Protein AF-A0A8J5L9V2-F1 (afdb_monomer)

Sequence (386 aa):
MKRMQQLVDDAKLRKKNPKPKEVSLPSSSVSSNMASKSSFSAPLQNDDPTLTKKRKVPLNARDELHSEITRLFYIKELSFNIARNPHYNICAPTDSLQNKEAFDECKWIAEVANDASMIKNFIMNHNMRLSMFNNNSNLKMVSLADTRFASTIIMLKRFKQIKKCLENMVISERWDLYKEEDVVKARVVKYKILDDQFWEKINYILAFTSPIYEILRKADSDQPCLHLIYEWWDEMIKKMKVAISKRPYSGDSKFYEIVHNILVERWNKSNTSLHCLAHSLNPSHEWLQESPNRLPPHRDIEVSRERKKCIERYYCNSSKRKSVNEKFISFSAVIDDFSDNDAMRDRGLMSPTKWWVIHGASAPTLQSLALKLLGQPSSSSSCERN

InterPro domains:
  IPR008906 HAT, C-terminal dimerisation domain [PF05699] (337-385)
  IPR012337 Ribonuclease H-like superfamily [SSF53098] (89-386)

Structure (mmCIF, N/CA/C/O backbone):
data_AF-A0A8J5L9V2-F1
#
_entry.id   AF-A0A8J5L9V2-F1
#
loop_
_atom_site.group_PDB
_atom_site.id
_atom_site.type_symbol
_atom_site.label_atom_id
_atom_site.label_alt_id
_atom_site.label_comp_id
_atom_site.label_asym_id
_atom_site.label_entity_id
_atom_site.label_seq_id
_atom_site.pdbx_PDB_ins_code
_atom_site.Cartn_x
_atom_site.Cartn_y
_atom_site.Cartn_z
_atom_site.occupancy
_atom_site.B_iso_or_equiv
_atom_site.auth_seq_id
_atom_site.auth_comp_id
_atom_site.auth_asym_id
_atom_site.auth_atom_id
_atom_site.pdbx_PDB_model_num
ATOM 1 N N . MET A 1 1 ? 35.781 4.220 15.517 1.00 50.38 1 MET A N 1
ATOM 2 C CA . MET A 1 1 ? 36.166 3.609 14.220 1.00 50.38 1 MET A CA 1
ATOM 3 C C . MET A 1 1 ? 36.737 2.187 14.326 1.00 50.38 1 MET A C 1
ATOM 5 O O . MET A 1 1 ? 36.245 1.337 13.600 1.00 50.38 1 MET A O 1
ATOM 9 N N . LYS A 1 2 ? 37.677 1.859 15.234 1.00 43.72 2 LYS A N 1
ATOM 10 C CA . LYS A 1 2 ? 38.280 0.500 15.325 1.00 43.72 2 LYS A CA 1
ATOM 11 C C . LYS A 1 2 ? 37.289 -0.662 15.566 1.00 43.72 2 LYS A C 1
ATOM 13 O O . LYS A 1 2 ? 37.473 -1.738 15.014 1.00 43.72 2 LYS A O 1
ATOM 18 N N . ARG A 1 3 ? 36.195 -0.432 16.303 1.00 49.56 3 ARG A N 1
ATOM 19 C CA . ARG A 1 3 ? 35.175 -1.459 16.613 1.00 49.56 3 ARG A CA 1
ATOM 20 C C . ARG A 1 3 ? 34.292 -1.852 15.416 1.00 49.56 3 ARG A C 1
ATOM 22 O O . ARG A 1 3 ? 33.836 -2.984 15.351 1.00 49.56 3 ARG A O 1
ATOM 29 N N . MET A 1 4 ? 34.082 -0.944 14.455 1.00 41.69 4 MET A N 1
ATOM 30 C CA . MET A 1 4 ? 33.349 -1.258 13.217 1.00 41.69 4 MET A CA 1
ATOM 31 C C . MET A 1 4 ? 34.188 -2.107 12.265 1.00 41.69 4 MET A C 1
ATOM 33 O O . MET A 1 4 ? 33.658 -3.022 11.647 1.00 41.69 4 MET A O 1
ATOM 37 N N . GLN A 1 5 ? 35.494 -1.845 12.185 1.00 56.12 5 GLN A N 1
ATOM 38 C CA . GLN A 1 5 ? 36.383 -2.616 11.321 1.00 56.12 5 GLN A CA 1
ATOM 39 C C . GLN A 1 5 ? 36.478 -4.079 11.781 1.00 56.12 5 GLN A C 1
ATOM 41 O O . GLN A 1 5 ? 36.370 -4.990 10.970 1.00 56.12 5 GLN A O 1
ATOM 46 N N . GLN A 1 6 ? 36.536 -4.300 13.097 1.00 61.91 6 GLN A N 1
ATOM 47 C CA . GLN A 1 6 ? 36.589 -5.635 13.694 1.00 61.91 6 GLN A CA 1
ATOM 48 C C . GLN A 1 6 ? 35.318 -6.462 13.416 1.00 61.91 6 GLN A C 1
ATOM 50 O O . GLN A 1 6 ? 35.404 -7.638 13.084 1.00 61.91 6 GLN A O 1
ATOM 55 N N . LEU A 1 7 ? 34.137 -5.831 13.442 1.00 58.53 7 LEU A N 1
ATOM 56 C CA . LEU A 1 7 ? 32.867 -6.491 13.102 1.00 58.53 7 LEU A CA 1
ATOM 57 C C . LEU A 1 7 ? 32.751 -6.814 11.603 1.00 58.53 7 LEU A C 1
ATOM 59 O O . LEU A 1 7 ? 32.157 -7.825 11.228 1.00 58.53 7 LEU A O 1
ATOM 63 N N . VAL A 1 8 ? 33.330 -5.971 10.742 1.00 66.44 8 VAL A N 1
ATOM 64 C CA . VAL A 1 8 ? 33.390 -6.208 9.292 1.00 66.44 8 VAL A CA 1
ATOM 65 C C . VAL A 1 8 ? 34.334 -7.366 8.965 1.00 66.44 8 VAL A C 1
ATOM 67 O O . VAL A 1 8 ? 34.024 -8.176 8.089 1.00 66.44 8 VAL A O 1
ATOM 70 N N . ASP A 1 9 ? 35.452 -7.479 9.675 1.00 68.25 9 ASP A N 1
ATOM 71 C CA . ASP A 1 9 ? 36.430 -8.541 9.446 1.00 68.25 9 ASP A CA 1
ATOM 72 C C . ASP A 1 9 ? 35.947 -9.894 10.012 1.00 68.25 9 ASP A C 1
ATOM 74 O O . ASP A 1 9 ? 36.050 -10.912 9.320 1.00 68.25 9 ASP A O 1
ATOM 78 N N . ASP A 1 10 ? 35.256 -9.903 11.158 1.00 62.78 10 ASP A N 1
ATOM 79 C CA . ASP A 1 10 ? 34.594 -11.102 11.704 1.00 62.78 10 ASP A CA 1
ATOM 80 C C . ASP A 1 10 ? 33.460 -11.615 10.797 1.00 62.78 10 ASP A C 1
ATOM 82 O O . ASP A 1 10 ? 33.283 -12.825 10.607 1.00 62.78 10 ASP A O 1
ATOM 86 N N . ALA A 1 11 ? 32.702 -10.707 10.172 1.00 56.66 11 ALA A N 1
ATOM 87 C CA . ALA A 1 11 ? 31.653 -11.064 9.217 1.00 56.66 11 ALA A CA 1
ATOM 88 C C . ALA A 1 11 ? 32.220 -11.665 7.917 1.00 56.66 11 ALA A C 1
ATOM 90 O O . ALA A 1 11 ? 31.612 -12.565 7.328 1.00 56.66 11 ALA A O 1
ATOM 91 N N . LYS A 1 12 ? 33.404 -11.214 7.479 1.00 68.56 12 LYS A N 1
ATOM 92 C CA . LYS A 1 12 ? 34.111 -11.787 6.323 1.00 68.56 12 LYS A CA 1
ATOM 93 C C . LYS A 1 12 ? 34.675 -13.173 6.630 1.00 68.56 12 LYS A C 1
ATOM 95 O O . LYS A 1 12 ? 34.640 -14.036 5.752 1.00 68.56 12 LYS A O 1
ATOM 100 N N . LEU A 1 13 ? 35.130 -13.417 7.862 1.00 53.84 13 LEU A N 1
ATOM 101 C CA . LEU A 1 13 ? 35.650 -14.722 8.277 1.00 53.84 13 LEU A CA 1
ATOM 102 C C . LEU A 1 13 ? 34.548 -15.799 8.303 1.00 53.84 13 LEU A C 1
ATOM 104 O O . LEU A 1 13 ? 34.765 -16.918 7.840 1.00 53.84 13 LEU A O 1
ATOM 108 N N . ARG A 1 14 ? 33.325 -15.444 8.728 1.00 56.25 14 ARG A N 1
ATOM 109 C CA . ARG A 1 14 ? 32.162 -16.358 8.739 1.00 56.25 14 ARG A CA 1
ATOM 110 C C . ARG A 1 14 ? 31.695 -16.799 7.347 1.00 56.25 14 ARG A C 1
ATOM 112 O O . ARG A 1 14 ? 31.085 -17.856 7.228 1.00 56.25 14 ARG A O 1
ATOM 119 N N . LYS A 1 15 ? 32.000 -16.035 6.291 1.00 55.75 15 LYS A N 1
ATOM 120 C CA . LYS A 1 15 ? 31.678 -16.400 4.898 1.00 55.75 15 LYS A CA 1
ATOM 121 C C . LYS A 1 15 ? 32.663 -17.389 4.263 1.00 55.75 15 LYS A C 1
ATOM 123 O O . LYS A 1 15 ? 32.332 -17.945 3.221 1.00 55.75 15 LYS A O 1
ATOM 128 N N . LYS A 1 16 ? 33.846 -17.618 4.850 1.00 53.84 16 LYS A N 1
ATOM 129 C CA . LYS A 1 16 ? 34.871 -18.504 4.263 1.00 53.84 16 LYS A CA 1
ATOM 130 C C . LYS A 1 16 ? 34.732 -19.987 4.628 1.00 53.84 16 LYS A C 1
ATOM 132 O O . LYS A 1 16 ? 35.350 -20.796 3.952 1.00 53.84 16 LYS A O 1
ATOM 137 N N . ASN A 1 17 ? 33.897 -20.351 5.607 1.00 42.16 17 ASN A N 1
ATOM 138 C CA . ASN A 1 17 ? 33.671 -21.748 6.002 1.00 42.16 17 ASN A CA 1
ATOM 139 C C . ASN A 1 17 ? 32.170 -22.097 6.036 1.00 42.16 17 ASN A C 1
ATOM 141 O O . ASN A 1 17 ? 31.559 -22.064 7.109 1.00 42.16 17 ASN A O 1
ATOM 145 N N . PRO A 1 18 ? 31.541 -22.445 4.899 1.00 45.75 18 PRO A N 1
ATOM 146 C CA . PRO A 1 18 ? 30.208 -23.025 4.925 1.00 45.75 18 PRO A CA 1
ATOM 147 C C . PRO A 1 18 ? 30.307 -24.487 5.388 1.00 45.75 18 PRO A C 1
ATOM 149 O O . PRO A 1 18 ? 30.876 -25.329 4.698 1.00 45.75 18 PRO A O 1
ATOM 152 N N . LYS A 1 19 ? 29.749 -24.809 6.563 1.00 41.28 19 LYS A N 1
ATOM 153 C CA . LYS A 1 19 ? 29.456 -26.209 6.913 1.00 41.28 19 LYS A CA 1
ATOM 154 C C . LYS A 1 19 ? 28.372 -26.724 5.951 1.00 41.28 19 LYS A C 1
ATOM 156 O O . LYS A 1 19 ? 27.351 -26.042 5.819 1.00 41.28 19 LYS A O 1
ATOM 161 N N . PRO A 1 20 ? 28.542 -27.889 5.306 1.00 32.47 20 PRO A N 1
ATOM 162 C CA . PRO A 1 20 ? 27.505 -28.450 4.452 1.00 32.47 20 PRO A CA 1
ATOM 163 C C . PRO A 1 20 ? 26.316 -28.887 5.316 1.00 32.47 20 PRO A C 1
ATOM 165 O O . PRO A 1 20 ? 26.476 -29.628 6.284 1.00 32.47 20 PRO A O 1
ATOM 168 N N . LYS A 1 21 ? 25.119 -28.395 4.986 1.00 36.03 21 LYS A N 1
ATOM 169 C CA . LYS A 1 21 ? 23.855 -28.972 5.451 1.00 36.03 21 LYS A CA 1
ATOM 170 C C . LYS A 1 21 ? 23.315 -29.832 4.316 1.00 36.03 21 LYS A C 1
ATOM 172 O O . LYS A 1 21 ? 22.850 -29.284 3.320 1.00 36.03 21 LYS A O 1
ATOM 177 N N . GLU A 1 22 ? 23.390 -31.149 4.459 1.00 30.62 22 GLU A N 1
ATOM 178 C CA . GLU A 1 22 ? 22.606 -32.057 3.624 1.00 30.62 22 GLU A CA 1
ATOM 179 C C . GLU A 1 22 ? 21.136 -31.964 4.038 1.00 30.62 22 GLU A C 1
ATOM 181 O O . GLU A 1 22 ? 20.794 -32.083 5.214 1.00 30.62 22 GLU A O 1
ATOM 186 N N . VAL A 1 23 ? 20.269 -31.712 3.059 1.00 32.72 23 VAL A N 1
ATOM 187 C CA . VAL A 1 23 ? 18.816 -31.776 3.207 1.00 32.72 23 VAL A CA 1
ATOM 188 C C . VAL A 1 23 ? 18.343 -32.883 2.277 1.00 32.72 23 VAL A C 1
ATOM 190 O O . VAL A 1 23 ? 18.408 -32.746 1.057 1.00 32.72 23 VAL A O 1
ATOM 193 N N . SER A 1 24 ? 17.912 -34.000 2.851 1.00 30.80 24 SER A N 1
ATOM 194 C CA . SER A 1 24 ? 17.352 -35.136 2.122 1.00 30.80 24 SER A CA 1
ATOM 195 C C . SER A 1 24 ? 15.935 -34.828 1.622 1.00 30.80 24 SER A C 1
ATOM 197 O O . SER A 1 24 ? 15.097 -34.319 2.368 1.00 30.80 24 SER A O 1
ATOM 199 N N . LEU A 1 25 ? 15.677 -35.144 0.350 1.00 28.97 25 LEU A N 1
ATOM 200 C CA . LEU A 1 25 ? 14.372 -35.012 -0.306 1.00 28.97 25 LEU A CA 1
ATOM 201 C C . LEU A 1 25 ? 13.421 -36.157 0.109 1.00 28.97 25 LEU A C 1
ATOM 203 O O . LEU A 1 25 ? 13.886 -37.286 0.272 1.00 28.97 25 LEU A O 1
ATOM 207 N N . PRO A 1 26 ? 12.103 -35.913 0.235 1.00 28.38 26 PRO A N 1
ATOM 208 C CA . PRO A 1 26 ? 11.122 -36.969 0.477 1.00 28.38 26 PRO A CA 1
ATOM 209 C C . PRO A 1 26 ? 10.809 -37.770 -0.801 1.00 28.38 26 PRO A C 1
ATOM 211 O O . PRO A 1 26 ? 10.719 -37.217 -1.898 1.00 28.38 26 PRO A O 1
ATOM 214 N N . SER A 1 27 ? 10.645 -39.084 -0.636 1.00 27.92 27 SER A N 1
ATOM 215 C CA . SER A 1 27 ? 10.368 -40.070 -1.682 1.00 27.92 27 SER A CA 1
ATOM 216 C C . SER A 1 27 ? 8.910 -40.040 -2.153 1.00 27.92 27 SER A C 1
ATOM 218 O O . SER A 1 27 ? 7.974 -39.875 -1.370 1.00 27.92 27 SER A O 1
ATOM 220 N N . SER A 1 28 ? 8.709 -40.238 -3.456 1.00 29.52 28 SER A N 1
ATOM 221 C CA . SER A 1 28 ? 7.401 -40.410 -4.078 1.00 29.52 28 SER A CA 1
ATOM 222 C C . SER A 1 28 ? 6.870 -41.826 -3.848 1.00 29.52 28 SER A C 1
ATOM 224 O O . SER A 1 28 ? 7.448 -42.808 -4.305 1.00 29.52 28 SER A O 1
ATOM 226 N N . SER A 1 29 ? 5.715 -41.942 -3.197 1.00 27.98 29 SER A N 1
ATOM 227 C CA . SER A 1 29 ? 4.848 -43.106 -3.372 1.00 27.98 29 SER A CA 1
ATOM 228 C C . SER A 1 29 ? 3.400 -42.645 -3.499 1.00 27.98 29 SER A C 1
ATOM 230 O O . SER A 1 29 ? 2.811 -42.047 -2.603 1.00 27.98 29 SER A O 1
ATOM 232 N N . VAL A 1 30 ? 2.869 -42.869 -4.697 1.00 30.11 30 VAL A N 1
ATOM 233 C CA . VAL A 1 30 ? 1.456 -42.755 -5.038 1.00 30.11 30 VAL A CA 1
ATOM 234 C C . VAL A 1 30 ? 0.767 -44.012 -4.522 1.00 30.11 30 VAL A C 1
ATOM 236 O O . VAL A 1 30 ? 1.248 -45.122 -4.743 1.00 30.11 30 VAL A O 1
ATOM 239 N N . SER A 1 31 ? -0.384 -43.858 -3.880 1.00 26.31 31 SER A N 1
ATOM 240 C CA . SER A 1 31 ? -1.365 -44.934 -3.768 1.00 26.31 31 SER A CA 1
ATOM 241 C C . SER A 1 31 ? -2.762 -44.351 -3.919 1.00 26.31 31 SER A C 1
ATOM 243 O O . SER A 1 31 ? -3.250 -43.572 -3.106 1.00 26.31 31 SER A O 1
ATOM 245 N N . SER A 1 32 ? -3.344 -44.717 -5.053 1.00 28.22 32 SER A N 1
ATOM 246 C CA . SER A 1 32 ? -4.737 -44.608 -5.457 1.00 28.22 32 SER A CA 1
ATOM 247 C C . SER A 1 32 ? -5.680 -45.310 -4.483 1.00 28.22 32 SER A C 1
ATOM 249 O O . SER A 1 32 ? -5.354 -46.400 -4.024 1.00 28.22 32 SER A O 1
ATOM 251 N N . ASN A 1 33 ? -6.892 -44.778 -4.305 1.00 25.36 33 ASN A N 1
ATOM 252 C CA . ASN A 1 33 ? -8.085 -45.617 -4.191 1.00 25.36 33 ASN A CA 1
ATOM 253 C C . ASN A 1 33 ? -9.342 -44.902 -4.710 1.00 25.36 33 ASN A C 1
ATOM 255 O O . ASN A 1 33 ? -9.566 -43.720 -4.462 1.00 25.36 33 ASN A O 1
ATOM 259 N N . MET A 1 34 ? -10.103 -45.665 -5.497 1.00 26.34 34 MET A N 1
ATOM 260 C CA . MET A 1 34 ? -11.316 -45.325 -6.242 1.00 26.34 34 MET A CA 1
ATOM 261 C C . MET A 1 34 ? -12.596 -45.448 -5.403 1.00 26.34 34 MET A C 1
ATOM 263 O O . MET A 1 34 ? -12.658 -46.294 -4.518 1.00 26.34 34 MET A O 1
ATOM 267 N N . ALA A 1 35 ? -13.640 -44.707 -5.801 1.00 24.09 35 ALA A N 1
ATOM 268 C CA . ALA A 1 35 ? -15.044 -45.142 -5.995 1.00 24.09 35 ALA A CA 1
ATOM 269 C C . ALA A 1 35 ? -15.853 -43.886 -6.415 1.00 24.09 35 ALA A C 1
ATOM 271 O O . ALA A 1 35 ? -15.864 -42.912 -5.676 1.00 24.09 35 ALA A O 1
ATOM 272 N N . SER A 1 36 ? -16.363 -43.675 -7.637 1.00 25.94 36 SER A N 1
ATOM 273 C CA . SER A 1 36 ? -17.322 -44.403 -8.495 1.00 25.94 36 SER A CA 1
ATOM 274 C C . SER A 1 36 ? -18.789 -44.355 -8.033 1.00 25.94 36 SER A C 1
ATOM 276 O O . SER A 1 36 ? -19.152 -45.114 -7.142 1.00 25.94 36 SER A O 1
ATOM 278 N N . LYS A 1 37 ? -19.610 -43.572 -8.770 1.00 26.09 37 LYS A N 1
ATOM 279 C CA . LYS A 1 37 ? -20.971 -43.845 -9.337 1.00 26.09 37 LYS A CA 1
ATOM 280 C C . LYS A 1 37 ? -21.911 -42.627 -9.214 1.00 26.09 37 LYS A C 1
ATOM 282 O O . LYS A 1 37 ? -22.122 -42.129 -8.120 1.00 26.09 37 LYS A O 1
ATOM 287 N N . SER A 1 38 ? -22.229 -41.967 -10.340 1.00 24.83 38 SER A N 1
ATOM 288 C CA . SER A 1 38 ? -23.414 -42.139 -11.233 1.00 24.83 38 SER A CA 1
ATOM 289 C C . SER A 1 38 ? -24.632 -41.365 -10.698 1.00 24.83 38 SER A C 1
ATOM 291 O O . SER A 1 38 ? -24.876 -41.415 -9.507 1.00 24.83 38 SER A O 1
ATOM 293 N N . SER A 1 39 ? -25.441 -40.623 -11.456 1.00 23.38 39 SER A N 1
ATOM 294 C CA . SER A 1 39 ? -26.006 -40.867 -12.793 1.00 23.38 39 SER A CA 1
ATOM 295 C C . SER A 1 39 ? -26.898 -39.672 -13.182 1.00 23.38 39 SER A C 1
ATOM 297 O O . SER A 1 39 ? -27.592 -39.174 -12.305 1.00 23.38 39 SER A O 1
ATOM 299 N N . PHE A 1 40 ? -26.936 -39.269 -14.459 1.00 25.27 40 PHE A N 1
ATOM 300 C CA . PHE A 1 40 ? -28.167 -39.112 -15.264 1.00 25.27 40 PHE A CA 1
ATOM 301 C C . PHE A 1 40 ? -27.811 -38.759 -16.728 1.00 25.27 40 PHE A C 1
ATOM 303 O O . PHE A 1 40 ? -27.156 -37.761 -17.012 1.00 25.27 40 PHE A O 1
ATOM 310 N N . SER A 1 41 ? -28.218 -39.650 -17.632 1.00 24.70 41 SER A N 1
ATOM 311 C CA . SER A 1 41 ? -28.295 -39.580 -19.106 1.00 24.70 41 SER A CA 1
ATOM 312 C C . SER A 1 41 ? -29.483 -38.688 -19.545 1.00 24.70 41 SER A C 1
ATOM 314 O O . SER A 1 41 ? -30.406 -38.528 -18.755 1.00 24.70 41 SER A O 1
ATOM 316 N N . ALA A 1 42 ? -29.582 -38.068 -20.734 1.00 27.41 42 ALA A N 1
ATOM 317 C CA . ALA A 1 42 ? -29.534 -38.607 -22.110 1.00 27.41 42 ALA A CA 1
ATOM 318 C C . ALA A 1 42 ? -29.601 -37.436 -23.172 1.00 27.41 42 ALA A C 1
ATOM 320 O O . ALA A 1 42 ? -29.670 -36.286 -22.742 1.00 27.41 42 ALA A O 1
ATOM 321 N N . PRO A 1 43 ? -29.558 -37.668 -24.516 1.00 32.03 43 PRO A N 1
ATOM 322 C CA . PRO A 1 43 ? -28.760 -36.868 -25.481 1.00 32.03 43 PRO A CA 1
ATOM 323 C C . PRO A 1 43 ? -29.490 -36.339 -26.763 1.00 32.03 43 PRO A C 1
ATOM 325 O O . PRO A 1 43 ? -30.701 -36.497 -26.877 1.00 32.03 43 PRO A O 1
ATOM 328 N N . LEU A 1 44 ? -28.688 -35.857 -27.753 1.00 24.97 44 LEU A N 1
ATOM 329 C CA . LEU A 1 44 ? -28.922 -35.618 -29.220 1.00 24.97 44 LEU A CA 1
ATOM 330 C C . LEU A 1 44 ? -29.243 -34.144 -29.609 1.00 24.97 44 LEU A C 1
ATOM 332 O O . LEU A 1 44 ? -30.015 -33.514 -28.903 1.00 24.97 44 LEU A O 1
ATOM 336 N N . GLN A 1 45 ? -28.747 -33.492 -30.684 1.00 27.98 45 GLN A N 1
ATOM 337 C CA . GLN A 1 45 ? -27.926 -33.827 -31.876 1.00 27.98 45 GLN A CA 1
ATOM 338 C C . GLN A 1 45 ? -27.490 -32.513 -32.616 1.00 27.98 45 GLN A C 1
ATOM 340 O O . GLN A 1 45 ? -28.286 -31.582 -32.630 1.00 27.98 45 GLN A O 1
ATOM 345 N N . ASN A 1 46 ? -26.264 -32.482 -33.191 1.00 25.58 46 ASN A N 1
ATOM 346 C CA . ASN A 1 46 ? -25.761 -31.941 -34.499 1.00 25.58 46 ASN A CA 1
ATOM 347 C C . ASN A 1 46 ? -26.308 -30.610 -35.110 1.00 25.58 46 ASN A C 1
ATOM 349 O O . ASN A 1 46 ? -27.500 -30.364 -35.035 1.00 25.58 46 ASN A O 1
ATOM 353 N N . ASP A 1 47 ? -25.608 -29.718 -35.838 1.00 25.53 47 ASP A N 1
ATOM 354 C CA . ASP A 1 47 ? -24.277 -29.585 -36.481 1.00 25.53 47 ASP A CA 1
ATOM 355 C C . ASP A 1 47 ? -24.071 -28.087 -36.880 1.00 25.53 47 ASP A C 1
ATOM 357 O O . ASP A 1 47 ? -25.059 -27.440 -37.214 1.00 25.53 47 ASP A O 1
ATOM 361 N N . ASP A 1 48 ? -22.830 -27.555 -36.898 1.00 24.88 48 ASP A N 1
ATOM 362 C CA . ASP A 1 48 ? -22.270 -26.651 -37.951 1.00 24.88 48 ASP A CA 1
ATOM 363 C C . ASP A 1 48 ? -20.767 -26.339 -37.670 1.00 24.88 48 ASP A C 1
ATOM 365 O O . ASP A 1 48 ? -20.447 -25.814 -36.595 1.00 24.88 48 ASP A O 1
ATOM 369 N N . PRO A 1 49 ? -19.800 -26.657 -38.564 1.00 33.66 49 PRO A N 1
ATOM 370 C CA . PRO A 1 49 ? -18.376 -26.488 -38.297 1.00 33.66 49 PRO A CA 1
ATOM 371 C C . PRO A 1 49 ? -17.719 -25.403 -39.167 1.00 33.66 49 PRO A C 1
ATOM 373 O O . PRO A 1 49 ? -16.952 -25.727 -40.067 1.00 33.66 49 PRO A O 1
ATOM 376 N N . THR A 1 50 ? -17.879 -24.111 -38.863 1.00 31.59 50 THR A N 1
ATOM 377 C CA . THR A 1 50 ? -16.935 -23.082 -39.352 1.00 31.59 50 THR A CA 1
ATOM 378 C C . THR A 1 50 ? -16.770 -21.910 -38.369 1.00 31.59 50 THR A C 1
ATOM 380 O O . THR A 1 50 ? -17.706 -21.482 -37.713 1.00 31.59 50 THR A O 1
ATOM 383 N N . LEU A 1 51 ? -15.536 -21.388 -38.279 1.00 29.25 51 LEU A N 1
ATOM 384 C CA . LEU A 1 51 ? -15.059 -20.268 -37.442 1.00 29.25 51 LEU A CA 1
ATOM 385 C C . LEU A 1 51 ? -14.883 -20.510 -35.927 1.00 29.25 51 LEU A C 1
ATOM 387 O O . LEU A 1 51 ? -15.745 -20.240 -35.103 1.00 29.25 51 LEU A O 1
ATOM 391 N N . THR A 1 52 ? -13.654 -20.868 -35.535 1.00 28.78 52 THR A N 1
ATOM 392 C CA . THR A 1 52 ? -12.742 -20.020 -34.722 1.00 28.78 52 THR A CA 1
ATOM 393 C C . THR A 1 52 ? -11.598 -20.872 -34.155 1.00 28.78 52 THR A C 1
ATOM 395 O O . THR A 1 52 ? -11.595 -21.295 -33.000 1.00 28.78 52 THR A O 1
ATOM 398 N N . LYS A 1 53 ? -10.534 -21.092 -34.940 1.00 28.67 53 LYS A N 1
ATOM 399 C CA . LYS A 1 53 ? -9.252 -21.525 -34.363 1.00 28.67 53 LYS A CA 1
ATOM 400 C C . LYS A 1 53 ? -8.636 -20.343 -33.608 1.00 28.67 53 LYS A C 1
ATOM 402 O O . LYS A 1 53 ? -7.785 -19.633 -34.138 1.00 28.67 53 LYS A O 1
ATOM 407 N N . LYS A 1 54 ? -9.032 -20.147 -32.343 1.00 31.73 54 LYS A N 1
ATOM 408 C CA . LYS A 1 54 ? -8.158 -19.497 -31.355 1.00 31.73 54 LYS A CA 1
ATOM 409 C C . LYS A 1 54 ? -6.850 -20.287 -31.376 1.00 31.73 54 LYS A C 1
ATOM 411 O O . LYS A 1 54 ? -6.836 -21.450 -30.976 1.00 31.73 54 LYS A O 1
ATOM 416 N N . ARG A 1 55 ? -5.770 -19.697 -31.901 1.00 32.97 55 ARG A N 1
ATOM 417 C CA . ARG A 1 55 ? -4.417 -20.259 -31.793 1.00 32.97 55 ARG A CA 1
ATOM 418 C C . ARG A 1 55 ? -4.143 -20.476 -30.303 1.00 32.97 55 ARG A C 1
ATOM 420 O O . ARG A 1 55 ? -3.865 -19.525 -29.578 1.00 32.97 55 ARG A O 1
ATOM 427 N N . LYS A 1 56 ? -4.279 -21.723 -29.839 1.00 35.66 56 LYS A N 1
ATOM 428 C CA . LYS A 1 56 ? -3.754 -22.156 -28.545 1.00 35.66 56 LYS A CA 1
ATOM 429 C C . LYS A 1 56 ? -2.254 -21.890 -28.600 1.00 35.66 56 LYS A C 1
ATOM 431 O O . LYS A 1 56 ? -1.555 -22.493 -29.410 1.00 35.66 56 LYS A O 1
ATOM 436 N N . VAL A 1 57 ? -1.783 -20.963 -27.771 1.00 40.31 57 VAL A N 1
ATOM 437 C CA . VAL A 1 57 ? -0.360 -20.883 -27.435 1.00 40.31 57 VAL A CA 1
ATOM 438 C C . VAL A 1 57 ? 0.033 -22.282 -26.939 1.00 40.31 57 VAL A C 1
ATOM 440 O O . VAL A 1 57 ? -0.698 -22.821 -26.099 1.00 40.31 57 VAL A O 1
ATOM 443 N N . PRO A 1 58 ? 1.086 -22.914 -27.488 1.00 36.47 58 PRO A N 1
ATOM 444 C CA . PRO A 1 58 ? 1.465 -24.260 -27.086 1.00 36.47 58 PRO A CA 1
ATOM 445 C C . PRO A 1 58 ? 1.692 -24.280 -25.575 1.00 36.47 58 PRO A C 1
ATOM 447 O O . PRO A 1 58 ? 2.421 -23.434 -25.057 1.00 36.47 58 PRO A O 1
ATOM 450 N N . LEU A 1 59 ? 1.053 -25.230 -24.886 1.00 41.91 59 LEU A N 1
ATOM 451 C CA . LEU A 1 59 ? 1.128 -25.413 -23.431 1.00 41.91 59 LEU A CA 1
ATOM 452 C C . LEU A 1 59 ? 2.590 -25.361 -22.947 1.00 41.91 59 LEU A C 1
ATOM 454 O O . LEU A 1 59 ? 2.920 -24.633 -22.017 1.00 41.91 59 LEU A O 1
ATOM 458 N N . ASN A 1 60 ? 3.477 -25.971 -23.737 1.00 43.12 60 ASN A N 1
ATOM 459 C CA . ASN A 1 60 ? 4.914 -26.039 -23.508 1.00 43.12 60 ASN A CA 1
ATOM 460 C C . ASN A 1 60 ? 5.594 -24.665 -23.382 1.00 43.12 60 ASN A C 1
ATOM 462 O O . ASN A 1 60 ? 6.465 -24.526 -22.540 1.00 43.12 60 ASN A O 1
ATOM 466 N N . ALA A 1 61 ? 5.188 -23.638 -24.141 1.00 42.34 61 ALA A N 1
ATOM 467 C CA . ALA A 1 61 ? 5.796 -22.300 -24.059 1.00 42.34 61 ALA A CA 1
ATOM 468 C C . ALA A 1 61 ? 5.334 -21.519 -22.815 1.00 42.34 61 ALA A C 1
ATOM 470 O O . ALA A 1 61 ? 6.055 -20.673 -22.285 1.00 42.34 61 ALA A O 1
ATOM 471 N N . ARG A 1 62 ? 4.114 -21.802 -22.342 1.00 39.62 62 ARG A N 1
ATOM 472 C CA . ARG A 1 62 ? 3.569 -21.224 -21.109 1.00 39.62 62 ARG A CA 1
ATOM 473 C C . ARG A 1 62 ? 4.217 -21.861 -19.883 1.00 39.62 62 ARG A C 1
ATOM 475 O O . ARG A 1 62 ? 4.531 -21.148 -18.935 1.00 39.62 62 ARG A O 1
ATOM 482 N N . ASP A 1 63 ? 4.464 -23.163 -19.949 1.00 39.94 63 ASP A N 1
ATOM 483 C CA . ASP A 1 63 ? 5.148 -23.921 -18.904 1.00 39.94 63 ASP A CA 1
ATOM 484 C C . ASP A 1 63 ? 6.645 -23.584 -18.849 1.00 39.94 63 ASP A C 1
ATOM 486 O O . ASP A 1 63 ? 7.195 -23.446 -17.759 1.00 39.94 63 ASP A O 1
ATOM 490 N N . GLU A 1 64 ? 7.289 -23.329 -19.994 1.00 42.72 64 GLU A N 1
ATOM 491 C CA . GLU A 1 64 ? 8.662 -22.804 -20.056 1.00 42.72 64 GLU A CA 1
ATOM 492 C C . GLU A 1 64 ? 8.755 -21.408 -19.433 1.00 42.72 64 GLU A C 1
ATOM 494 O O . GLU A 1 64 ? 9.610 -21.161 -18.586 1.00 42.72 64 GLU A O 1
ATOM 499 N N . LEU A 1 65 ? 7.825 -20.507 -19.774 1.00 44.38 65 LEU A N 1
ATOM 500 C CA . LEU A 1 65 ? 7.758 -19.168 -19.191 1.00 44.38 65 LEU A CA 1
ATOM 501 C C . LEU A 1 65 ? 7.498 -19.222 -17.679 1.00 44.38 65 LEU A C 1
ATOM 503 O O . LEU A 1 65 ? 8.175 -18.532 -16.923 1.00 44.38 65 LEU A O 1
ATOM 507 N N . HIS A 1 66 ? 6.553 -20.048 -17.225 1.00 40.69 66 HIS A N 1
ATOM 508 C CA . HIS A 1 66 ? 6.295 -20.262 -15.800 1.00 40.69 66 HIS A CA 1
ATOM 509 C C . HIS A 1 66 ? 7.492 -20.887 -15.083 1.00 40.69 66 HIS A C 1
ATOM 511 O O . HIS A 1 66 ? 7.788 -20.486 -13.963 1.00 40.69 66 HIS A O 1
ATOM 517 N N . SER A 1 67 ? 8.202 -21.826 -15.705 1.00 42.44 67 SER A N 1
ATOM 518 C CA . SER A 1 67 ? 9.401 -22.446 -15.136 1.00 42.44 67 SER A CA 1
ATOM 519 C C . SER A 1 67 ? 10.545 -21.437 -15.017 1.00 42.44 67 SER A C 1
ATOM 521 O O . SER A 1 67 ? 11.146 -21.323 -13.952 1.00 42.44 67 SER A O 1
ATOM 523 N N . GLU A 1 68 ? 10.781 -20.614 -16.042 1.00 45.12 68 GLU A N 1
ATOM 524 C CA . GLU A 1 68 ? 11.789 -19.545 -16.034 1.00 45.12 68 GLU A CA 1
ATOM 525 C C . GLU A 1 68 ? 11.471 -18.485 -14.963 1.00 45.12 68 GLU A C 1
ATOM 527 O O . GLU A 1 68 ? 12.355 -18.010 -14.247 1.00 45.12 68 GLU A O 1
ATOM 532 N N . ILE A 1 69 ? 10.186 -18.148 -14.813 1.00 46.09 69 ILE A N 1
ATOM 533 C CA . ILE A 1 69 ? 9.661 -17.204 -13.821 1.00 46.09 69 ILE A CA 1
ATOM 534 C C . ILE A 1 69 ? 9.769 -17.778 -12.397 1.00 46.09 69 ILE A C 1
ATOM 536 O O . ILE A 1 69 ? 10.288 -17.117 -11.502 1.00 46.09 69 ILE A O 1
ATOM 540 N N . THR A 1 70 ? 9.371 -19.030 -12.178 1.00 40.06 70 THR A N 1
ATOM 541 C CA . THR A 1 70 ? 9.546 -19.744 -10.903 1.00 40.06 70 THR A CA 1
ATOM 542 C C . THR A 1 70 ? 11.027 -19.866 -10.545 1.00 40.06 70 THR A C 1
ATOM 544 O O . THR A 1 70 ? 11.413 -19.651 -9.397 1.00 40.06 70 THR A O 1
ATOM 547 N N . ARG A 1 71 ? 11.896 -20.113 -11.529 1.00 42.16 71 ARG A N 1
ATOM 548 C CA . ARG A 1 71 ? 13.351 -20.146 -11.350 1.00 42.16 71 ARG A CA 1
ATOM 549 C C . ARG A 1 71 ? 13.915 -18.764 -10.996 1.00 42.16 71 ARG A C 1
ATOM 551 O O . ARG A 1 71 ? 14.800 -18.675 -10.147 1.00 42.16 71 ARG A O 1
ATOM 558 N N . LEU A 1 72 ? 13.373 -17.688 -11.573 1.00 44.78 72 LEU A N 1
ATOM 559 C CA . LEU A 1 72 ? 13.660 -16.301 -11.179 1.00 44.78 72 LEU A CA 1
ATOM 560 C C . LEU A 1 72 ? 13.223 -16.013 -9.733 1.00 44.78 72 LEU A C 1
ATOM 562 O O . LEU A 1 72 ? 13.961 -15.353 -9.006 1.00 44.78 72 LEU A O 1
ATOM 566 N N . PHE A 1 73 ? 12.074 -16.531 -9.299 1.00 45.12 73 PHE A N 1
ATOM 567 C CA . PHE A 1 73 ? 11.530 -16.278 -7.963 1.00 45.12 73 PHE A CA 1
ATOM 568 C C . PHE A 1 73 ? 12.215 -17.083 -6.849 1.00 45.12 73 PHE A C 1
ATOM 570 O O . PHE A 1 73 ? 12.537 -16.514 -5.807 1.00 45.12 73 PHE A O 1
ATOM 577 N N . TYR A 1 74 ? 12.486 -18.374 -7.067 1.00 40.94 74 TYR A N 1
ATOM 578 C CA . TYR A 1 74 ? 12.980 -19.280 -6.021 1.00 40.94 74 TYR A CA 1
ATOM 579 C C . TYR A 1 74 ? 14.507 -19.423 -5.967 1.00 40.94 74 TYR A C 1
ATOM 581 O O . TYR A 1 74 ? 15.046 -19.631 -4.885 1.00 40.94 74 TYR A O 1
ATOM 589 N N . ILE A 1 75 ? 15.230 -19.283 -7.088 1.00 38.41 75 ILE A N 1
ATOM 590 C CA . ILE A 1 75 ? 16.701 -19.442 -7.100 1.00 38.41 75 ILE A CA 1
ATOM 591 C C . ILE A 1 75 ? 17.429 -18.113 -6.827 1.00 38.41 75 ILE A C 1
ATOM 593 O O . ILE A 1 75 ? 18.588 -18.123 -6.419 1.00 38.41 75 ILE A O 1
ATOM 597 N N . LYS A 1 76 ? 16.776 -16.956 -7.024 1.00 39.81 76 LYS A N 1
ATOM 598 C CA . LYS A 1 76 ? 17.415 -15.625 -6.919 1.00 39.81 76 LYS A CA 1
ATOM 599 C C . LYS A 1 76 ? 16.883 -14.721 -5.793 1.00 39.81 76 LYS A C 1
ATOM 601 O O . LYS A 1 76 ? 17.109 -13.516 -5.849 1.00 39.81 76 LYS A O 1
ATOM 606 N N . GLU A 1 77 ? 16.220 -15.284 -4.778 1.00 39.22 77 GLU A N 1
ATOM 607 C CA . GLU A 1 77 ? 15.751 -14.571 -3.565 1.00 39.22 77 GLU A CA 1
ATOM 608 C C . GLU A 1 77 ? 14.834 -13.352 -3.834 1.00 39.22 77 GLU A C 1
ATOM 610 O O . GLU A 1 77 ? 14.810 -12.383 -3.076 1.00 39.22 77 GLU A O 1
ATOM 615 N N . LEU A 1 78 ? 14.046 -13.373 -4.912 1.00 41.09 78 LEU A N 1
ATOM 616 C CA . LEU A 1 78 ? 13.135 -12.279 -5.269 1.00 41.09 78 LEU A CA 1
ATOM 617 C C . LEU A 1 78 ? 11.750 -12.525 -4.652 1.00 41.09 78 LEU A C 1
ATOM 619 O O . LEU A 1 78 ? 10.797 -12.842 -5.361 1.00 41.09 78 LEU A O 1
ATOM 623 N N . SER A 1 79 ? 11.622 -12.414 -3.323 1.00 39.53 79 SER A N 1
ATOM 624 C CA . SER A 1 79 ? 10.320 -12.601 -2.664 1.00 39.53 79 SER A CA 1
ATOM 625 C C . SER A 1 79 ? 9.412 -11.385 -2.895 1.00 39.53 79 SER A C 1
ATOM 627 O O . SER A 1 79 ? 9.713 -10.277 -2.442 1.00 39.53 79 SER A O 1
ATOM 629 N N . PHE A 1 80 ? 8.288 -11.583 -3.587 1.00 41.72 80 PHE A N 1
ATOM 630 C CA . PHE A 1 80 ? 7.201 -10.610 -3.630 1.00 41.72 80 PHE A CA 1
ATOM 631 C C . PHE A 1 80 ? 6.295 -10.852 -2.426 1.00 41.72 80 PHE A C 1
ATOM 633 O O . PHE A 1 80 ? 5.426 -11.712 -2.462 1.00 41.72 80 PHE A O 1
ATOM 640 N N . ASN A 1 81 ? 6.527 -10.142 -1.326 1.00 49.44 81 ASN A N 1
ATOM 641 C CA . ASN A 1 81 ? 5.642 -10.196 -0.166 1.00 49.44 81 ASN A CA 1
ATOM 642 C C . ASN A 1 81 ? 5.660 -8.856 0.574 1.00 49.44 81 ASN A C 1
ATOM 644 O O . ASN A 1 81 ? 6.134 -8.761 1.704 1.00 49.44 81 ASN A O 1
ATOM 648 N N . ILE A 1 82 ? 5.084 -7.815 -0.039 1.00 41.94 82 ILE A N 1
ATOM 649 C CA . ILE A 1 82 ? 4.791 -6.552 0.668 1.00 41.94 82 ILE A CA 1
ATOM 650 C C . ILE A 1 82 ? 3.886 -6.830 1.898 1.00 41.94 82 ILE A C 1
ATOM 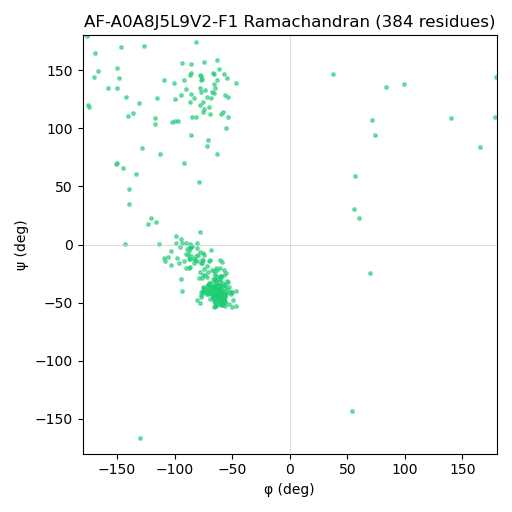652 O O . ILE A 1 82 ? 3.946 -6.124 2.903 1.00 41.94 82 ILE A O 1
ATOM 656 N N . ALA A 1 83 ? 3.091 -7.910 1.859 1.00 39.28 83 ALA A N 1
ATOM 657 C CA . ALA A 1 83 ? 2.048 -8.216 2.837 1.00 39.28 83 ALA A CA 1
ATOM 658 C C . ALA A 1 83 ? 2.413 -9.218 3.960 1.00 39.28 83 ALA A C 1
ATOM 660 O O . ALA A 1 83 ? 1.633 -9.348 4.901 1.00 39.28 83 ALA A O 1
ATOM 661 N N . ARG A 1 84 ? 3.545 -9.943 3.905 1.00 42.31 84 ARG A N 1
ATOM 662 C CA . ARG A 1 84 ? 3.759 -11.153 4.745 1.00 42.31 84 ARG A CA 1
ATOM 663 C C . ARG A 1 84 ? 4.958 -11.146 5.701 1.00 42.31 84 ARG A C 1
ATOM 665 O O . ARG A 1 84 ? 5.390 -12.213 6.121 1.00 42.31 84 ARG A O 1
ATOM 672 N N . ASN A 1 85 ? 5.480 -9.986 6.107 1.00 40.12 85 ASN A N 1
ATOM 673 C CA . ASN A 1 85 ? 6.485 -9.960 7.179 1.00 40.12 85 ASN A CA 1
ATOM 674 C C . ASN A 1 85 ? 5.851 -9.653 8.558 1.00 40.12 85 ASN A C 1
ATOM 676 O O . ASN A 1 85 ? 5.496 -8.496 8.807 1.00 40.12 85 ASN A O 1
ATOM 680 N N . PRO A 1 86 ? 5.715 -10.649 9.460 1.00 38.97 86 PRO A N 1
ATOM 681 C CA . PRO A 1 86 ? 5.112 -10.469 10.783 1.00 38.97 86 PRO A CA 1
ATOM 682 C C . PRO A 1 86 ? 5.971 -9.644 11.757 1.00 38.97 86 PRO A C 1
ATOM 684 O O . PRO A 1 86 ? 5.451 -9.173 12.761 1.00 38.97 86 PRO A O 1
ATOM 687 N N . HIS A 1 87 ? 7.257 -9.412 11.470 1.00 36.03 87 HIS A N 1
ATOM 688 C CA . HIS A 1 87 ? 8.192 -8.794 12.422 1.00 36.03 87 HIS A CA 1
ATOM 689 C C . HIS A 1 87 ? 8.110 -7.262 12.526 1.00 36.03 87 HIS A C 1
ATOM 691 O O . HIS A 1 87 ? 8.815 -6.673 13.337 1.00 36.03 87 HIS A O 1
ATOM 697 N N . TYR A 1 88 ? 7.267 -6.604 11.724 1.00 47.94 88 TYR A N 1
ATOM 698 C CA . TYR A 1 88 ? 7.228 -5.137 11.647 1.00 47.94 88 TYR A CA 1
ATOM 699 C C . TYR A 1 88 ? 5.802 -4.598 11.553 1.00 47.94 88 TYR A C 1
ATOM 701 O O . TYR A 1 88 ? 5.490 -3.829 10.647 1.00 47.94 88 TYR A O 1
ATOM 709 N N . ASN A 1 89 ? 4.886 -5.063 12.403 1.00 58.38 89 ASN A N 1
ATOM 710 C CA . ASN A 1 89 ? 3.494 -4.615 12.390 1.00 58.38 89 ASN A CA 1
ATOM 711 C C . ASN A 1 89 ? 3.334 -3.277 13.137 1.00 58.38 89 ASN A C 1
ATOM 713 O O . ASN A 1 89 ? 3.397 -3.247 14.360 1.00 58.38 89 ASN A O 1
ATOM 717 N N . ILE A 1 90 ? 3.057 -2.186 12.411 1.00 57.47 90 ILE A N 1
ATOM 718 C CA . ILE A 1 90 ? 2.746 -0.860 12.991 1.00 57.47 90 ILE A CA 1
ATOM 719 C C . ILE A 1 90 ? 1.577 -0.953 13.993 1.00 57.47 90 ILE A C 1
ATOM 721 O O . ILE A 1 90 ? 1.534 -0.227 14.979 1.00 57.47 90 ILE A O 1
ATOM 725 N N . CYS A 1 91 ? 0.635 -1.873 13.762 1.00 53.31 91 CYS A N 1
ATOM 726 C CA . CYS A 1 91 ? -0.542 -2.075 14.604 1.00 53.31 91 CYS A CA 1
ATOM 727 C C . CYS A 1 91 ? -0.334 -3.082 15.748 1.00 53.31 91 CYS A C 1
ATOM 729 O O . CYS A 1 91 ? -1.259 -3.285 16.529 1.00 53.31 91 CYS A O 1
ATOM 731 N N . ALA A 1 92 ? 0.831 -3.731 15.829 1.00 54.91 92 ALA A N 1
ATOM 732 C CA . ALA A 1 92 ? 1.189 -4.668 16.895 1.00 54.91 92 ALA A CA 1
ATOM 733 C C . ALA A 1 92 ? 2.717 -4.658 17.108 1.00 54.91 92 ALA A C 1
ATOM 735 O O . ALA A 1 92 ? 3.398 -5.616 16.727 1.00 54.91 92 ALA A O 1
ATOM 736 N N . PRO A 1 93 ? 3.279 -3.556 17.639 1.00 57.06 93 PRO A N 1
ATOM 737 C CA . PRO A 1 93 ? 4.710 -3.466 17.892 1.00 57.06 93 PRO A CA 1
ATOM 738 C C . PRO A 1 93 ? 5.127 -4.466 18.980 1.00 57.06 93 PRO A C 1
ATOM 740 O O . PRO A 1 93 ? 4.445 -4.623 19.990 1.00 57.06 93 PRO A O 1
ATOM 743 N N . THR A 1 94 ? 6.263 -5.135 18.789 1.00 56.78 94 THR A N 1
ATOM 744 C CA . THR A 1 94 ? 6.848 -6.054 19.778 1.00 56.78 94 THR A CA 1
ATOM 745 C C . THR A 1 94 ? 7.880 -5.339 20.640 1.00 56.78 94 THR A C 1
ATOM 747 O O . THR A 1 94 ? 8.823 -4.754 20.096 1.00 56.78 94 THR A O 1
ATOM 750 N N . ASP A 1 95 ? 7.748 -5.447 21.963 1.00 58.78 95 ASP A N 1
ATOM 751 C CA . ASP A 1 95 ? 8.752 -4.950 22.904 1.00 58.78 95 ASP A CA 1
ATOM 752 C C . ASP A 1 95 ? 10.021 -5.813 22.814 1.00 58.78 95 ASP A C 1
ATOM 754 O O . ASP A 1 95 ? 10.022 -7.011 23.101 1.00 58.78 95 ASP A O 1
ATOM 758 N N . SER A 1 96 ? 11.101 -5.217 22.318 1.00 56.94 96 SER A N 1
ATOM 759 C CA . SER A 1 96 ? 12.418 -5.843 22.241 1.00 56.94 96 SER A CA 1
ATOM 760 C C . SER A 1 96 ? 13.494 -4.769 22.343 1.00 56.94 96 SER A C 1
ATOM 762 O O . SER A 1 96 ? 13.295 -3.635 21.904 1.00 56.94 96 SER A O 1
ATOM 764 N N . LEU A 1 97 ? 14.670 -5.135 22.863 1.00 51.88 97 LEU A N 1
ATOM 765 C CA . LEU A 1 97 ? 15.802 -4.214 23.046 1.00 51.88 97 LEU A CA 1
ATOM 766 C C . LEU A 1 97 ? 16.224 -3.490 21.753 1.00 51.88 97 LEU A C 1
ATOM 768 O O . LEU A 1 97 ? 16.796 -2.409 21.828 1.00 51.88 97 LEU A O 1
ATOM 772 N N . GLN A 1 98 ? 15.937 -4.067 20.582 1.00 57.94 98 GLN A N 1
ATOM 773 C CA . GLN A 1 98 ? 16.262 -3.492 19.271 1.00 57.94 98 GLN A CA 1
ATOM 774 C C . GLN A 1 98 ? 15.179 -2.535 18.738 1.00 57.94 98 GLN A C 1
ATOM 776 O O . GLN A 1 98 ? 15.492 -1.707 17.892 1.00 57.94 98 GLN A O 1
ATOM 781 N N . ASN A 1 99 ? 13.941 -2.604 19.250 1.00 65.06 99 ASN A N 1
ATOM 782 C CA . ASN A 1 99 ? 12.780 -1.856 18.737 1.00 65.06 99 ASN A CA 1
ATOM 783 C C . ASN A 1 99 ? 12.099 -0.972 19.796 1.00 65.06 99 ASN A C 1
ATOM 785 O O . ASN A 1 99 ? 10.953 -0.567 19.610 1.00 65.06 99 ASN A O 1
ATOM 789 N N . LYS A 1 100 ? 12.776 -0.671 20.908 1.00 71.81 100 LYS A N 1
ATOM 790 C CA . LYS A 1 100 ? 12.179 0.033 22.053 1.00 71.81 100 LYS A CA 1
ATOM 791 C C . LYS A 1 100 ? 11.576 1.394 21.684 1.00 71.81 100 LYS A C 1
ATOM 793 O O . LYS A 1 100 ? 10.451 1.685 22.069 1.00 71.81 100 LYS A O 1
ATOM 798 N N . GLU A 1 101 ? 12.269 2.183 20.866 1.00 73.94 101 GLU A N 1
ATOM 799 C CA . GLU A 1 101 ? 11.759 3.482 20.403 1.00 73.94 101 GLU A CA 1
ATOM 800 C C . GLU A 1 101 ? 10.516 3.339 19.517 1.00 73.94 101 GLU A C 1
ATOM 802 O O . GLU A 1 101 ? 9.538 4.063 19.694 1.00 73.94 101 GLU A O 1
ATOM 807 N N . ALA A 1 102 ? 10.519 2.370 18.596 1.00 71.31 102 ALA A N 1
ATOM 808 C CA . ALA A 1 102 ? 9.363 2.090 17.750 1.00 71.31 102 ALA A CA 1
ATOM 809 C C . ALA A 1 102 ? 8.167 1.585 18.572 1.00 71.31 102 ALA A C 1
ATOM 811 O O . ALA A 1 102 ? 7.025 1.952 18.294 1.00 71.31 102 ALA A O 1
ATOM 812 N N . PHE A 1 103 ? 8.429 0.774 19.600 1.00 72.88 103 PHE A N 1
ATOM 813 C CA . PHE A 1 103 ? 7.420 0.320 20.547 1.00 72.88 103 PHE A CA 1
ATOM 814 C C . PHE A 1 103 ? 6.805 1.491 21.315 1.00 72.88 103 PHE A C 1
ATOM 816 O O . PHE A 1 103 ? 5.585 1.633 21.316 1.00 72.88 103 PHE A O 1
ATOM 823 N N . ASP A 1 104 ? 7.622 2.364 21.905 1.00 77.62 104 ASP A N 1
ATOM 824 C CA . ASP A 1 104 ? 7.129 3.491 22.700 1.00 77.62 104 ASP A CA 1
ATOM 825 C C . ASP A 1 104 ? 6.237 4.447 21.900 1.00 77.62 104 ASP A C 1
ATOM 827 O O . ASP A 1 104 ? 5.240 4.946 22.425 1.00 77.62 104 ASP A O 1
ATOM 831 N N . GLU A 1 105 ? 6.545 4.640 20.620 1.00 80.50 105 GLU A N 1
ATOM 832 C CA . GLU A 1 105 ? 5.836 5.576 19.743 1.00 80.50 105 GLU A CA 1
ATOM 833 C C . GLU A 1 105 ? 4.607 4.941 19.062 1.00 80.50 105 GLU A C 1
ATOM 835 O O . GLU A 1 105 ? 3.684 5.652 18.659 1.00 80.50 105 GLU A O 1
ATOM 840 N N . CYS A 1 106 ? 4.538 3.604 18.970 1.00 81.12 106 CYS A N 1
ATOM 841 C CA . CYS A 1 106 ? 3.422 2.885 18.335 1.00 81.12 106 CYS A CA 1
ATOM 842 C C . CYS A 1 106 ? 2.497 2.137 19.314 1.00 81.12 106 CYS A C 1
ATOM 844 O O . CYS A 1 106 ? 1.405 1.740 18.906 1.00 81.12 106 CYS A O 1
ATOM 846 N N . LYS A 1 107 ? 2.871 1.931 20.588 1.00 82.31 107 LYS A N 1
ATOM 847 C CA . LYS A 1 107 ? 2.093 1.112 21.548 1.00 82.31 107 LYS A CA 1
ATOM 848 C C . LYS A 1 107 ? 0.646 1.569 21.727 1.00 82.31 107 LYS A C 1
ATOM 850 O O . LYS A 1 107 ? -0.253 0.736 21.810 1.00 82.31 107 LYS A O 1
ATOM 855 N N . TRP A 1 108 ? 0.399 2.877 21.667 1.00 88.12 108 TRP A N 1
ATOM 856 C CA . TRP A 1 108 ? -0.945 3.450 21.770 1.00 88.12 108 TRP A CA 1
ATOM 857 C C . TRP A 1 108 ? -1.887 2.964 20.650 1.00 88.12 108 TRP A C 1
ATOM 859 O O . TRP A 1 108 ? -3.099 2.906 20.845 1.00 88.12 108 TRP A O 1
ATOM 869 N N . ILE A 1 109 ? -1.353 2.586 19.479 1.00 84.94 109 ILE A N 1
ATOM 870 C CA . ILE A 1 109 ? -2.136 2.017 18.370 1.00 84.94 109 ILE A CA 1
ATOM 871 C C . ILE A 1 109 ? -2.678 0.645 18.779 1.00 84.94 109 ILE A C 1
ATOM 873 O O . ILE A 1 109 ? -3.852 0.349 18.549 1.00 84.94 109 ILE A O 1
ATOM 877 N N . ALA A 1 110 ? -1.830 -0.180 19.402 1.00 83.62 110 ALA A N 1
ATOM 878 C CA . ALA A 1 110 ? -2.216 -1.494 19.899 1.00 83.62 110 ALA A CA 1
ATOM 879 C C . ALA A 1 110 ? -3.216 -1.382 21.057 1.00 83.62 110 ALA A C 1
ATOM 881 O O . ALA A 1 110 ? -4.187 -2.130 21.087 1.00 83.62 110 ALA A O 1
ATOM 882 N N . GLU A 1 111 ? -3.043 -0.412 21.958 1.00 87.69 111 GLU A N 1
ATOM 883 C CA . GLU A 1 111 ? -4.010 -0.120 23.027 1.00 87.69 111 GLU A CA 1
ATOM 884 C C . GLU A 1 111 ? -5.395 0.230 22.461 1.00 87.69 111 GLU A C 1
ATOM 886 O O . GLU A 1 111 ? -6.390 -0.376 22.851 1.00 87.69 111 GLU A O 1
ATOM 891 N N . VAL A 1 112 ? -5.467 1.132 21.474 1.00 90.19 112 VAL A N 1
ATOM 892 C CA . VAL A 1 112 ? -6.734 1.505 20.814 1.00 90.19 112 VAL A CA 1
ATOM 893 C C . VAL A 1 112 ? -7.365 0.313 20.088 1.00 90.19 112 VAL A C 1
ATOM 895 O O . VAL A 1 112 ? -8.581 0.120 20.142 1.00 90.19 112 VAL A O 1
ATOM 898 N N . ALA A 1 113 ? -6.555 -0.506 19.414 1.00 86.75 113 ALA A N 1
ATOM 899 C CA . ALA A 1 113 ? -7.028 -1.718 18.751 1.00 86.75 113 ALA A CA 1
ATOM 900 C C . ALA A 1 113 ? -7.574 -2.753 19.749 1.00 86.75 113 ALA A C 1
ATOM 902 O O . ALA A 1 113 ? -8.618 -3.359 19.492 1.00 86.75 113 ALA A O 1
ATOM 903 N N . ASN A 1 114 ? -6.902 -2.924 20.888 1.00 88.56 114 ASN A N 1
ATOM 904 C CA . ASN A 1 114 ? -7.321 -3.817 21.963 1.00 88.56 114 ASN A CA 1
ATOM 905 C C . ASN A 1 114 ? -8.610 -3.330 22.628 1.00 88.56 114 ASN A C 1
ATOM 907 O O . ASN A 1 114 ? -9.514 -4.140 22.820 1.00 88.56 114 ASN A O 1
ATOM 911 N N . ASP A 1 115 ? -8.746 -2.028 22.890 1.00 93.25 115 ASP A N 1
ATOM 912 C CA . ASP A 1 115 ? -9.982 -1.422 23.399 1.00 93.25 115 ASP A CA 1
ATOM 913 C C . ASP A 1 115 ? -11.160 -1.681 22.439 1.00 93.25 115 ASP A C 1
ATOM 915 O O . ASP A 1 115 ? -12.220 -2.155 22.855 1.00 93.25 115 ASP A O 1
ATOM 919 N N . ALA A 1 116 ? -10.972 -1.462 21.132 1.00 92.00 116 ALA A N 1
ATOM 920 C CA . ALA A 1 116 ? -12.003 -1.748 20.130 1.00 92.00 116 ALA A CA 1
ATOM 921 C C . ALA A 1 116 ? -12.368 -3.247 20.066 1.00 92.00 116 ALA A C 1
ATOM 923 O O . ALA A 1 116 ? -13.546 -3.603 19.958 1.00 92.00 116 ALA A O 1
ATOM 924 N N . SER A 1 117 ? -11.372 -4.134 20.162 1.00 89.81 117 SER A N 1
ATOM 925 C CA . SER A 1 117 ? -11.574 -5.588 20.200 1.00 89.81 117 SER A CA 1
ATOM 926 C C . SER A 1 117 ? -12.312 -6.030 21.470 1.00 89.81 117 SER A C 1
ATOM 928 O O . SER A 1 117 ? -13.239 -6.839 21.402 1.00 89.81 117 SER A O 1
ATOM 930 N N . MET A 1 118 ? -11.973 -5.444 22.621 1.00 92.38 118 MET A N 1
ATOM 931 C CA . MET A 1 118 ? -12.643 -5.684 23.898 1.00 92.38 118 MET A CA 1
ATOM 932 C C . MET A 1 118 ? -14.121 -5.291 23.824 1.00 92.38 118 MET A C 1
ATOM 934 O O . MET A 1 118 ? -14.975 -6.102 24.179 1.00 92.38 118 MET A O 1
ATOM 938 N N . ILE A 1 119 ? -14.438 -4.101 23.301 1.00 93.31 119 ILE A N 1
ATOM 939 C CA . ILE A 1 119 ? -15.824 -3.642 23.113 1.00 93.31 119 ILE A CA 1
ATOM 940 C C . ILE A 1 119 ? -16.590 -4.597 22.195 1.00 93.31 119 ILE A C 1
ATOM 942 O O . ILE A 1 119 ? -17.707 -5.013 22.512 1.00 93.31 119 ILE A O 1
ATOM 946 N N . LYS A 1 120 ? -15.984 -4.985 21.068 1.00 91.06 120 LYS A N 1
ATOM 947 C CA . LYS A 1 120 ? -16.579 -5.959 20.151 1.00 91.06 120 LYS A CA 1
ATOM 948 C C . LYS A 1 120 ? -16.894 -7.272 20.866 1.00 91.06 120 LYS A C 1
ATOM 950 O O . LYS A 1 120 ? -18.024 -7.742 20.786 1.00 91.06 120 LYS A O 1
ATOM 955 N N . ASN A 1 121 ? -15.922 -7.866 21.554 1.00 90.38 121 ASN A N 1
ATOM 956 C CA . ASN A 1 121 ? -16.106 -9.149 22.236 1.00 90.38 121 ASN A CA 1
ATOM 957 C C . ASN A 1 121 ? -17.155 -9.038 23.346 1.00 90.38 121 ASN A C 1
ATOM 959 O O . ASN A 1 121 ? -17.996 -9.922 23.491 1.00 90.38 121 ASN A O 1
ATOM 963 N N . PHE A 1 122 ? -17.162 -7.920 24.075 1.00 90.94 122 PHE A N 1
ATOM 964 C CA . PHE A 1 122 ? -18.167 -7.637 25.090 1.00 90.94 122 PHE A CA 1
ATOM 965 C C . PHE A 1 122 ? -19.585 -7.657 24.512 1.00 90.94 122 PHE A C 1
ATOM 967 O O . PHE A 1 122 ? -20.477 -8.228 25.131 1.00 90.94 122 PHE A O 1
ATOM 974 N N . ILE A 1 123 ? -19.801 -7.070 23.334 1.00 90.12 123 ILE A N 1
ATOM 975 C CA . ILE A 1 123 ? -21.121 -7.012 22.693 1.00 90.12 123 ILE A CA 1
ATOM 976 C C . ILE A 1 123 ? -21.496 -8.354 22.050 1.00 90.12 123 ILE A C 1
ATOM 978 O O . ILE A 1 123 ? -22.619 -8.825 22.218 1.00 90.12 123 ILE A O 1
ATOM 982 N N . MET A 1 124 ? -20.565 -8.974 21.324 1.00 87.81 124 MET A N 1
ATOM 983 C CA . MET A 1 124 ? -20.843 -10.146 20.487 1.00 87.81 124 MET A CA 1
ATOM 984 C C . MET A 1 124 ? -21.023 -11.443 21.287 1.00 87.81 124 MET A C 1
ATOM 986 O O . MET A 1 124 ? -21.724 -12.335 20.820 1.00 87.81 124 MET A O 1
ATOM 990 N N . ASN A 1 125 ? -20.430 -11.554 22.479 1.00 87.69 125 ASN A N 1
ATOM 991 C CA . ASN A 1 125 ? -20.424 -12.803 23.251 1.00 87.69 125 ASN A CA 1
ATOM 992 C C . ASN A 1 125 ? -21.663 -13.005 24.140 1.00 87.69 125 ASN A C 1
ATOM 994 O O . ASN A 1 125 ? -21.767 -14.032 24.804 1.00 87.69 125 ASN A O 1
ATOM 998 N N . HIS A 1 126 ? -22.596 -12.050 24.186 1.00 87.44 126 HIS A N 1
ATOM 999 C CA . HIS A 1 126 ? -23.788 -12.148 25.029 1.00 87.44 126 HIS A CA 1
ATOM 1000 C C . HIS A 1 126 ? -25.057 -11.840 24.238 1.00 87.44 126 HIS A C 1
ATOM 1002 O O . HIS A 1 126 ? -25.220 -10.731 23.727 1.00 87.44 126 HIS A O 1
ATOM 1008 N N . ASN A 1 127 ? -25.999 -12.788 24.205 1.00 87.00 127 ASN A N 1
ATOM 1009 C CA . ASN A 1 127 ? -27.199 -12.726 23.360 1.00 87.00 127 ASN A CA 1
ATOM 1010 C C . ASN A 1 127 ? -28.003 -11.432 23.532 1.00 87.00 127 ASN A C 1
ATOM 1012 O O . ASN A 1 127 ? -28.439 -10.842 22.545 1.00 87.00 127 ASN A O 1
ATOM 1016 N N . MET A 1 128 ? -28.159 -10.943 24.767 1.00 87.31 128 MET A N 1
ATOM 1017 C CA . MET A 1 128 ? -28.880 -9.687 25.007 1.00 87.31 128 MET A CA 1
ATOM 1018 C C . MET A 1 128 ? -28.159 -8.464 24.443 1.00 87.31 128 MET A C 1
ATOM 1020 O O . MET A 1 128 ? -28.798 -7.608 23.838 1.00 87.31 128 MET A O 1
ATOM 1024 N N . ARG A 1 129 ? -26.830 -8.407 24.557 1.00 88.81 129 ARG A N 1
ATOM 1025 C CA . ARG A 1 129 ? -26.024 -7.289 24.050 1.00 88.81 129 ARG A CA 1
ATOM 1026 C C . ARG A 1 129 ? -25.968 -7.335 22.524 1.00 88.81 129 ARG A C 1
ATOM 1028 O O . ARG A 1 129 ? -26.154 -6.316 21.870 1.00 88.81 129 ARG A O 1
ATOM 1035 N N . LEU A 1 130 ? -25.828 -8.527 21.953 1.00 89.38 130 LEU A N 1
ATOM 1036 C CA . LEU A 1 130 ? -25.907 -8.740 20.513 1.00 89.38 130 LEU A CA 1
ATOM 1037 C C . LEU A 1 130 ? -27.281 -8.345 19.950 1.00 89.38 130 LEU A C 1
ATOM 1039 O O . LEU A 1 130 ? -27.353 -7.673 18.925 1.00 89.38 130 LEU A O 1
ATOM 1043 N N . SER A 1 131 ? -28.371 -8.709 20.631 1.00 89.19 131 SER A N 1
ATOM 1044 C CA . SER A 1 131 ? -29.732 -8.311 20.248 1.00 89.19 131 SER A CA 1
ATOM 1045 C C . SER A 1 131 ? -29.911 -6.791 20.294 1.00 89.19 131 SER A C 1
ATOM 1047 O O . SER A 1 131 ? -30.372 -6.188 19.325 1.00 89.19 131 SER A O 1
ATOM 1049 N N . MET A 1 132 ? -29.466 -6.136 21.373 1.00 88.69 132 MET A N 1
ATOM 1050 C CA . MET A 1 132 ? -29.455 -4.672 21.470 1.00 88.69 132 MET A CA 1
ATOM 1051 C C . MET A 1 132 ? -28.642 -4.026 20.338 1.00 88.69 132 MET A C 1
ATOM 1053 O O . MET A 1 132 ? -29.093 -3.039 19.763 1.00 88.69 132 MET A O 1
ATOM 1057 N N . PHE A 1 133 ? -27.485 -4.585 19.976 1.00 90.38 133 PHE A N 1
ATOM 1058 C CA . PHE A 1 133 ? -26.672 -4.091 18.863 1.00 90.38 133 PHE A CA 1
ATOM 1059 C C . PHE A 1 133 ? -27.385 -4.237 17.511 1.00 90.38 133 PHE A C 1
ATOM 1061 O O . PHE A 1 133 ? -27.468 -3.268 16.758 1.00 90.38 133 PHE A O 1
ATOM 1068 N N . ASN A 1 134 ? -27.947 -5.413 17.219 1.00 89.00 134 ASN A N 1
ATOM 1069 C CA . ASN A 1 134 ? -28.644 -5.683 15.957 1.00 89.00 134 ASN A CA 1
ATOM 1070 C C . ASN A 1 134 ? -29.885 -4.797 15.770 1.00 89.00 134 ASN A C 1
ATOM 1072 O O . ASN A 1 134 ? -30.188 -4.404 14.651 1.00 89.00 134 ASN A O 1
ATOM 1076 N N . ASN A 1 135 ? -30.561 -4.418 16.859 1.00 87.38 135 ASN A N 1
ATOM 1077 C CA . ASN A 1 135 ? -31.677 -3.469 16.806 1.00 87.38 135 ASN A CA 1
ATOM 1078 C C . ASN A 1 135 ? -31.244 -2.044 16.418 1.00 87.38 135 ASN A C 1
ATOM 1080 O O . ASN A 1 135 ? -32.068 -1.261 15.959 1.00 87.38 135 ASN A O 1
ATOM 1084 N N . ASN A 1 136 ? -29.968 -1.698 16.613 1.00 81.19 136 ASN A N 1
ATOM 1085 C CA . ASN A 1 136 ? -29.429 -0.363 16.353 1.00 81.19 136 ASN A CA 1
ATOM 1086 C C . ASN A 1 136 ? -28.563 -0.289 15.083 1.00 81.19 136 ASN A C 1
ATOM 1088 O O . ASN A 1 136 ? -28.194 0.811 14.673 1.00 81.19 136 ASN A O 1
ATOM 1092 N N . SER A 1 137 ? -28.197 -1.421 14.467 1.00 84.56 137 SER A N 1
ATOM 1093 C CA . SER A 1 137 ? -27.250 -1.473 13.347 1.00 84.56 137 SER A CA 1
ATOM 1094 C C . SER A 1 137 ? -27.635 -2.506 12.290 1.00 84.56 137 SER A C 1
ATOM 1096 O O . SER A 1 137 ? -27.705 -3.700 12.564 1.00 84.56 137 SER A O 1
ATOM 1098 N N . ASN A 1 138 ? -27.721 -2.056 11.035 1.00 82.69 138 ASN A N 1
ATOM 1099 C CA . ASN A 1 138 ? -27.815 -2.934 9.860 1.00 82.69 138 ASN A CA 1
ATOM 1100 C C . ASN A 1 138 ? -26.447 -3.507 9.434 1.00 82.69 138 ASN A C 1
ATOM 1102 O O . ASN A 1 138 ? -26.363 -4.362 8.553 1.00 82.69 138 ASN A O 1
ATOM 1106 N N . LEU A 1 139 ? -25.353 -3.018 10.028 1.00 84.12 139 LEU A N 1
ATOM 1107 C CA . LEU A 1 139 ? -23.993 -3.474 9.759 1.00 84.12 139 LEU A CA 1
ATOM 1108 C C . LEU A 1 139 ? -23.517 -4.426 10.855 1.00 84.12 139 LEU A C 1
ATOM 1110 O O . LEU A 1 139 ? -23.694 -4.168 12.045 1.00 84.12 139 LEU A O 1
ATOM 1114 N N . LYS A 1 140 ? -22.822 -5.491 10.452 1.00 80.75 140 LYS A N 1
ATOM 1115 C CA . LYS A 1 140 ? -22.175 -6.421 11.383 1.00 80.75 140 LYS A CA 1
ATOM 1116 C C . LYS A 1 140 ? -20.774 -5.941 11.759 1.00 80.75 140 LYS A C 1
ATOM 1118 O O . LYS A 1 140 ? -20.041 -5.401 10.923 1.00 80.75 140 LYS A O 1
ATOM 1123 N N . MET A 1 141 ? -20.372 -6.201 13.002 1.00 81.12 141 MET A N 1
ATOM 1124 C CA . MET A 1 141 ? -18.964 -6.119 13.388 1.00 81.12 141 MET A CA 1
ATOM 1125 C C . MET A 1 141 ? -18.167 -7.179 12.630 1.00 81.12 141 MET A C 1
ATOM 1127 O O . MET A 1 141 ? -18.579 -8.333 12.531 1.00 81.12 141 MET A O 1
ATOM 1131 N N . VAL A 1 142 ? -17.017 -6.794 12.082 1.00 70.38 142 VAL A N 1
ATOM 1132 C CA . VAL A 1 142 ? -16.190 -7.717 11.302 1.00 70.38 142 VAL A CA 1
ATOM 1133 C C . VAL A 1 142 ? -15.269 -8.508 12.243 1.00 70.38 142 VAL A C 1
ATOM 1135 O O . VAL A 1 142 ? -14.545 -7.939 13.064 1.00 70.38 142 VAL A O 1
ATOM 1138 N N . SER A 1 143 ? -15.262 -9.837 12.111 1.00 60.06 143 SER A N 1
ATOM 1139 C CA . SER A 1 143 ? -14.177 -10.707 12.580 1.00 60.06 143 SER A CA 1
ATOM 1140 C C . SER A 1 143 ? -13.319 -11.115 11.390 1.00 60.06 143 SER A C 1
ATOM 1142 O O . SER A 1 143 ? -13.736 -11.927 10.565 1.00 60.06 143 SER A O 1
ATOM 1144 N N . LEU A 1 144 ? -12.131 -10.529 11.274 1.00 56.16 144 LEU A N 1
ATOM 1145 C CA . LEU A 1 144 ? -11.110 -11.054 10.374 1.00 56.16 144 LEU A CA 1
ATOM 1146 C C . LEU A 1 144 ? -10.234 -12.020 11.163 1.00 56.16 144 LEU A C 1
ATOM 1148 O O . LEU A 1 144 ? -9.943 -11.755 12.324 1.00 56.16 144 LEU A O 1
ATOM 1152 N N . ALA A 1 145 ? -9.821 -13.117 10.530 1.00 50.56 145 ALA A N 1
ATOM 1153 C CA . ALA A 1 145 ? -8.728 -13.925 11.053 1.00 50.56 145 ALA A CA 1
ATOM 1154 C C . ALA A 1 145 ? -7.441 -13.082 11.072 1.00 50.56 145 ALA A C 1
ATOM 1156 O O . ALA A 1 145 ? -7.189 -12.330 10.122 1.00 50.56 145 ALA A O 1
ATOM 1157 N N . ASP A 1 146 ? -6.618 -13.240 12.112 1.00 50.53 146 ASP A N 1
ATOM 1158 C CA . ASP A 1 146 ? -5.360 -12.495 12.308 1.00 50.53 146 ASP A CA 1
ATOM 1159 C C . ASP A 1 146 ? -4.351 -12.685 11.162 1.00 50.53 146 ASP A C 1
ATOM 1161 O O . ASP A 1 146 ? -3.415 -11.907 10.995 1.00 50.53 146 ASP A O 1
ATOM 1165 N N . THR A 1 147 ? -4.572 -13.696 10.322 1.00 48.66 147 THR A N 1
ATOM 1166 C CA . THR A 1 147 ? -3.727 -14.089 9.192 1.00 48.66 147 THR A CA 1
ATOM 1167 C C . THR A 1 147 ? -3.873 -13.206 7.949 1.00 48.66 147 THR A C 1
ATOM 1169 O O . THR A 1 147 ? -3.114 -13.376 6.993 1.00 48.66 147 THR A O 1
ATOM 1172 N N . ARG A 1 148 ? -4.820 -12.256 7.921 1.00 51.94 148 ARG A N 1
ATOM 1173 C CA . ARG A 1 148 ? -5.009 -11.337 6.784 1.00 51.94 148 ARG A CA 1
ATOM 1174 C C . ARG A 1 148 ? -4.369 -9.981 7.066 1.00 51.94 148 ARG A C 1
ATOM 1176 O O . ARG A 1 148 ? -4.688 -9.323 8.053 1.00 51.94 148 ARG A O 1
ATOM 1183 N N . PHE A 1 149 ? -3.492 -9.548 6.161 1.00 54.56 149 PHE A N 1
ATOM 1184 C CA . PHE A 1 149 ? -2.859 -8.231 6.193 1.00 54.56 149 PHE A CA 1
ATOM 1185 C C . PHE A 1 149 ? -3.887 -7.109 6.464 1.00 54.56 149 PHE A C 1
ATOM 1187 O O . PHE A 1 149 ? -4.994 -7.126 5.924 1.00 54.56 149 PHE A O 1
ATOM 1194 N N . ALA A 1 150 ? -3.512 -6.129 7.295 1.00 67.00 150 ALA A N 1
ATOM 1195 C CA . ALA A 1 150 ? -4.354 -4.996 7.702 1.00 67.00 150 ALA A CA 1
ATOM 1196 C C . ALA A 1 150 ? -5.664 -5.355 8.445 1.00 67.00 150 ALA A C 1
ATOM 1198 O O . ALA A 1 150 ? -6.584 -4.532 8.480 1.00 67.00 150 ALA A O 1
ATOM 1199 N N . SER A 1 151 ? -5.752 -6.533 9.080 1.00 72.06 151 SER A N 1
ATOM 1200 C CA . SER A 1 151 ? -6.914 -6.962 9.880 1.00 72.06 151 SER A CA 1
ATOM 1201 C C . SER A 1 151 ? -7.365 -5.904 10.897 1.00 72.06 151 SER A C 1
ATOM 1203 O O . SER A 1 151 ? -8.543 -5.538 10.918 1.00 72.06 151 SER A O 1
ATOM 1205 N N . THR A 1 152 ? -6.423 -5.334 11.657 1.00 79.69 152 THR A N 1
ATOM 1206 C CA . THR A 1 152 ? -6.677 -4.259 12.628 1.00 79.69 152 THR A CA 1
ATOM 1207 C C . THR A 1 152 ? -7.288 -3.022 11.976 1.00 79.69 152 THR A C 1
ATOM 1209 O O . THR A 1 152 ? -8.284 -2.494 12.461 1.00 79.69 152 THR A O 1
ATOM 1212 N N . ILE A 1 153 ? -6.744 -2.571 10.843 1.00 82.69 153 ILE A N 1
ATOM 1213 C CA . ILE A 1 153 ? -7.220 -1.364 10.151 1.00 82.69 153 ILE A CA 1
ATOM 1214 C C . ILE A 1 153 ? -8.623 -1.573 9.584 1.00 82.69 153 ILE A C 1
ATOM 1216 O O . ILE A 1 153 ? -9.477 -0.696 9.704 1.00 82.69 153 ILE A O 1
ATOM 1220 N N . ILE A 1 154 ? -8.905 -2.746 9.013 1.00 82.25 154 ILE A N 1
ATOM 1221 C CA . ILE A 1 154 ? -10.242 -3.070 8.502 1.00 82.25 154 ILE A CA 1
ATOM 1222 C C . ILE A 1 154 ? -11.254 -3.155 9.652 1.00 82.25 154 ILE A C 1
ATOM 1224 O O . ILE A 1 154 ? -12.368 -2.638 9.523 1.00 82.25 154 ILE A O 1
ATOM 1228 N N . MET A 1 155 ? -10.869 -3.764 10.779 1.00 86.69 155 MET A N 1
ATOM 1229 C CA . MET A 1 155 ? -11.691 -3.805 11.988 1.00 86.69 155 MET A CA 1
ATOM 1230 C C . MET A 1 155 ? -12.003 -2.389 12.480 1.00 86.69 155 MET A C 1
ATOM 1232 O O . MET A 1 155 ? -13.176 -2.060 12.632 1.00 86.69 155 MET A O 1
ATOM 1236 N N . LEU A 1 156 ? -10.992 -1.534 12.659 1.00 87.69 156 LEU A N 1
ATOM 1237 C CA . LEU A 1 156 ? -11.174 -0.148 13.104 1.00 87.69 156 LEU A CA 1
ATOM 1238 C C . LEU A 1 156 ? -12.015 0.671 12.116 1.00 87.69 156 LEU A C 1
ATOM 1240 O O . LEU A 1 156 ? -12.878 1.443 12.532 1.00 87.69 156 LEU A O 1
ATOM 1244 N N . LYS A 1 157 ? -11.837 0.465 10.805 1.00 89.56 157 LYS A N 1
ATOM 1245 C CA . LYS A 1 157 ? -12.648 1.121 9.769 1.00 89.56 157 LYS A CA 1
ATOM 1246 C C . LYS A 1 157 ? -14.120 0.735 9.893 1.00 89.56 157 LYS A C 1
ATOM 1248 O O . LYS A 1 157 ? -14.980 1.612 9.832 1.00 89.56 157 LYS A O 1
ATOM 1253 N N . ARG A 1 158 ? -14.421 -0.553 10.104 1.00 89.81 158 ARG A N 1
ATOM 1254 C CA . ARG A 1 158 ? -15.795 -1.009 10.364 1.00 89.81 158 ARG A CA 1
ATOM 1255 C C . ARG A 1 158 ? -16.323 -0.453 11.682 1.00 89.81 158 ARG A C 1
ATOM 1257 O O . ARG A 1 158 ? -17.464 -0.014 11.729 1.00 89.81 158 ARG A O 1
ATOM 1264 N N . PHE A 1 159 ? -15.499 -0.463 12.724 1.00 92.25 159 PHE A N 1
ATOM 1265 C CA . PHE A 1 159 ? -15.857 0.016 14.053 1.00 92.25 159 PHE A CA 1
ATOM 1266 C C . PHE A 1 159 ? -16.250 1.501 14.031 1.00 92.25 159 PHE A C 1
ATOM 1268 O O . PHE A 1 159 ? -17.289 1.877 14.564 1.00 92.25 159 PHE A O 1
ATOM 1275 N N . LYS A 1 160 ? -15.508 2.330 13.286 1.00 94.00 160 LYS A N 1
ATOM 1276 C CA . LYS A 1 160 ? -15.870 3.729 13.023 1.00 94.00 160 LYS A CA 1
ATOM 1277 C C . LYS A 1 160 ? -17.223 3.873 12.316 1.00 94.00 160 LYS A C 1
ATOM 1279 O O . LYS A 1 160 ? -17.997 4.752 12.677 1.00 94.00 160 LYS A O 1
ATOM 1284 N N . GLN A 1 161 ? -17.530 3.029 11.326 1.00 93.06 161 GLN A N 1
ATOM 1285 C CA . GLN A 1 161 ? -18.808 3.098 10.593 1.00 93.06 161 GLN A CA 1
ATOM 1286 C C . GLN A 1 161 ? -20.028 2.839 11.484 1.00 93.06 161 GLN A C 1
ATOM 1288 O O . GLN A 1 161 ? -21.105 3.345 11.192 1.00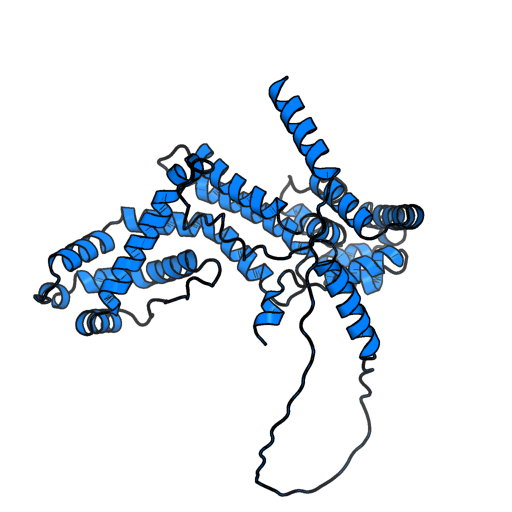 93.06 161 GLN A O 1
ATOM 1293 N N . ILE A 1 162 ? -19.859 2.067 12.558 1.00 93.00 162 ILE A N 1
ATOM 1294 C CA . ILE A 1 162 ? -20.932 1.741 13.505 1.00 93.00 162 ILE A CA 1
ATOM 1295 C C . ILE A 1 162 ? -20.909 2.620 14.764 1.00 93.00 162 ILE A C 1
ATOM 1297 O O . ILE A 1 162 ? -21.696 2.359 15.670 1.00 93.00 162 ILE A O 1
ATOM 1301 N N . LYS A 1 163 ? -20.061 3.665 14.831 1.00 94.75 163 LYS A N 1
ATOM 1302 C CA . LYS A 1 163 ? -19.950 4.577 15.990 1.00 94.75 163 LYS A CA 1
ATOM 1303 C C . LYS A 1 163 ? -21.325 5.034 16.477 1.00 94.75 163 LYS A C 1
ATOM 1305 O O . LYS A 1 163 ? -21.657 4.833 17.639 1.00 94.75 163 LYS A O 1
ATOM 1310 N N . LYS A 1 164 ? -22.154 5.577 15.578 1.00 94.38 164 LYS A N 1
ATOM 1311 C CA . LYS A 1 164 ? -23.452 6.139 15.973 1.00 94.38 164 LYS A CA 1
ATOM 1312 C C . LYS A 1 164 ? -24.417 5.085 16.522 1.00 94.38 164 LYS A C 1
ATOM 1314 O O . LYS A 1 164 ? -25.135 5.340 17.482 1.00 94.38 164 LYS A O 1
ATOM 1319 N N . CYS A 1 165 ? -24.397 3.887 15.945 1.00 93.25 165 CYS A N 1
ATOM 1320 C CA . CYS A 1 165 ? -25.183 2.756 16.431 1.00 93.25 165 CYS A CA 1
ATOM 1321 C C . CYS A 1 165 ? -24.745 2.334 17.841 1.00 93.25 165 CYS A C 1
ATOM 1323 O O . CYS A 1 165 ? -25.592 2.041 18.680 1.00 93.25 165 CYS A O 1
ATOM 1325 N N . LEU A 1 166 ? -23.434 2.326 18.105 1.00 94.50 166 LEU A N 1
ATOM 1326 C CA . LEU A 1 166 ? -22.873 2.007 19.419 1.00 94.50 166 LEU A CA 1
ATOM 1327 C C . LEU A 1 166 ? -23.245 3.055 20.470 1.00 94.50 166 LEU A C 1
ATOM 1329 O O . LEU A 1 166 ? -23.653 2.681 21.564 1.00 94.50 166 LEU A O 1
ATOM 1333 N N . GLU A 1 167 ? -23.163 4.344 20.135 1.00 95.19 167 GLU A N 1
ATOM 1334 C CA . GLU A 1 167 ? -23.606 5.431 21.019 1.00 95.19 167 GLU A CA 1
ATOM 1335 C C . GLU A 1 167 ? -25.085 5.283 21.389 1.00 95.19 167 GLU A C 1
ATOM 1337 O O . GLU A 1 167 ? -25.434 5.269 22.567 1.00 95.19 167 GLU A O 1
ATOM 1342 N N . ASN A 1 168 ? -25.953 5.101 20.388 1.00 93.69 168 ASN A N 1
ATOM 1343 C CA . ASN A 1 168 ? -27.389 4.926 20.610 1.00 93.69 168 ASN A CA 1
ATOM 1344 C C . ASN A 1 168 ? -27.679 3.693 21.478 1.00 93.69 168 ASN A C 1
ATOM 1346 O O . ASN A 1 168 ? -28.530 3.741 22.363 1.00 93.69 168 ASN A O 1
ATOM 1350 N N . MET A 1 169 ? -26.943 2.599 21.258 1.00 92.88 169 MET A N 1
ATOM 1351 C CA . MET A 1 169 ? -27.061 1.381 22.052 1.00 92.88 169 MET A CA 1
ATOM 1352 C C . MET A 1 169 ? -26.754 1.641 23.533 1.00 92.88 169 MET A C 1
ATOM 1354 O O . MET A 1 169 ? -27.570 1.279 24.378 1.00 92.88 169 MET A O 1
ATOM 1358 N N . VAL A 1 170 ? -25.623 2.279 23.861 1.00 92.44 170 VAL A N 1
ATOM 1359 C CA . VAL A 1 170 ? -25.196 2.471 25.264 1.00 92.44 170 VAL A CA 1
ATOM 1360 C C . VAL A 1 170 ? -25.940 3.588 26.004 1.00 92.44 170 VAL A C 1
ATOM 1362 O O . VAL A 1 170 ? -25.882 3.654 27.234 1.00 92.44 170 VAL A O 1
ATOM 1365 N N . ILE A 1 171 ? -26.635 4.466 25.276 1.00 92.69 171 ILE A N 1
ATOM 1366 C CA . ILE A 1 171 ? -27.506 5.513 25.840 1.00 92.69 171 ILE A CA 1
ATOM 1367 C C . ILE A 1 171 ? -28.961 5.018 25.988 1.00 92.69 171 ILE A C 1
ATOM 1369 O O . ILE A 1 171 ? -29.752 5.644 26.682 1.00 92.69 171 ILE A O 1
ATOM 1373 N N . SER A 1 172 ? -29.331 3.891 25.370 1.00 90.81 172 SER A N 1
ATOM 1374 C CA . SER A 1 172 ? -30.707 3.379 25.424 1.00 90.81 172 SER A CA 1
ATOM 1375 C C . SER A 1 172 ? -31.134 2.915 26.823 1.00 90.81 172 SER A C 1
ATOM 1377 O O . SER A 1 172 ? -30.348 2.319 27.556 1.00 90.81 172 SER A O 1
ATOM 1379 N N . GLU A 1 173 ? -32.422 3.059 27.152 1.00 88.00 173 GLU A N 1
ATOM 1380 C CA . GLU A 1 173 ? -32.996 2.562 28.417 1.00 88.00 173 GLU A CA 1
ATOM 1381 C C . GLU A 1 173 ? -32.761 1.056 28.615 1.00 88.00 173 GLU A C 1
ATOM 1383 O O . GLU A 1 173 ? -32.505 0.585 29.721 1.00 88.00 173 GLU A O 1
ATOM 1388 N N . ARG A 1 174 ? -32.779 0.282 27.519 1.00 85.62 174 ARG A N 1
ATOM 1389 C CA . ARG A 1 174 ? -32.496 -1.163 27.541 1.00 85.62 174 ARG A CA 1
ATOM 1390 C C . ARG A 1 174 ? -31.091 -1.479 28.048 1.00 85.62 174 ARG A C 1
ATOM 1392 O O . ARG A 1 174 ? -30.897 -2.537 28.642 1.00 85.62 174 ARG A O 1
ATOM 1399 N N . TRP A 1 175 ? -30.126 -0.594 27.804 1.00 88.25 175 TRP A N 1
ATOM 1400 C CA . TRP A 1 175 ? -28.774 -0.732 28.334 1.00 88.25 175 TRP A CA 1
ATOM 1401 C C . TRP A 1 175 ? -28.733 -0.474 29.840 1.00 88.25 175 TRP A C 1
ATOM 1403 O O . TRP A 1 175 ? -28.049 -1.192 30.558 1.00 88.25 175 TRP A O 1
ATOM 1413 N N . ASP A 1 176 ? -29.492 0.498 30.343 1.00 84.25 176 ASP A N 1
ATOM 1414 C CA . ASP A 1 176 ? -29.527 0.805 31.778 1.00 84.25 176 ASP A CA 1
ATOM 1415 C C . ASP A 1 176 ? -30.296 -0.262 32.585 1.00 84.25 176 ASP A C 1
ATOM 1417 O O . ASP A 1 176 ? -29.992 -0.514 33.753 1.00 84.25 176 ASP A O 1
ATOM 1421 N N . LEU A 1 177 ? -31.243 -0.960 31.947 1.00 82.62 177 LEU A N 1
ATOM 1422 C CA . LEU A 1 177 ? -31.920 -2.137 32.503 1.00 82.62 177 LEU A CA 1
ATOM 1423 C C . LEU A 1 177 ? -31.047 -3.406 32.505 1.00 82.62 177 LEU A C 1
ATOM 1425 O O . LEU A 1 177 ? -31.434 -4.407 33.110 1.00 82.62 177 LEU A O 1
ATOM 1429 N N . TYR A 1 178 ? -29.877 -3.387 31.856 1.00 76.12 178 TYR A N 1
ATOM 1430 C CA . TYR A 1 178 ? -28.936 -4.506 31.847 1.00 76.12 178 TYR A CA 1
ATOM 1431 C C . TYR A 1 178 ? -28.281 -4.650 33.234 1.00 76.12 178 TYR A C 1
ATOM 1433 O O . TYR A 1 178 ? -27.259 -4.031 33.532 1.00 76.12 178 TYR A O 1
ATOM 1441 N N . LYS A 1 179 ? -28.901 -5.449 34.111 1.00 64.69 179 LYS A N 1
ATOM 1442 C CA . LYS A 1 179 ? -28.511 -5.595 35.526 1.00 64.69 179 LYS A CA 1
ATOM 1443 C C . LYS A 1 179 ? -27.591 -6.780 35.833 1.00 64.69 179 LYS A C 1
ATOM 1445 O O . LYS A 1 179 ? -27.182 -6.920 36.981 1.00 64.69 179 LYS A O 1
ATOM 1450 N N . GLU A 1 180 ? -27.238 -7.612 34.853 1.00 62.09 180 GLU A N 1
ATOM 1451 C CA . GLU A 1 180 ? -26.683 -8.938 35.154 1.00 62.09 180 GLU A CA 1
ATOM 1452 C C . GLU A 1 180 ? -25.218 -9.140 34.705 1.00 62.09 180 GLU A C 1
ATOM 1454 O O . GLU A 1 180 ? -24.812 -8.906 33.559 1.00 62.09 180 GLU A O 1
ATOM 1459 N N . GLU A 1 181 ? -24.437 -9.553 35.709 1.00 61.12 181 GLU A N 1
ATOM 1460 C CA . GLU A 1 181 ? -23.091 -10.149 35.740 1.00 61.12 181 GLU A CA 1
ATOM 1461 C C . GLU A 1 181 ? -21.864 -9.305 35.375 1.00 61.12 181 GLU A C 1
ATOM 1463 O O . GLU A 1 181 ? -20.781 -9.590 35.876 1.00 61.12 181 GLU A O 1
ATOM 1468 N N . ASP A 1 182 ? -21.986 -8.233 34.592 1.00 75.31 182 ASP A N 1
ATOM 1469 C CA . ASP A 1 182 ? -20.788 -7.532 34.089 1.00 75.31 182 ASP A CA 1
ATOM 1470 C C . ASP A 1 182 ? -20.912 -5.997 34.101 1.00 75.31 182 ASP A C 1
ATOM 1472 O O . ASP A 1 182 ? -20.377 -5.295 33.242 1.00 75.31 182 ASP A O 1
ATOM 1476 N N . VAL A 1 183 ? -21.615 -5.453 35.102 1.00 82.94 183 VAL A N 1
ATOM 1477 C CA . VAL A 1 183 ? -21.937 -4.014 35.228 1.00 82.94 183 VAL A CA 1
ATOM 1478 C C . VAL A 1 183 ? -20.689 -3.123 35.174 1.00 82.94 183 VAL A C 1
ATOM 1480 O O . VAL A 1 183 ? -20.709 -2.062 34.549 1.00 82.94 183 VAL A O 1
ATOM 1483 N N . VAL A 1 184 ? -19.577 -3.555 35.778 1.00 87.19 184 VAL A N 1
ATOM 1484 C CA . VAL A 1 184 ? -18.306 -2.810 35.741 1.00 87.19 184 VAL A CA 1
ATOM 1485 C C . VAL A 1 184 ? -17.762 -2.730 34.312 1.00 87.19 184 VAL A C 1
ATOM 1487 O O . VAL A 1 184 ? -17.435 -1.639 33.844 1.00 87.19 184 VAL A O 1
ATOM 1490 N N . LYS A 1 185 ? -17.721 -3.853 33.581 1.00 88.38 185 LYS A N 1
ATOM 1491 C CA . LYS A 1 185 ? -17.271 -3.872 32.180 1.00 88.38 185 LYS A CA 1
ATOM 1492 C C . LYS A 1 185 ? -18.226 -3.102 31.272 1.00 88.38 185 LYS A C 1
ATOM 1494 O O . LYS A 1 185 ? -17.765 -2.339 30.429 1.00 88.38 185 LYS A O 1
ATOM 1499 N N . ALA A 1 186 ? -19.538 -3.237 31.479 1.00 89.94 186 ALA A N 1
ATOM 1500 C CA . ALA A 1 186 ? -20.554 -2.474 30.757 1.00 89.94 186 ALA A CA 1
ATOM 1501 C C . ALA A 1 186 ? -20.333 -0.965 30.929 1.00 89.94 186 ALA A C 1
ATOM 1503 O O . ALA A 1 186 ? -20.374 -0.206 29.963 1.00 89.94 186 ALA A O 1
ATOM 1504 N N . ARG A 1 187 ? -20.017 -0.527 32.151 1.00 90.56 187 ARG A N 1
ATOM 1505 C CA . ARG A 1 187 ? -19.703 0.869 32.443 1.00 90.56 187 ARG A CA 1
ATOM 1506 C C . ARG A 1 187 ? -18.437 1.333 31.711 1.00 90.56 187 ARG A C 1
ATOM 1508 O O . ARG A 1 187 ? -18.470 2.385 31.081 1.00 90.56 187 ARG A O 1
ATOM 1515 N N . VAL A 1 188 ? -17.359 0.543 31.728 1.00 92.69 188 VAL A N 1
ATOM 1516 C CA . VAL A 1 188 ? -16.123 0.842 30.972 1.00 92.69 188 VAL A CA 1
ATOM 1517 C C . VAL A 1 188 ? -16.402 0.952 29.469 1.00 92.69 188 VAL A C 1
ATOM 1519 O O . VAL A 1 188 ? -15.968 1.912 28.837 1.00 92.69 188 VAL A O 1
ATOM 1522 N N . VAL A 1 189 ? -17.172 0.018 28.903 1.00 94.25 189 VAL A N 1
ATOM 1523 C CA . VAL A 1 189 ? -17.567 0.026 27.486 1.00 94.25 189 VAL A CA 1
ATOM 1524 C C . VAL A 1 189 ? -18.389 1.269 27.144 1.00 94.25 189 VAL A C 1
ATOM 1526 O O . VAL A 1 189 ? -18.087 1.930 26.152 1.00 94.25 189 VAL A O 1
ATOM 1529 N N . LYS A 1 190 ? -19.375 1.633 27.978 1.00 94.62 190 LYS A N 1
ATOM 1530 C CA . LYS A 1 190 ? -20.173 2.860 27.813 1.00 94.62 190 LYS A CA 1
ATOM 1531 C C . LYS A 1 190 ? -19.281 4.100 27.833 1.00 94.62 190 LYS A C 1
ATOM 1533 O O . LYS A 1 190 ? -19.368 4.903 26.913 1.00 94.62 190 LYS A O 1
ATOM 1538 N N . TYR A 1 191 ? -18.377 4.224 28.808 1.00 95.44 191 TYR A N 1
ATOM 1539 C CA . TYR A 1 191 ? -17.450 5.358 28.865 1.00 95.44 191 TYR A CA 1
ATOM 1540 C C . TYR A 1 191 ? -16.546 5.441 27.636 1.00 95.44 191 TYR A C 1
ATOM 1542 O O . TYR A 1 191 ? -16.412 6.515 27.069 1.00 95.44 191 TYR A O 1
ATOM 1550 N N . LYS A 1 192 ? -15.971 4.323 27.183 1.00 96.06 192 LYS A N 1
ATOM 1551 C CA . LYS A 1 192 ? -15.106 4.303 25.994 1.00 96.06 192 LYS A CA 1
ATOM 1552 C C . LYS A 1 192 ? -15.856 4.632 24.705 1.00 96.06 192 LYS A C 1
ATOM 1554 O O . LYS A 1 192 ? -15.331 5.354 23.867 1.00 96.06 192 LYS A O 1
ATOM 1559 N N . ILE A 1 193 ? -17.080 4.129 24.533 1.00 96.88 193 ILE A N 1
ATOM 1560 C CA . ILE A 1 193 ? -17.913 4.446 23.361 1.00 96.88 193 ILE A CA 1
ATOM 1561 C C . ILE A 1 193 ? -18.293 5.930 23.333 1.00 96.88 193 ILE A C 1
ATOM 1563 O O . ILE A 1 193 ? -18.445 6.482 22.248 1.00 96.88 193 ILE A O 1
ATOM 1567 N N . LEU A 1 194 ? -18.428 6.578 24.488 1.00 96.62 194 LEU A N 1
ATOM 1568 C CA . LEU A 1 194 ? -18.755 8.003 24.590 1.00 96.62 194 LEU A CA 1
ATOM 1569 C C . LEU A 1 194 ? -17.514 8.910 24.699 1.00 96.62 194 LEU A C 1
ATOM 1571 O O . LEU A 1 194 ? -17.661 10.121 24.816 1.00 96.62 194 LEU A O 1
ATOM 1575 N N . ASP A 1 195 ? -16.304 8.346 24.660 1.00 97.06 195 ASP A N 1
ATOM 1576 C CA . ASP A 1 195 ? -15.046 9.091 24.750 1.00 97.06 195 ASP A CA 1
ATOM 1577 C C . ASP A 1 195 ? -14.625 9.621 23.370 1.00 97.06 195 ASP A C 1
ATOM 1579 O O . ASP A 1 195 ? -14.196 8.870 22.486 1.00 97.06 195 ASP A O 1
ATOM 1583 N N . ASP A 1 196 ? -14.714 10.936 23.182 1.00 95.69 196 ASP A N 1
ATOM 1584 C CA . ASP A 1 196 ? -14.310 11.584 21.936 1.00 95.69 196 ASP A CA 1
ATOM 1585 C C . ASP A 1 196 ? -12.816 11.416 21.635 1.00 95.69 196 ASP A C 1
ATOM 1587 O O . ASP A 1 196 ? -12.460 11.194 20.475 1.00 95.69 196 ASP A O 1
ATOM 1591 N N . GLN A 1 197 ? -11.942 11.397 22.650 1.00 94.38 197 GLN A N 1
ATOM 1592 C CA . GLN A 1 197 ? -10.502 11.206 22.437 1.00 94.38 197 GLN A CA 1
ATOM 1593 C C . GLN A 1 197 ? -10.194 9.808 21.894 1.00 94.38 197 GLN A C 1
ATOM 1595 O O . GLN A 1 197 ? -9.297 9.634 21.062 1.00 94.38 197 GLN A O 1
ATOM 1600 N N . PHE A 1 198 ? -10.938 8.790 22.334 1.00 95.88 198 PHE A N 1
ATOM 1601 C CA . PHE A 1 198 ? -10.829 7.440 21.787 1.00 95.88 198 PHE A CA 1
ATOM 1602 C C . PHE A 1 198 ? -11.181 7.416 20.292 1.00 95.88 198 PHE A C 1
ATOM 1604 O O . PHE A 1 198 ? -10.428 6.865 19.480 1.00 95.88 198 PHE A O 1
ATOM 1611 N N . TRP A 1 199 ? -12.270 8.078 19.894 1.00 96.31 199 TRP A N 1
ATOM 1612 C CA . TRP A 1 199 ? -12.661 8.168 18.486 1.00 96.31 199 TRP A CA 1
ATOM 1613 C C . TRP A 1 199 ? -11.710 9.020 17.644 1.00 96.31 199 TRP A C 1
ATOM 1615 O O . TRP A 1 199 ? -11.449 8.670 16.491 1.00 96.31 199 TRP A O 1
ATOM 1625 N N . GLU A 1 200 ? -11.155 10.098 18.195 1.00 94.56 200 GLU A N 1
ATOM 1626 C CA . GLU A 1 200 ? -10.111 10.895 17.544 1.00 94.56 200 GLU A CA 1
ATOM 1627 C C . GLU A 1 200 ? -8.857 10.065 17.266 1.00 94.56 200 GLU A C 1
ATOM 1629 O O . GLU A 1 200 ? -8.336 10.098 16.148 1.00 94.56 200 GLU A O 1
ATOM 1634 N N . LYS A 1 201 ? -8.417 9.236 18.224 1.00 92.81 201 LYS A N 1
ATOM 1635 C CA . LYS A 1 201 ? -7.308 8.293 18.012 1.00 92.81 201 LYS A CA 1
ATOM 1636 C C . LYS A 1 201 ? -7.612 7.300 16.888 1.00 92.81 201 LYS A C 1
ATOM 1638 O O . LYS A 1 201 ? -6.762 7.094 16.023 1.00 92.81 201 LYS A O 1
ATOM 1643 N N . ILE A 1 202 ? -8.819 6.725 16.841 1.00 93.00 202 ILE A N 1
ATOM 1644 C CA . ILE A 1 202 ? -9.238 5.838 15.737 1.00 93.00 202 ILE A CA 1
ATOM 1645 C C . ILE A 1 202 ? -9.216 6.582 14.398 1.00 93.00 202 ILE A C 1
ATOM 1647 O O . ILE A 1 202 ? -8.704 6.061 13.405 1.00 93.00 202 ILE A O 1
ATOM 1651 N N . ASN A 1 203 ? -9.756 7.801 14.354 1.00 94.44 203 ASN A N 1
ATOM 1652 C CA . ASN A 1 203 ? -9.765 8.630 13.151 1.00 94.44 203 ASN A CA 1
ATOM 1653 C C . ASN A 1 203 ? -8.350 8.909 12.651 1.00 94.44 203 ASN A C 1
ATOM 1655 O O . ASN A 1 203 ? -8.100 8.794 11.452 1.00 94.44 203 ASN A O 1
ATOM 1659 N N . TYR A 1 204 ? -7.436 9.219 13.566 1.00 91.75 204 TYR A N 1
ATOM 1660 C CA . TYR A 1 204 ? -6.041 9.466 13.252 1.00 91.75 204 TYR A CA 1
ATOM 1661 C C . TYR A 1 204 ? -5.346 8.210 12.706 1.00 91.75 204 TYR A C 1
ATOM 1663 O O . TYR A 1 204 ? -4.752 8.280 11.630 1.00 91.75 204 TYR A O 1
ATOM 1671 N N . ILE A 1 205 ? -5.512 7.045 13.356 1.00 88.69 205 ILE A N 1
ATOM 1672 C CA . ILE A 1 205 ? -4.999 5.754 12.852 1.00 88.69 205 ILE A CA 1
ATOM 1673 C C . ILE A 1 205 ? -5.465 5.513 11.418 1.00 88.69 205 ILE A C 1
ATOM 1675 O O . ILE A 1 205 ? -4.658 5.230 10.533 1.00 88.69 205 ILE A O 1
ATOM 1679 N N . LEU A 1 206 ? -6.768 5.645 11.169 1.00 89.56 206 LEU A N 1
ATOM 1680 C CA . LEU A 1 206 ? -7.336 5.424 9.842 1.00 89.56 206 LEU A CA 1
ATOM 1681 C C . LEU A 1 206 ? -6.823 6.437 8.814 1.00 89.56 206 LEU A C 1
ATOM 1683 O O . LEU A 1 206 ? -6.619 6.065 7.662 1.00 89.56 206 LEU A O 1
ATOM 1687 N N . ALA A 1 207 ? -6.589 7.688 9.212 1.00 92.25 207 ALA A N 1
ATOM 1688 C CA . ALA A 1 207 ? -6.105 8.729 8.316 1.00 92.25 207 ALA A CA 1
ATOM 1689 C C . ALA A 1 207 ? -4.694 8.427 7.791 1.00 92.25 207 ALA A C 1
ATOM 1691 O O . ALA A 1 207 ? -4.498 8.402 6.576 1.00 92.25 207 ALA A O 1
ATOM 1692 N N . PHE A 1 208 ? -3.720 8.151 8.669 1.00 89.00 208 PHE A N 1
ATOM 1693 C CA . PHE A 1 208 ? -2.341 7.920 8.216 1.00 89.00 208 PHE A CA 1
ATOM 1694 C C . PHE A 1 208 ? -2.117 6.526 7.620 1.00 89.00 208 PHE A C 1
ATOM 1696 O O . PHE A 1 208 ? -1.210 6.347 6.808 1.00 89.00 208 PHE A O 1
ATOM 1703 N N . THR A 1 209 ? -2.950 5.538 7.971 1.00 86.88 209 THR A N 1
ATOM 1704 C CA . THR A 1 209 ? -2.871 4.189 7.384 1.00 86.88 209 THR A CA 1
ATOM 1705 C C . THR A 1 209 ? -3.670 4.026 6.090 1.00 86.88 209 THR A C 1
ATOM 1707 O O . THR A 1 209 ? -3.443 3.046 5.379 1.00 86.88 209 THR A O 1
ATOM 1710 N N . SER A 1 210 ? -4.553 4.970 5.727 1.00 87.31 210 SER A N 1
ATOM 1711 C CA . SER A 1 210 ? -5.333 4.896 4.475 1.00 87.31 210 SER A CA 1
ATOM 1712 C C . SER A 1 210 ? -4.452 4.761 3.230 1.00 87.31 210 SER A C 1
ATOM 1714 O O . SER A 1 210 ? -4.677 3.819 2.468 1.00 87.31 210 SER A O 1
ATOM 1716 N N . PRO A 1 211 ? -3.404 5.591 3.029 1.00 89.25 211 PRO A N 1
ATOM 1717 C CA . PRO A 1 211 ? -2.557 5.483 1.840 1.00 89.25 211 PRO A CA 1
ATOM 1718 C C . PRO A 1 211 ? -1.846 4.127 1.750 1.00 89.25 211 PRO A C 1
ATOM 1720 O O . PRO A 1 211 ? -1.715 3.562 0.668 1.00 89.25 211 PRO A O 1
ATOM 1723 N N . ILE A 1 212 ? -1.434 3.573 2.898 1.00 84.12 212 ILE A N 1
ATOM 1724 C CA . ILE A 1 212 ? -0.794 2.254 2.990 1.00 84.12 212 ILE A CA 1
ATO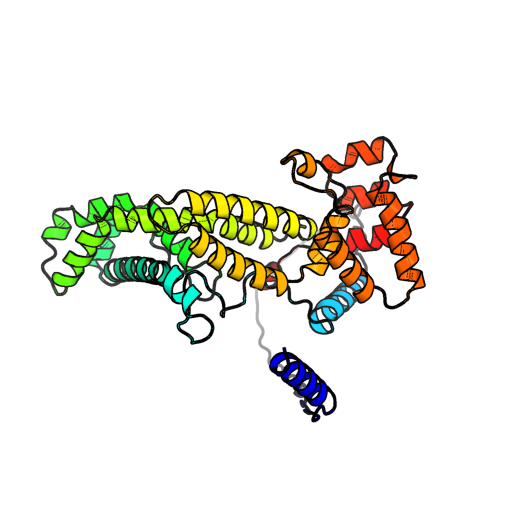M 1725 C C . ILE A 1 212 ? -1.794 1.179 2.547 1.00 84.12 212 ILE A C 1
ATOM 1727 O O . ILE A 1 212 ? -1.519 0.380 1.652 1.00 84.12 212 ILE A O 1
ATOM 1731 N N . TYR A 1 213 ? -2.989 1.188 3.141 1.00 81.75 213 TYR A N 1
ATOM 1732 C CA . TYR A 1 213 ? -4.052 0.243 2.816 1.00 81.75 213 TYR A CA 1
ATOM 1733 C C . TYR A 1 213 ? -4.455 0.297 1.334 1.00 81.75 213 TYR A C 1
ATOM 1735 O O . TYR A 1 213 ? -4.645 -0.748 0.713 1.00 81.75 213 TYR A O 1
ATOM 1743 N N . GLU A 1 214 ? -4.560 1.491 0.751 1.00 85.19 214 GLU A N 1
ATOM 1744 C CA . GLU A 1 214 ? -4.932 1.686 -0.654 1.00 85.19 214 GLU A CA 1
ATOM 1745 C C . GLU A 1 214 ? -3.942 1.038 -1.623 1.00 85.19 214 GLU A C 1
ATOM 1747 O O . GLU A 1 214 ? -4.371 0.326 -2.533 1.00 85.19 214 GLU A O 1
ATOM 1752 N N . ILE A 1 215 ? -2.633 1.221 -1.420 1.00 85.06 215 ILE A N 1
ATOM 1753 C CA . ILE A 1 215 ? -1.614 0.572 -2.263 1.00 85.06 215 ILE A CA 1
ATOM 1754 C C . ILE A 1 215 ? -1.712 -0.929 -2.154 1.00 85.06 215 ILE A C 1
ATOM 1756 O O . ILE A 1 215 ? -1.719 -1.618 -3.167 1.00 85.06 215 ILE A O 1
ATOM 1760 N N . LEU A 1 216 ? -1.809 -1.434 -0.929 1.00 79.50 216 LEU A N 1
ATOM 1761 C CA . LEU A 1 216 ? -1.867 -2.867 -0.690 1.00 79.50 216 LEU A CA 1
ATOM 1762 C C . LEU A 1 216 ? -3.087 -3.486 -1.363 1.00 79.50 216 LEU A C 1
ATOM 1764 O O . LEU A 1 216 ? -2.969 -4.539 -1.974 1.00 79.50 216 LEU A O 1
ATOM 1768 N N . ARG A 1 217 ? -4.230 -2.795 -1.364 1.00 79.56 217 ARG A N 1
ATOM 1769 C CA . ARG A 1 217 ? -5.421 -3.223 -2.107 1.00 79.56 217 ARG A CA 1
ATOM 1770 C C . ARG A 1 217 ? -5.252 -3.168 -3.624 1.00 79.56 217 ARG A C 1
ATOM 1772 O O . ARG A 1 217 ? -5.752 -4.065 -4.294 1.00 79.56 217 ARG A O 1
ATOM 1779 N N . LYS A 1 218 ? -4.585 -2.146 -4.167 1.00 83.81 218 LYS A N 1
ATOM 1780 C CA . LYS A 1 218 ? -4.316 -2.040 -5.613 1.00 83.81 218 LYS A CA 1
ATOM 1781 C C . LYS A 1 218 ? -3.321 -3.108 -6.085 1.00 83.81 218 LYS A C 1
ATOM 1783 O O . LYS A 1 218 ? -3.538 -3.739 -7.116 1.00 83.81 218 LYS A O 1
ATOM 1788 N N . ALA A 1 219 ? -2.270 -3.335 -5.301 1.00 82.62 219 ALA A N 1
ATOM 1789 C CA . ALA A 1 219 ? -1.228 -4.328 -5.539 1.00 82.62 219 ALA A CA 1
ATOM 1790 C C . ALA A 1 219 ? -1.755 -5.775 -5.486 1.00 82.62 219 ALA A C 1
ATOM 1792 O O . ALA A 1 219 ? -1.271 -6.631 -6.223 1.00 82.62 219 ALA A O 1
ATOM 1793 N N . ASP A 1 220 ? -2.768 -6.025 -4.651 1.00 76.88 220 ASP A N 1
ATOM 1794 C CA . ASP A 1 220 ? -3.456 -7.313 -4.454 1.00 76.88 220 ASP A CA 1
ATOM 1795 C C . ASP A 1 220 ? -4.472 -7.661 -5.571 1.00 76.88 220 ASP A C 1
ATOM 1797 O O . ASP A 1 220 ? -5.283 -8.582 -5.424 1.00 76.88 220 ASP A O 1
ATOM 1801 N N . SER A 1 221 ? -4.467 -6.906 -6.674 1.00 79.44 221 SER A N 1
ATOM 1802 C CA . SER A 1 221 ? -5.282 -7.175 -7.863 1.00 79.44 221 SER A CA 1
ATOM 1803 C C . SER A 1 221 ? -4.524 -8.001 -8.905 1.00 79.44 221 SER A C 1
ATOM 1805 O O . SER A 1 221 ? -3.299 -7.955 -8.985 1.00 79.44 221 SER A O 1
ATOM 1807 N N . ASP A 1 222 ? -5.271 -8.702 -9.759 1.00 79.56 222 ASP A N 1
ATOM 1808 C CA . ASP A 1 222 ? -4.709 -9.520 -10.846 1.00 79.56 222 ASP A CA 1
ATOM 1809 C C . ASP A 1 222 ? -4.317 -8.668 -12.068 1.00 79.56 222 ASP A C 1
ATOM 1811 O O . ASP A 1 222 ? -3.886 -9.188 -13.097 1.00 79.56 222 ASP A O 1
ATOM 1815 N N . GLN A 1 223 ? -4.506 -7.348 -11.980 1.00 85.38 223 GLN A N 1
ATOM 1816 C CA . GLN A 1 223 ? -4.200 -6.428 -13.064 1.00 85.38 223 GLN A CA 1
ATOM 1817 C C . GLN A 1 223 ? -2.694 -6.160 -13.140 1.00 85.38 223 GLN A C 1
ATOM 1819 O O . GLN A 1 223 ? -2.033 -6.068 -12.098 1.00 85.38 223 GLN A O 1
ATOM 1824 N N . PRO A 1 224 ? -2.140 -5.968 -14.351 1.00 88.50 224 PRO A N 1
ATOM 1825 C CA . PRO A 1 224 ? -0.742 -5.607 -14.500 1.00 88.50 224 PRO A CA 1
ATOM 1826 C C . PRO A 1 224 ? -0.431 -4.287 -13.793 1.00 88.50 224 PRO A C 1
ATOM 1828 O O . PRO A 1 224 ? -0.916 -3.227 -14.185 1.00 88.50 224 PRO A O 1
ATOM 1831 N N . CYS A 1 225 ? 0.366 -4.351 -12.730 1.00 90.50 225 CYS A N 1
ATOM 1832 C CA . CYS A 1 225 ? 0.627 -3.198 -11.865 1.00 90.50 225 CYS A CA 1
ATOM 1833 C C . CYS A 1 225 ? 2.062 -3.120 -11.343 1.00 90.50 225 CYS A C 1
ATOM 1835 O O . CYS A 1 225 ? 2.399 -2.162 -10.653 1.00 90.50 225 CYS A O 1
ATOM 1837 N N . LEU A 1 226 ? 2.937 -4.067 -11.703 1.00 89.25 226 LEU A N 1
ATOM 1838 C CA . LEU A 1 226 ? 4.329 -4.096 -11.239 1.00 89.25 226 LEU A CA 1
ATOM 1839 C C . LEU A 1 226 ? 5.080 -2.771 -11.492 1.00 89.25 226 LEU A C 1
ATOM 1841 O O . LEU A 1 226 ? 5.862 -2.326 -10.657 1.00 89.25 226 LEU A O 1
ATOM 1845 N N . HIS A 1 227 ? 4.800 -2.122 -12.625 1.00 91.31 227 HIS A N 1
ATOM 1846 C CA . HIS A 1 227 ? 5.391 -0.847 -13.046 1.00 91.31 227 HIS A CA 1
ATOM 1847 C C . HIS A 1 227 ? 4.847 0.389 -12.312 1.00 91.31 227 HIS A C 1
ATOM 1849 O O . HIS A 1 227 ? 5.455 1.456 -12.390 1.00 91.31 227 HIS A O 1
ATOM 1855 N N . LEU A 1 228 ? 3.732 0.246 -11.589 1.00 91.25 228 LEU A N 1
ATOM 1856 C CA . LEU A 1 228 ? 3.079 1.318 -10.832 1.00 91.25 228 LEU A CA 1
ATOM 1857 C C . LEU A 1 228 ? 3.484 1.323 -9.352 1.00 91.25 228 LEU A C 1
ATOM 1859 O O . LEU A 1 228 ? 3.284 2.317 -8.666 1.00 91.25 228 LEU A O 1
ATOM 1863 N N . ILE A 1 229 ? 4.074 0.232 -8.849 1.00 89.25 229 ILE A N 1
ATOM 1864 C CA . ILE A 1 229 ? 4.397 0.068 -7.423 1.00 89.25 229 ILE A CA 1
ATOM 1865 C C . ILE A 1 229 ? 5.337 1.162 -6.904 1.00 89.25 229 ILE A C 1
ATOM 1867 O O . ILE A 1 229 ? 5.118 1.655 -5.801 1.00 89.25 229 ILE A O 1
ATOM 1871 N N . TYR A 1 230 ? 6.349 1.556 -7.687 1.00 89.44 230 TYR A N 1
ATOM 1872 C CA . TYR A 1 230 ? 7.282 2.627 -7.308 1.00 89.44 230 TYR A CA 1
ATOM 1873 C C . TYR A 1 230 ? 6.572 3.978 -7.161 1.00 89.44 230 TYR A C 1
ATOM 1875 O O . TYR A 1 230 ? 6.713 4.661 -6.154 1.00 89.44 230 TYR A O 1
ATOM 1883 N N . GLU A 1 231 ? 5.748 4.335 -8.142 1.00 88.56 231 GLU A N 1
ATOM 1884 C CA . GLU A 1 231 ? 4.991 5.586 -8.114 1.00 88.56 231 GLU A CA 1
ATOM 1885 C C . GLU A 1 231 ? 3.990 5.605 -6.954 1.00 88.56 231 GLU A C 1
ATOM 1887 O O . GLU A 1 231 ? 3.894 6.579 -6.208 1.00 88.56 231 GLU A O 1
ATOM 1892 N N . TRP A 1 232 ? 3.263 4.501 -6.766 1.00 90.50 232 TRP A N 1
ATOM 1893 C CA . TRP A 1 232 ? 2.344 4.361 -5.649 1.00 90.50 232 TRP A CA 1
ATOM 1894 C C . TRP A 1 232 ? 3.080 4.530 -4.323 1.00 90.50 232 TRP A C 1
ATOM 1896 O O . TRP A 1 232 ? 2.617 5.301 -3.487 1.00 90.50 232 TRP A O 1
ATOM 1906 N N . TRP A 1 233 ? 4.222 3.862 -4.144 1.00 89.25 233 TRP A N 1
ATOM 1907 C CA . TRP A 1 233 ? 5.054 3.972 -2.948 1.00 89.25 233 TRP A CA 1
ATOM 1908 C C . TRP A 1 233 ? 5.356 5.430 -2.583 1.00 89.25 233 TRP A C 1
ATOM 1910 O O . TRP A 1 233 ? 5.026 5.862 -1.473 1.00 89.25 233 TRP A O 1
ATOM 1920 N N . ASP A 1 234 ? 5.889 6.197 -3.533 1.00 88.06 234 ASP A N 1
ATOM 1921 C CA . ASP A 1 234 ? 6.208 7.613 -3.349 1.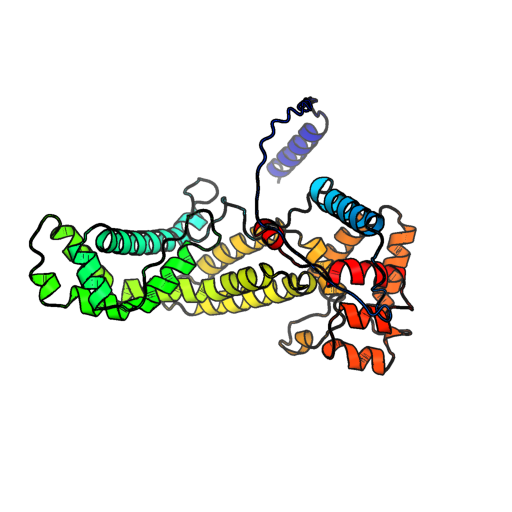00 88.06 234 ASP A CA 1
ATOM 1922 C C . ASP A 1 234 ? 4.980 8.433 -2.942 1.00 88.06 234 ASP A C 1
ATOM 1924 O O . ASP A 1 234 ? 5.027 9.234 -2.001 1.00 88.06 234 ASP A O 1
ATOM 1928 N N . GLU A 1 235 ? 3.847 8.212 -3.607 1.00 89.69 235 GLU A N 1
ATOM 1929 C CA . GLU A 1 235 ? 2.599 8.907 -3.294 1.00 89.69 235 GLU A CA 1
ATOM 1930 C C . GLU A 1 235 ? 2.027 8.533 -1.924 1.00 89.69 235 GLU A C 1
ATOM 1932 O O . GLU A 1 235 ? 1.507 9.397 -1.211 1.00 89.69 235 GLU A O 1
ATOM 1937 N N . MET A 1 236 ? 2.154 7.276 -1.497 1.00 92.00 236 MET A N 1
ATOM 1938 C CA . MET A 1 236 ? 1.774 6.883 -0.141 1.00 92.00 236 MET A CA 1
ATOM 1939 C C . MET A 1 236 ? 2.660 7.551 0.895 1.00 92.00 236 MET A C 1
ATOM 1941 O O . MET A 1 236 ? 2.106 8.041 1.876 1.00 92.00 236 MET A O 1
ATOM 1945 N N . ILE A 1 237 ? 3.983 7.605 0.708 1.00 90.81 237 ILE A N 1
ATOM 1946 C CA . ILE A 1 237 ? 4.871 8.274 1.668 1.00 90.81 237 ILE A CA 1
ATOM 1947 C C . ILE A 1 237 ? 4.482 9.749 1.813 1.00 90.81 237 ILE A C 1
ATOM 1949 O O . ILE A 1 237 ? 4.322 10.228 2.938 1.00 90.81 237 ILE A O 1
ATOM 1953 N N . LYS A 1 238 ? 4.226 10.450 0.699 1.00 90.50 238 LYS A N 1
ATOM 1954 C CA . LYS A 1 238 ? 3.765 11.850 0.714 1.00 90.50 238 LYS A CA 1
ATOM 1955 C C . LYS A 1 238 ? 2.440 12.012 1.462 1.00 90.50 238 LYS A C 1
ATOM 1957 O O . LYS A 1 238 ? 2.347 12.827 2.380 1.00 90.50 238 LYS A O 1
ATOM 1962 N N . LYS A 1 239 ? 1.418 11.224 1.110 1.00 92.19 239 LYS A N 1
ATOM 1963 C CA . LYS A 1 239 ? 0.088 11.299 1.744 1.00 92.19 239 LYS A CA 1
ATOM 1964 C C . LYS A 1 239 ? 0.129 10.924 3.224 1.00 92.19 239 LYS A C 1
ATOM 1966 O O . LYS A 1 239 ? -0.539 11.563 4.032 1.00 92.19 239 LYS A O 1
ATOM 1971 N N . MET A 1 240 ? 0.922 9.917 3.583 1.00 90.88 240 MET A N 1
ATOM 1972 C CA . MET A 1 240 ? 1.117 9.478 4.964 1.00 90.88 240 MET A CA 1
ATOM 1973 C C . MET A 1 240 ? 1.807 10.566 5.791 1.00 90.88 240 MET A C 1
ATOM 1975 O O . MET A 1 240 ? 1.318 10.887 6.871 1.00 90.88 240 MET A O 1
ATOM 1979 N N . LYS A 1 241 ? 2.849 11.217 5.254 1.00 91.38 241 LYS A N 1
ATOM 1980 C CA . LYS A 1 241 ? 3.508 12.359 5.906 1.00 91.38 241 LYS A CA 1
ATOM 1981 C C . LYS A 1 241 ? 2.522 13.484 6.219 1.00 91.38 241 LYS A C 1
ATOM 1983 O O . LYS A 1 241 ? 2.476 13.959 7.349 1.00 91.38 241 LYS A O 1
ATOM 1988 N N . VAL A 1 242 ? 1.701 13.864 5.237 1.00 90.75 242 VAL A N 1
ATOM 1989 C CA . VAL A 1 242 ? 0.660 14.895 5.397 1.00 90.75 242 VAL A CA 1
ATOM 1990 C C . VAL A 1 242 ? -0.411 14.475 6.407 1.00 90.75 242 VAL A C 1
ATOM 1992 O O . VAL A 1 242 ? -0.952 15.312 7.121 1.00 90.75 242 VAL A O 1
ATOM 1995 N N . ALA A 1 243 ? -0.763 13.191 6.465 1.00 91.12 243 ALA A N 1
ATOM 1996 C CA . ALA A 1 243 ? -1.730 12.694 7.437 1.00 91.12 243 ALA A CA 1
ATOM 1997 C C . ALA A 1 243 ? -1.171 12.712 8.868 1.00 91.12 243 ALA A C 1
ATOM 1999 O O . ALA A 1 243 ? -1.897 13.086 9.786 1.00 91.12 243 ALA A O 1
ATOM 2000 N N . ILE A 1 244 ? 0.106 12.358 9.049 1.00 89.44 244 ILE A N 1
ATOM 2001 C CA . ILE A 1 244 ? 0.779 12.398 10.353 1.00 89.44 244 ILE A CA 1
ATOM 2002 C C . ILE A 1 244 ? 0.942 13.839 10.848 1.00 89.44 244 ILE A C 1
ATOM 2004 O O . ILE A 1 244 ? 0.647 14.118 12.004 1.00 89.44 244 ILE A O 1
ATOM 2008 N N . SER A 1 245 ? 1.297 14.779 9.967 1.00 87.69 245 SER A N 1
ATOM 2009 C CA . SER A 1 245 ? 1.507 16.187 10.340 1.00 87.69 245 SER A CA 1
ATOM 2010 C C . SER A 1 245 ? 0.237 16.945 10.747 1.00 87.69 245 SER A C 1
ATOM 2012 O O . SER A 1 245 ? 0.306 18.122 11.077 1.00 87.69 245 SER A O 1
ATOM 2014 N N . LYS A 1 246 ? -0.947 16.331 10.643 1.00 83.00 246 LYS A N 1
ATOM 2015 C CA . LYS A 1 246 ? -2.227 16.954 11.019 1.00 83.00 246 LYS A CA 1
ATOM 2016 C C . LYS A 1 246 ? -2.564 16.788 12.502 1.00 83.00 246 LYS A C 1
ATOM 2018 O O . LYS A 1 246 ? -3.636 17.225 12.916 1.00 83.00 246 LYS A O 1
ATOM 2023 N N . ARG A 1 247 ? -1.714 16.133 13.299 1.00 75.50 247 ARG A N 1
ATOM 2024 C CA . ARG A 1 247 ? -1.988 15.889 14.715 1.00 75.50 247 ARG A CA 1
ATOM 2025 C C . ARG A 1 247 ? -1.528 17.085 15.568 1.00 75.50 247 ARG A C 1
ATOM 2027 O O . ARG A 1 247 ? -0.354 17.404 15.563 1.00 75.50 247 ARG A O 1
ATOM 2034 N N . PRO A 1 248 ? -2.409 17.726 16.353 1.00 55.81 248 PRO A N 1
ATOM 2035 C CA . PRO A 1 248 ? -2.064 18.965 17.062 1.00 55.81 248 PRO A CA 1
ATOM 2036 C C . PRO A 1 248 ? -1.156 18.804 18.303 1.00 55.81 248 PRO A C 1
ATOM 2038 O O . PRO A 1 248 ? -0.730 19.813 18.858 1.00 55.81 248 PRO A O 1
ATOM 2041 N N . TYR A 1 249 ? -0.851 17.579 18.762 1.00 54.56 249 TYR A N 1
ATOM 2042 C CA . TYR A 1 249 ? -0.198 17.345 20.064 1.00 54.56 249 TYR A CA 1
ATOM 2043 C C . TYR A 1 249 ? 0.780 16.152 20.068 1.00 54.56 249 TYR A C 1
ATOM 2045 O O . TYR A 1 249 ? 0.537 15.145 20.735 1.00 54.56 249 TYR A O 1
ATOM 2053 N N . SER A 1 250 ? 1.888 16.231 19.329 1.00 51.06 250 SER A N 1
ATOM 2054 C CA . SER A 1 250 ? 3.085 15.405 19.574 1.00 51.06 250 SER A CA 1
ATOM 2055 C C . SER A 1 250 ? 4.277 15.894 18.750 1.00 51.06 250 SER A C 1
ATOM 2057 O O . SER A 1 250 ? 4.110 16.669 17.819 1.00 51.06 250 SER A O 1
ATOM 2059 N N . GLY A 1 251 ? 5.491 15.446 19.085 1.00 55.56 251 GLY A N 1
ATOM 2060 C CA . GLY A 1 251 ? 6.677 15.605 18.239 1.00 55.56 251 GLY A CA 1
ATOM 2061 C C . GLY A 1 251 ? 6.515 14.861 16.910 1.00 55.56 251 GLY A C 1
ATOM 2062 O O . GLY A 1 251 ? 7.051 13.768 16.738 1.00 55.56 251 GLY A O 1
ATOM 2063 N N . ASP A 1 252 ? 5.755 15.452 15.986 1.00 61.78 252 ASP A N 1
ATOM 2064 C CA . ASP A 1 252 ? 5.286 14.837 14.740 1.00 61.78 252 ASP A CA 1
ATOM 2065 C C . ASP A 1 252 ? 6.421 14.384 13.815 1.00 61.78 252 ASP A C 1
ATOM 2067 O O . ASP A 1 252 ? 6.223 13.491 12.989 1.00 61.78 252 ASP A O 1
ATOM 2071 N N . SER A 1 253 ? 7.631 14.933 13.985 1.00 72.50 253 SER A N 1
ATOM 2072 C CA . SER A 1 253 ? 8.815 14.454 13.271 1.00 72.50 253 SER A CA 1
ATOM 2073 C C . SER A 1 253 ? 9.201 13.038 13.695 1.00 72.50 253 SER A C 1
ATOM 2075 O O . SER A 1 253 ? 9.421 12.194 12.834 1.00 72.50 253 SER A O 1
ATOM 2077 N N . LYS A 1 254 ? 9.210 12.735 14.999 1.00 85.44 254 LYS A N 1
ATOM 2078 C CA . LYS A 1 254 ? 9.723 11.461 15.520 1.00 85.44 254 LYS A CA 1
ATOM 2079 C C . LYS A 1 254 ? 8.793 10.291 15.203 1.00 85.44 254 LYS A C 1
ATOM 2081 O O . LYS A 1 254 ? 9.249 9.236 14.765 1.00 85.44 254 LYS A O 1
ATOM 2086 N N . PHE A 1 255 ? 7.482 10.484 15.359 1.00 84.00 255 PHE A N 1
ATOM 2087 C CA . PHE A 1 255 ? 6.504 9.458 14.984 1.00 84.00 255 PHE A CA 1
ATOM 2088 C C . PHE A 1 255 ? 6.527 9.194 13.472 1.00 84.00 255 PHE A C 1
ATOM 2090 O O . PHE A 1 255 ? 6.556 8.035 13.052 1.00 84.00 255 PHE A O 1
ATOM 2097 N N . TYR A 1 256 ? 6.578 10.253 12.651 1.00 87.44 256 TYR A N 1
ATOM 2098 C CA . TYR A 1 256 ? 6.742 10.106 11.204 1.00 87.44 256 TYR A CA 1
ATOM 2099 C C . TYR A 1 256 ? 8.026 9.349 10.860 1.00 87.44 256 TYR A C 1
ATOM 2101 O O . TYR A 1 256 ? 7.965 8.411 10.075 1.00 87.44 256 TYR A O 1
ATOM 2109 N N . GLU A 1 257 ? 9.167 9.721 11.444 1.00 88.06 257 GLU A N 1
ATOM 2110 C CA . GLU A 1 257 ? 10.458 9.072 11.199 1.00 88.06 257 GLU A CA 1
ATOM 2111 C C . GLU A 1 257 ? 10.400 7.574 11.492 1.00 88.06 257 GLU A C 1
ATOM 2113 O O . GLU A 1 257 ? 10.844 6.775 10.672 1.00 88.06 257 GLU A O 1
ATOM 2118 N N . ILE A 1 258 ? 9.782 7.168 12.601 1.00 84.69 258 ILE A N 1
ATOM 2119 C CA . ILE A 1 258 ? 9.630 5.752 12.954 1.00 84.69 258 ILE A CA 1
ATOM 2120 C C . ILE A 1 258 ? 8.748 5.015 11.949 1.00 84.69 258 ILE A C 1
ATOM 2122 O O . ILE A 1 258 ? 9.149 3.970 11.432 1.00 84.69 258 ILE A O 1
ATOM 2126 N N . VAL A 1 259 ? 7.566 5.551 11.630 1.00 82.62 259 VAL A N 1
ATOM 2127 C CA . VAL A 1 259 ? 6.657 4.928 10.654 1.00 82.62 259 VAL A CA 1
ATOM 2128 C C . VAL A 1 259 ? 7.314 4.860 9.274 1.00 82.62 259 VAL A C 1
ATOM 2130 O O . VAL A 1 259 ? 7.263 3.824 8.610 1.00 82.62 259 VAL A O 1
ATOM 2133 N N . HIS A 1 260 ? 7.975 5.937 8.855 1.00 86.06 260 HIS A N 1
ATOM 2134 C CA . HIS A 1 260 ? 8.716 6.020 7.606 1.00 86.06 260 HIS A CA 1
ATOM 2135 C C . HIS A 1 260 ? 9.859 5.003 7.557 1.00 86.06 260 HIS A C 1
ATOM 2137 O O . HIS A 1 260 ? 9.993 4.301 6.561 1.00 86.06 260 HIS A O 1
ATOM 2143 N N . ASN A 1 261 ? 10.637 4.851 8.628 1.00 85.12 261 ASN A N 1
ATOM 2144 C CA . ASN A 1 261 ? 11.728 3.880 8.692 1.00 85.12 261 ASN A CA 1
ATOM 2145 C C . ASN A 1 261 ? 11.211 2.440 8.613 1.00 85.12 261 ASN A C 1
ATOM 2147 O O . ASN A 1 261 ? 11.746 1.649 7.840 1.00 85.12 261 ASN A O 1
ATOM 2151 N N . ILE A 1 262 ? 10.120 2.111 9.317 1.00 80.00 262 ILE A N 1
ATOM 2152 C CA . ILE A 1 262 ? 9.458 0.798 9.205 1.00 80.00 262 ILE A CA 1
ATOM 2153 C C . ILE A 1 262 ? 9.048 0.523 7.754 1.00 80.00 262 ILE A C 1
ATOM 2155 O O . ILE A 1 262 ? 9.230 -0.583 7.236 1.00 80.00 262 ILE A O 1
ATOM 2159 N N . LEU A 1 263 ? 8.481 1.530 7.091 1.00 83.06 263 LEU A N 1
ATOM 2160 C CA . LEU A 1 263 ? 8.094 1.445 5.693 1.00 83.06 263 LEU A CA 1
ATOM 2161 C C . LEU A 1 263 ? 9.334 1.245 4.803 1.00 83.06 263 LEU A C 1
ATOM 2163 O O . LEU A 1 263 ? 9.369 0.275 4.049 1.00 83.06 263 LEU A O 1
ATOM 2167 N N . VAL A 1 264 ? 10.367 2.079 4.907 1.00 84.62 264 VAL A N 1
ATOM 2168 C CA . VAL A 1 264 ? 11.597 1.973 4.101 1.00 84.62 264 VAL A CA 1
ATOM 2169 C C . VAL A 1 264 ? 12.302 0.629 4.303 1.00 84.62 264 VAL A C 1
ATOM 2171 O O . VAL A 1 264 ? 12.754 0.021 3.336 1.00 84.62 264 VAL A O 1
ATOM 2174 N N . GLU A 1 265 ? 12.360 0.101 5.525 1.00 79.94 265 GLU A N 1
ATOM 2175 C CA . GLU A 1 265 ? 12.896 -1.241 5.773 1.00 79.94 265 GLU A CA 1
ATOM 2176 C C . GLU A 1 265 ? 12.103 -2.327 5.042 1.00 79.94 265 GLU A C 1
ATOM 2178 O O . GLU A 1 265 ? 12.690 -3.263 4.491 1.00 79.94 265 GLU A O 1
ATOM 2183 N N . ARG A 1 266 ? 10.770 -2.214 5.016 1.00 76.38 266 ARG A N 1
ATOM 2184 C CA . ARG A 1 266 ? 9.907 -3.125 4.252 1.00 76.38 266 ARG A CA 1
ATOM 2185 C C . ARG A 1 266 ? 10.112 -2.962 2.750 1.00 76.38 266 ARG A C 1
ATOM 2187 O O . ARG A 1 266 ? 10.197 -3.972 2.057 1.00 76.38 266 ARG A O 1
ATOM 2194 N N . TRP A 1 267 ? 10.230 -1.729 2.263 1.00 79.62 267 TRP A N 1
ATOM 2195 C CA . TRP A 1 267 ? 10.541 -1.429 0.867 1.00 79.62 267 TRP A CA 1
ATOM 2196 C C . TRP A 1 267 ? 11.858 -2.076 0.453 1.00 79.62 267 TRP A C 1
ATOM 2198 O O . TRP A 1 267 ? 11.873 -2.860 -0.484 1.00 79.62 267 TRP A O 1
ATOM 2208 N N . ASN A 1 268 ? 12.925 -1.883 1.225 1.00 76.88 268 ASN A N 1
ATOM 2209 C CA . ASN A 1 268 ? 14.248 -2.444 0.942 1.00 76.88 268 ASN A CA 1
ATOM 2210 C C . ASN A 1 268 ? 14.300 -3.981 0.999 1.00 76.88 268 ASN A C 1
ATOM 2212 O O . ASN A 1 268 ? 15.159 -4.589 0.362 1.00 76.88 268 ASN A O 1
ATOM 2216 N N . LYS A 1 269 ? 13.401 -4.615 1.764 1.00 71.69 269 LYS A N 1
ATOM 2217 C CA . LYS A 1 269 ? 13.216 -6.079 1.791 1.00 71.69 269 LYS A CA 1
ATOM 2218 C C . LYS A 1 269 ? 12.312 -6.586 0.659 1.00 71.69 269 LYS A C 1
ATOM 2220 O O . LYS A 1 269 ? 12.240 -7.792 0.437 1.00 71.69 269 LYS A O 1
ATOM 2225 N N . SER A 1 270 ? 11.607 -5.693 -0.032 1.00 67.94 270 SER A N 1
ATOM 2226 C CA . SER A 1 270 ? 10.799 -6.017 -1.205 1.00 67.94 270 SER A CA 1
ATOM 2227 C C . SER A 1 270 ? 11.667 -6.104 -2.465 1.00 67.94 270 SER A C 1
ATOM 2229 O O . SER A 1 270 ? 12.862 -5.803 -2.456 1.00 67.94 270 SER A O 1
ATOM 2231 N N . ASN A 1 271 ? 11.074 -6.509 -3.589 1.00 68.62 271 ASN A N 1
ATOM 2232 C CA . ASN A 1 271 ? 11.771 -6.570 -4.869 1.00 68.62 271 ASN A CA 1
ATOM 2233 C C . ASN A 1 271 ? 11.913 -5.185 -5.541 1.00 68.62 271 ASN A C 1
ATOM 2235 O O . ASN A 1 271 ? 11.536 -5.002 -6.701 1.00 68.62 271 ASN A O 1
ATOM 2239 N N . THR A 1 272 ? 12.470 -4.207 -4.818 1.00 76.12 272 THR A N 1
ATOM 2240 C CA . THR A 1 272 ? 12.647 -2.815 -5.271 1.00 76.12 272 THR A CA 1
ATOM 2241 C C . THR A 1 272 ? 13.316 -2.738 -6.639 1.00 76.12 272 THR A C 1
ATOM 2243 O O . THR A 1 272 ? 12.843 -2.025 -7.517 1.00 76.12 272 THR A O 1
ATOM 2246 N N . SER A 1 273 ? 14.348 -3.553 -6.880 1.00 86.69 273 SER A N 1
ATOM 2247 C CA . SER A 1 273 ? 15.059 -3.572 -8.164 1.00 86.69 273 SER A CA 1
ATOM 2248 C C . SER A 1 273 ? 14.173 -3.912 -9.367 1.00 86.69 273 SER A C 1
ATOM 2250 O O . SER A 1 273 ? 14.308 -3.291 -10.423 1.00 86.69 273 SER A O 1
ATOM 2252 N N . LEU A 1 274 ? 13.235 -4.852 -9.212 1.00 86.38 274 LEU A N 1
ATOM 2253 C CA . LEU A 1 274 ? 12.30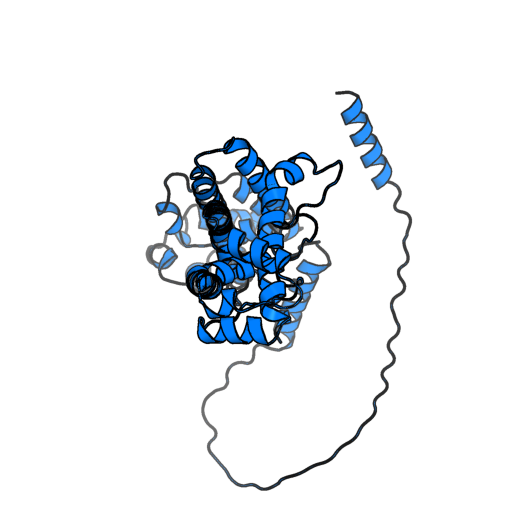8 -5.224 -10.276 1.00 86.38 274 LEU A CA 1
ATOM 2254 C C . LEU A 1 274 ? 11.221 -4.163 -10.465 1.00 86.38 274 LEU A C 1
ATOM 2256 O O . LEU A 1 274 ? 10.906 -3.833 -11.607 1.00 86.38 274 LEU A O 1
ATOM 2260 N N . HIS A 1 275 ? 10.704 -3.587 -9.372 1.00 88.75 275 HIS A N 1
ATOM 2261 C CA . HIS A 1 275 ? 9.765 -2.461 -9.432 1.00 88.75 275 HIS A CA 1
ATOM 2262 C C . HIS A 1 275 ? 10.378 -1.271 -10.174 1.00 88.75 275 HIS A C 1
ATOM 2264 O O . HIS A 1 275 ? 9.767 -0.752 -11.102 1.00 88.75 275 HIS A O 1
ATOM 2270 N N . CYS A 1 276 ? 11.612 -0.884 -9.834 1.00 92.19 276 CYS A N 1
ATOM 2271 C CA . CYS A 1 276 ? 12.322 0.215 -10.485 1.00 92.19 276 CYS A CA 1
ATOM 2272 C C . CYS A 1 276 ? 12.604 -0.067 -11.966 1.00 92.19 276 CYS A C 1
ATOM 2274 O O . CYS A 1 276 ? 12.505 0.845 -12.789 1.00 92.19 276 CYS A O 1
ATOM 2276 N N . LEU A 1 277 ? 12.935 -1.311 -12.335 1.00 93.75 277 LEU A N 1
ATOM 2277 C CA . LEU A 1 277 ? 13.099 -1.693 -13.740 1.00 93.75 277 LEU A CA 1
ATOM 2278 C C . LEU A 1 277 ? 11.767 -1.618 -14.501 1.00 93.75 277 LEU A C 1
ATOM 2280 O O . LEU A 1 277 ? 11.725 -1.004 -15.561 1.00 93.75 277 LEU A O 1
ATOM 2284 N N . ALA A 1 278 ? 10.688 -2.193 -13.963 1.00 93.69 278 ALA A N 1
ATOM 2285 C CA . ALA A 1 278 ? 9.366 -2.151 -14.588 1.00 93.69 278 ALA A CA 1
ATOM 2286 C C . ALA A 1 278 ? 8.853 -0.708 -14.726 1.00 93.69 278 ALA A C 1
ATOM 2288 O O . ALA A 1 278 ? 8.392 -0.320 -15.796 1.00 93.69 278 ALA A O 1
ATOM 2289 N N . HIS A 1 279 ? 9.011 0.102 -13.677 1.00 93.88 279 HIS A N 1
ATOM 2290 C CA . HIS A 1 279 ? 8.694 1.528 -13.679 1.00 93.88 279 HIS A CA 1
ATOM 2291 C C . HIS A 1 279 ? 9.508 2.290 -14.734 1.00 93.88 279 HIS A C 1
ATOM 2293 O O . HIS A 1 279 ? 8.960 3.092 -15.482 1.00 93.88 279 HIS A O 1
ATOM 2299 N N . SER A 1 280 ? 10.800 1.971 -14.879 1.00 95.31 280 SER A N 1
ATOM 2300 C CA . SER A 1 280 ? 11.657 2.577 -15.906 1.00 95.31 280 SER A CA 1
ATOM 2301 C C . SER A 1 280 ? 11.236 2.252 -17.340 1.00 95.31 280 SER A C 1
ATOM 2303 O O . SER A 1 280 ? 11.661 2.955 -18.247 1.00 95.31 280 SER A O 1
ATOM 2305 N N . LEU A 1 281 ? 10.463 1.185 -17.557 1.00 95.44 281 LEU A N 1
ATOM 2306 C CA . LEU A 1 281 ? 9.965 0.770 -18.871 1.00 95.44 281 LEU A CA 1
ATOM 2307 C C . LEU A 1 281 ? 8.525 1.230 -19.123 1.00 95.44 281 LEU A C 1
ATOM 2309 O O . LEU A 1 281 ? 7.972 0.922 -20.176 1.00 95.44 281 LEU A O 1
ATOM 2313 N N . ASN A 1 282 ? 7.902 1.946 -18.183 1.00 94.56 282 ASN A N 1
ATOM 2314 C CA . ASN A 1 282 ? 6.582 2.522 -18.394 1.00 94.56 282 ASN A CA 1
ATOM 2315 C C . ASN A 1 282 ? 6.684 3.674 -19.417 1.00 94.56 282 ASN A C 1
ATOM 2317 O O . ASN A 1 282 ? 7.401 4.640 -19.155 1.00 94.56 282 ASN A O 1
ATOM 2321 N N . PRO A 1 283 ? 6.007 3.595 -20.579 1.00 93.31 283 PRO A N 1
ATOM 2322 C CA . PRO A 1 283 ? 6.036 4.658 -21.574 1.00 93.31 283 PRO A CA 1
ATOM 2323 C C . PRO A 1 283 ? 5.268 5.903 -21.134 1.00 93.31 283 PRO A C 1
ATOM 2325 O O . PRO A 1 283 ? 5.601 6.981 -21.622 1.00 93.31 283 PRO A O 1
ATOM 2328 N N . SER A 1 284 ? 4.296 5.781 -20.220 1.00 87.94 284 SER A N 1
ATOM 2329 C CA . SER A 1 284 ? 3.500 6.920 -19.757 1.00 87.94 284 SER A CA 1
ATOM 2330 C C . SER A 1 284 ? 4.337 7.905 -18.950 1.00 87.94 284 SER A C 1
ATOM 2332 O O . SER A 1 284 ? 5.072 7.537 -18.032 1.00 87.94 284 SER A O 1
ATOM 2334 N N . HIS A 1 285 ? 4.200 9.180 -19.312 1.00 79.69 285 HIS A N 1
ATOM 2335 C CA . HIS A 1 285 ? 4.833 10.319 -18.650 1.00 79.69 285 HIS A CA 1
ATOM 2336 C C . HIS A 1 285 ? 3.803 11.229 -17.962 1.00 79.69 285 HIS A C 1
ATOM 2338 O O . HIS A 1 285 ? 4.197 12.231 -17.373 1.00 79.69 285 HIS A O 1
ATOM 2344 N N . GLU A 1 286 ? 2.504 10.908 -18.020 1.00 78.38 286 GLU A N 1
ATOM 2345 C CA . GLU A 1 286 ? 1.432 11.743 -17.446 1.00 78.38 286 GLU A CA 1
ATOM 2346 C C . GLU A 1 286 ? 1.671 12.009 -15.958 1.00 78.38 286 GLU A C 1
ATOM 2348 O O . GLU A 1 286 ? 1.566 13.140 -15.485 1.00 78.38 286 GLU A O 1
ATOM 2353 N N . TRP A 1 287 ? 2.136 10.978 -15.254 1.00 79.00 287 TRP A N 1
ATOM 2354 C CA . TRP A 1 287 ? 2.474 11.040 -13.841 1.00 79.00 287 TRP A CA 1
ATOM 2355 C C . TRP A 1 287 ? 3.570 12.079 -13.531 1.00 79.00 287 TRP A C 1
ATOM 2357 O O . TRP A 1 287 ? 3.574 12.644 -12.441 1.00 79.00 287 TRP A O 1
ATOM 2367 N N . LEU A 1 288 ? 4.486 12.401 -14.452 1.00 81.19 288 LEU A N 1
ATOM 2368 C CA . LEU A 1 288 ? 5.532 13.404 -14.199 1.00 81.19 288 LEU A CA 1
ATOM 2369 C C . LEU A 1 288 ? 4.955 14.809 -13.985 1.00 81.19 288 LEU A C 1
ATOM 2371 O O . LEU A 1 288 ? 5.559 15.608 -13.275 1.00 81.19 288 LEU A O 1
ATOM 2375 N N . GLN A 1 289 ? 3.781 15.097 -14.553 1.00 78.81 289 GLN A N 1
ATOM 2376 C CA . GLN A 1 289 ? 3.137 16.409 -14.449 1.00 78.81 289 GLN A CA 1
ATOM 2377 C C . GLN A 1 289 ? 2.354 16.597 -13.145 1.00 78.81 289 GLN A C 1
ATOM 2379 O O . GLN A 1 289 ? 2.001 17.719 -12.794 1.00 78.81 289 GLN A O 1
ATOM 2384 N N . GLU A 1 290 ? 2.103 15.526 -12.388 1.00 78.75 290 GLU A N 1
ATOM 2385 C CA . GLU A 1 290 ? 1.314 15.602 -11.152 1.00 78.75 290 GLU A CA 1
ATOM 2386 C C . GLU A 1 290 ? 2.061 16.290 -9.996 1.00 78.75 290 GLU A C 1
ATOM 2388 O O . GLU A 1 290 ? 1.443 16.703 -9.016 1.00 78.75 290 GLU A O 1
ATOM 2393 N N . SER A 1 291 ? 3.394 16.397 -10.060 1.00 77.12 291 SER A N 1
ATOM 2394 C CA . SER A 1 291 ? 4.188 17.063 -9.022 1.00 77.12 291 SER A CA 1
ATOM 2395 C C . SER A 1 291 ? 5.544 17.534 -9.561 1.00 77.12 291 SER A C 1
ATOM 2397 O O . SER A 1 291 ? 6.274 16.715 -10.119 1.00 77.12 291 SER A O 1
ATOM 2399 N N . PRO A 1 292 ? 5.977 18.776 -9.262 1.00 77.38 292 PRO A N 1
ATOM 2400 C CA . PRO A 1 292 ? 7.216 19.356 -9.798 1.00 77.38 292 PRO A CA 1
ATOM 2401 C C . PRO A 1 292 ? 8.491 18.612 -9.371 1.00 77.38 292 PRO A C 1
ATOM 2403 O O . PRO A 1 292 ? 9.511 18.692 -10.046 1.00 77.38 292 PRO A O 1
ATOM 2406 N N . ASN A 1 293 ? 8.438 17.862 -8.265 1.00 82.12 293 ASN A N 1
ATOM 2407 C CA . ASN A 1 293 ? 9.577 17.093 -7.753 1.00 82.12 293 ASN A CA 1
ATOM 2408 C C . ASN A 1 293 ? 9.706 15.689 -8.372 1.00 82.12 293 ASN A C 1
ATOM 2410 O O . ASN A 1 293 ? 10.611 14.947 -7.993 1.00 82.12 293 ASN A O 1
ATOM 2414 N N . ARG A 1 294 ? 8.792 15.277 -9.263 1.00 84.50 294 ARG A N 1
ATOM 2415 C CA . ARG A 1 294 ? 8.863 13.961 -9.912 1.00 84.50 294 ARG A CA 1
ATOM 2416 C C . ARG A 1 294 ? 9.925 13.994 -11.007 1.00 84.50 294 ARG A C 1
ATOM 2418 O O . ARG A 1 294 ? 9.959 14.902 -11.834 1.00 84.50 294 ARG A O 1
ATOM 2425 N N . LEU A 1 295 ? 10.801 12.995 -11.005 1.00 86.75 295 LEU A N 1
ATOM 2426 C CA . LEU A 1 295 ? 11.885 12.876 -11.971 1.00 86.75 295 LEU A CA 1
ATOM 2427 C C . LEU A 1 295 ? 11.608 11.717 -12.928 1.00 86.75 295 LEU A C 1
ATOM 2429 O O . LEU A 1 295 ? 11.153 10.663 -12.486 1.00 86.75 295 LEU A O 1
ATOM 2433 N N . PRO A 1 296 ? 11.927 11.854 -14.227 1.00 88.44 296 PRO A N 1
ATOM 2434 C CA . PRO A 1 296 ? 11.872 10.713 -15.124 1.00 88.44 296 PRO A CA 1
ATOM 2435 C C . PRO A 1 296 ? 12.853 9.620 -14.656 1.00 88.44 296 PRO A C 1
ATOM 2437 O O . PRO A 1 296 ? 13.918 9.945 -14.116 1.00 88.44 296 PRO A O 1
ATOM 2440 N N . PRO A 1 297 ? 12.580 8.327 -14.925 1.00 90.19 297 PRO A N 1
ATOM 2441 C CA . PRO A 1 297 ? 13.359 7.205 -14.382 1.00 90.19 297 PRO A CA 1
ATOM 2442 C C . PRO A 1 297 ? 14.866 7.223 -14.685 1.00 90.19 297 PRO A C 1
ATOM 2444 O O . PRO A 1 297 ? 15.656 6.565 -14.005 1.00 90.19 297 PRO A O 1
ATOM 2447 N N . HIS A 1 298 ? 15.286 7.935 -15.735 1.00 88.94 298 HIS A N 1
ATOM 2448 C CA . HIS A 1 298 ? 16.694 8.093 -16.101 1.00 88.94 298 HIS A CA 1
ATOM 2449 C C . HIS A 1 298 ? 17.415 9.210 -15.317 1.00 88.94 298 HIS A C 1
ATOM 2451 O O . HIS A 1 298 ? 18.643 9.233 -15.316 1.00 88.94 298 HIS A O 1
ATOM 2457 N N . ARG A 1 299 ? 16.681 10.114 -14.648 1.00 90.38 299 ARG A N 1
ATOM 2458 C CA . ARG A 1 299 ? 17.216 11.190 -13.784 1.00 90.38 299 ARG A CA 1
ATOM 2459 C C . ARG A 1 299 ? 17.082 10.892 -12.293 1.00 90.38 299 ARG A C 1
ATOM 2461 O O . ARG A 1 299 ? 17.782 11.503 -11.494 1.00 90.38 299 ARG A O 1
ATOM 2468 N N . ASP A 1 300 ? 16.222 9.952 -11.919 1.00 91.81 300 ASP A N 1
ATOM 2469 C CA . ASP A 1 300 ? 16.128 9.464 -10.547 1.00 91.81 300 ASP A CA 1
ATOM 2470 C C . ASP A 1 300 ? 17.308 8.519 -10.228 1.00 91.81 300 ASP A C 1
ATOM 2472 O O . ASP A 1 300 ? 17.543 7.514 -10.916 1.00 91.81 300 ASP A O 1
ATOM 2476 N N . ILE A 1 301 ? 18.081 8.868 -9.192 1.00 92.00 301 ILE A N 1
ATOM 2477 C CA . ILE A 1 301 ? 19.290 8.149 -8.767 1.00 92.00 301 ILE A CA 1
ATOM 2478 C C . ILE A 1 301 ? 18.948 6.784 -8.161 1.00 92.00 301 ILE A C 1
ATOM 2480 O O . ILE A 1 301 ? 19.669 5.815 -8.425 1.00 92.00 301 ILE A O 1
ATOM 2484 N N . GLU A 1 302 ? 17.888 6.691 -7.354 1.00 90.62 302 GLU A N 1
ATOM 2485 C CA . GLU A 1 302 ? 17.453 5.431 -6.746 1.00 90.62 302 GLU A CA 1
ATOM 2486 C C . GLU A 1 302 ? 16.974 4.481 -7.840 1.00 90.62 302 GLU A C 1
ATOM 2488 O O . GLU A 1 302 ? 17.544 3.397 -8.002 1.00 90.62 302 GLU A O 1
ATOM 2493 N N . VAL A 1 303 ? 16.034 4.937 -8.676 1.00 92.81 303 VAL A N 1
ATOM 2494 C CA . VAL A 1 303 ? 15.487 4.139 -9.783 1.00 92.81 303 VAL A CA 1
ATOM 2495 C C . VAL A 1 303 ? 16.596 3.688 -10.724 1.00 92.81 303 VAL A C 1
ATOM 2497 O O . VAL A 1 303 ? 16.645 2.524 -11.123 1.00 92.81 303 VAL A O 1
ATOM 2500 N N . SER A 1 304 ? 17.538 4.574 -11.052 1.00 93.75 304 SER A N 1
ATOM 2501 C CA . SER A 1 304 ? 18.656 4.233 -11.932 1.00 93.75 304 SER A CA 1
ATOM 2502 C C . SER A 1 304 ? 19.608 3.207 -11.327 1.00 93.75 304 SER A C 1
ATOM 2504 O O . SER A 1 304 ? 20.080 2.317 -12.042 1.00 93.75 304 SER A O 1
ATOM 2506 N N . ARG A 1 305 ? 19.904 3.301 -10.028 1.00 93.44 305 ARG A N 1
ATOM 2507 C CA . ARG A 1 305 ? 20.762 2.337 -9.328 1.00 93.44 305 ARG A CA 1
ATOM 2508 C C . ARG A 1 305 ? 20.094 0.966 -9.255 1.00 93.44 305 ARG A C 1
ATOM 2510 O O . ARG A 1 305 ? 20.727 -0.040 -9.569 1.00 93.44 305 ARG A O 1
ATOM 2517 N N . GLU A 1 306 ? 18.822 0.934 -8.886 1.00 91.44 306 GLU A N 1
ATOM 2518 C CA . GLU A 1 306 ? 18.045 -0.294 -8.727 1.00 91.44 306 GLU A CA 1
ATOM 2519 C C . GLU A 1 306 ? 17.742 -0.969 -10.074 1.00 91.44 306 GLU A C 1
ATOM 2521 O O . GLU A 1 306 ? 17.896 -2.187 -10.201 1.00 91.44 306 GLU A O 1
ATOM 2526 N N . ARG A 1 307 ? 17.474 -0.189 -11.132 1.00 93.69 307 ARG A N 1
ATOM 2527 C CA . ARG A 1 307 ? 17.400 -0.681 -12.519 1.00 93.69 307 ARG A CA 1
ATOM 2528 C C . ARG A 1 307 ? 18.699 -1.366 -12.942 1.00 93.69 307 ARG A C 1
ATOM 2530 O O . ARG A 1 307 ? 18.653 -2.480 -13.461 1.00 93.69 307 ARG A O 1
ATOM 2537 N N . LYS A 1 308 ? 19.857 -0.727 -12.719 1.00 91.94 308 LYS A N 1
ATOM 2538 C CA . LYS A 1 308 ? 21.173 -1.296 -13.072 1.00 91.94 308 LYS A CA 1
ATOM 2539 C C . LYS A 1 308 ? 21.416 -2.625 -12.357 1.00 91.94 308 LYS A C 1
ATOM 2541 O O . LYS A 1 308 ? 21.732 -3.608 -13.021 1.00 91.94 308 LYS A O 1
ATOM 2546 N N . LYS A 1 309 ? 21.162 -2.684 -11.043 1.00 91.12 309 LYS A N 1
ATOM 2547 C CA . LYS A 1 309 ? 21.239 -3.930 -10.260 1.00 91.12 309 LYS A CA 1
ATOM 2548 C C . LYS A 1 309 ? 20.331 -5.023 -10.831 1.00 91.12 309 LYS A C 1
ATOM 2550 O O . LYS A 1 309 ? 20.741 -6.179 -10.922 1.00 91.12 309 LYS A O 1
ATOM 2555 N N . CYS A 1 310 ? 19.105 -4.678 -11.228 1.00 90.50 310 CYS A N 1
ATOM 2556 C CA . CYS A 1 310 ? 18.165 -5.637 -11.808 1.00 90.50 310 CYS A CA 1
ATOM 2557 C C . CYS A 1 310 ? 18.660 -6.178 -13.161 1.00 90.50 310 CYS A C 1
ATOM 2559 O O . CYS A 1 310 ? 18.707 -7.392 -13.364 1.00 90.50 310 CYS A O 1
ATOM 2561 N N . ILE A 1 311 ? 19.113 -5.295 -14.058 1.00 89.81 311 ILE A N 1
ATOM 2562 C CA . ILE A 1 311 ? 19.678 -5.661 -15.368 1.00 89.81 311 ILE A CA 1
ATOM 2563 C C . ILE A 1 311 ? 20.917 -6.552 -15.203 1.00 89.81 311 ILE A C 1
ATOM 2565 O O . ILE A 1 311 ? 21.060 -7.539 -15.924 1.00 89.81 311 ILE A O 1
ATOM 2569 N N . GLU A 1 312 ? 21.791 -6.254 -14.237 1.00 89.62 312 GLU A N 1
ATOM 2570 C CA . GLU A 1 312 ? 22.960 -7.080 -13.910 1.00 89.62 312 GLU A CA 1
ATOM 2571 C C . GLU A 1 312 ? 22.586 -8.493 -13.461 1.00 89.62 312 GLU A C 1
ATOM 2573 O O . GLU A 1 312 ? 23.206 -9.466 -13.895 1.00 89.62 312 GLU A O 1
ATOM 2578 N N . ARG A 1 313 ? 21.537 -8.621 -12.641 1.00 87.31 313 ARG A N 1
ATOM 2579 C CA . ARG A 1 313 ? 21.011 -9.922 -12.199 1.00 87.31 313 ARG A CA 1
ATOM 2580 C C . ARG A 1 313 ? 20.329 -10.697 -13.324 1.00 87.31 313 ARG A C 1
ATOM 2582 O O . ARG A 1 313 ? 20.381 -11.931 -13.315 1.00 87.31 313 ARG A O 1
ATOM 2589 N N . TYR A 1 314 ? 19.670 -9.997 -14.249 1.00 84.19 314 TYR A N 1
ATOM 2590 C CA . TYR A 1 314 ? 18.937 -10.600 -15.363 1.00 84.19 314 TYR A CA 1
ATOM 2591 C C . TYR A 1 314 ? 19.880 -11.077 -16.476 1.00 84.19 314 TYR A C 1
ATOM 2593 O O . TYR A 1 314 ? 19.720 -12.177 -16.997 1.00 84.19 314 TYR A O 1
ATOM 2601 N N . TYR A 1 315 ? 20.910 -10.290 -16.798 1.00 86.44 315 TYR A N 1
ATOM 2602 C CA . TYR A 1 315 ? 21.855 -10.578 -17.875 1.00 86.44 315 TYR A CA 1
ATOM 2603 C C . TYR A 1 315 ? 23.278 -10.780 -17.337 1.00 86.44 315 TYR A C 1
ATOM 2605 O O . TYR A 1 315 ? 24.009 -9.826 -17.066 1.00 86.44 315 TYR A O 1
ATOM 2613 N N . CYS A 1 316 ? 23.727 -12.036 -17.267 1.00 85.19 316 CYS A N 1
ATOM 2614 C CA . CYS A 1 316 ? 25.093 -12.363 -16.837 1.00 85.19 316 CYS A CA 1
ATOM 2615 C C . CYS A 1 316 ? 26.170 -11.877 -17.832 1.00 85.19 316 CYS A C 1
ATOM 2617 O O . CYS A 1 316 ? 27.278 -11.534 -17.424 1.00 85.19 316 CYS A O 1
ATOM 2619 N N . ASN A 1 317 ? 25.840 -11.801 -19.127 1.00 90.38 317 ASN A N 1
ATOM 2620 C CA . ASN A 1 317 ? 26.755 -11.389 -20.195 1.00 90.38 317 ASN A CA 1
ATOM 2621 C C . ASN A 1 317 ? 26.842 -9.853 -20.313 1.00 90.38 317 ASN A C 1
ATOM 2623 O O . ASN A 1 317 ? 25.828 -9.180 -20.512 1.00 90.38 317 ASN A O 1
ATOM 2627 N N . SER A 1 318 ? 28.064 -9.314 -20.252 1.00 91.50 318 SER A N 1
ATOM 2628 C CA . SER A 1 318 ? 28.327 -7.868 -20.307 1.00 91.50 318 SER A CA 1
ATOM 2629 C C . SER A 1 318 ? 27.894 -7.213 -21.626 1.00 91.50 318 SER A C 1
ATOM 2631 O O . SER A 1 318 ? 27.287 -6.144 -21.612 1.00 91.50 318 SER A O 1
ATOM 2633 N N . SER A 1 319 ? 28.114 -7.871 -22.764 1.00 91.19 319 SER A N 1
ATOM 2634 C CA . SER A 1 319 ? 27.709 -7.371 -24.083 1.00 91.19 319 SER A CA 1
ATOM 2635 C C . SER A 1 319 ? 26.186 -7.287 -24.218 1.00 91.19 319 SER A C 1
ATOM 2637 O O . SER A 1 319 ? 25.669 -6.292 -24.721 1.00 91.19 319 SER A O 1
ATOM 2639 N N . LYS A 1 320 ? 25.444 -8.275 -23.688 1.00 89.56 320 LYS A N 1
ATOM 2640 C CA . LYS A 1 320 ? 23.969 -8.215 -23.633 1.00 89.56 320 LYS A CA 1
ATOM 2641 C C . LYS A 1 320 ? 23.486 -7.064 -22.747 1.00 89.56 320 LYS A C 1
ATOM 2643 O O . LYS A 1 320 ? 22.570 -6.349 -23.140 1.00 89.56 320 LYS A O 1
ATOM 2648 N N . ARG A 1 321 ? 24.128 -6.840 -21.589 1.00 92.25 321 ARG A N 1
ATOM 2649 C CA . ARG A 1 321 ? 23.826 -5.683 -20.724 1.00 92.25 321 ARG A CA 1
ATOM 2650 C C . ARG A 1 321 ? 24.038 -4.361 -21.451 1.00 92.25 321 ARG A C 1
ATOM 2652 O O . ARG A 1 321 ? 23.187 -3.484 -21.352 1.00 92.25 321 ARG A O 1
ATOM 2659 N N . LYS A 1 322 ? 25.149 -4.221 -22.181 1.00 91.69 322 LYS A N 1
ATOM 2660 C CA . LYS A 1 322 ? 25.447 -3.014 -22.961 1.00 91.69 322 LYS A CA 1
ATOM 2661 C C . LYS A 1 322 ? 24.364 -2.757 -24.011 1.00 91.69 322 LYS A C 1
ATOM 2663 O O . LYS A 1 322 ? 23.781 -1.683 -24.005 1.00 91.69 322 LYS A O 1
ATOM 2668 N N . SER A 1 323 ? 24.021 -3.774 -24.802 1.00 91.88 323 SER A N 1
ATOM 2669 C CA . SER A 1 323 ? 22.978 -3.677 -25.831 1.00 91.88 323 SER A CA 1
ATOM 2670 C C . SER A 1 323 ? 21.607 -3.281 -25.261 1.00 91.88 323 SER A C 1
ATOM 2672 O O . SER A 1 323 ? 20.938 -2.405 -25.803 1.00 91.88 323 SER A O 1
ATOM 2674 N N . VAL A 1 324 ? 21.189 -3.873 -24.135 1.00 92.88 324 VAL A N 1
ATOM 2675 C CA . VAL A 1 324 ? 19.922 -3.507 -23.475 1.00 92.88 324 VAL A CA 1
ATOM 2676 C C . VAL A 1 324 ? 19.958 -2.067 -22.960 1.00 92.88 324 VAL A C 1
ATOM 2678 O O . VAL A 1 324 ? 18.978 -1.342 -23.115 1.00 92.88 324 VAL A O 1
ATOM 2681 N N . ASN A 1 325 ? 21.078 -1.632 -22.377 1.00 93.12 325 ASN A N 1
ATOM 2682 C CA . ASN A 1 325 ? 21.230 -0.260 -21.896 1.00 93.12 325 ASN A CA 1
ATOM 2683 C C . ASN A 1 325 ? 21.240 0.764 -23.039 1.00 93.12 325 ASN A C 1
ATOM 2685 O O . ASN A 1 325 ? 20.638 1.819 -22.886 1.00 93.12 325 ASN A O 1
ATOM 2689 N N . GLU A 1 326 ? 21.865 0.461 -24.178 1.00 92.94 326 GLU A N 1
ATOM 2690 C CA . GLU A 1 326 ? 21.828 1.315 -25.375 1.00 92.94 326 GLU A CA 1
ATOM 2691 C C . GLU A 1 326 ? 20.387 1.515 -25.855 1.00 92.94 326 GLU A C 1
ATOM 2693 O O . GLU A 1 326 ? 19.936 2.645 -26.012 1.00 92.94 326 GLU A O 1
ATOM 2698 N N . LYS A 1 327 ? 19.611 0.431 -25.970 1.00 94.62 327 LYS A N 1
ATOM 2699 C CA . LYS A 1 327 ? 18.190 0.527 -26.334 1.00 94.62 327 LYS A CA 1
ATOM 2700 C C . LYS A 1 327 ? 17.353 1.262 -25.287 1.00 94.62 327 LYS A C 1
ATOM 2702 O O . LYS A 1 327 ? 16.420 1.981 -25.637 1.00 94.62 327 LYS A O 1
ATOM 2707 N N . PHE A 1 328 ? 17.689 1.108 -24.007 1.00 94.94 328 PHE A N 1
ATOM 2708 C CA . PHE A 1 328 ? 17.043 1.854 -22.930 1.00 94.94 328 PHE A CA 1
ATOM 2709 C C . PHE A 1 328 ? 17.322 3.357 -23.030 1.00 94.94 328 PHE A C 1
ATOM 2711 O O . PHE A 1 328 ? 16.427 4.154 -22.752 1.00 94.94 328 PHE A O 1
ATOM 2718 N N . ILE A 1 329 ? 18.529 3.757 -23.445 1.00 93.25 329 ILE A N 1
ATOM 2719 C CA . ILE A 1 329 ? 18.848 5.166 -23.705 1.00 93.25 329 ILE A CA 1
ATOM 2720 C C . ILE A 1 329 ? 17.924 5.698 -24.798 1.00 93.25 329 ILE A C 1
ATOM 2722 O O . ILE A 1 329 ? 17.254 6.693 -24.540 1.00 93.25 329 ILE A O 1
ATOM 2726 N N . SER A 1 330 ? 17.800 5.006 -25.938 1.00 93.50 330 SER A N 1
ATOM 2727 C CA . SER A 1 330 ? 16.924 5.468 -27.023 1.00 93.50 330 SER A CA 1
ATOM 2728 C C . SER A 1 330 ? 15.479 5.682 -26.556 1.00 93.50 330 SER A C 1
ATOM 2730 O O . SER A 1 330 ? 14.885 6.732 -26.792 1.00 93.50 330 SER A O 1
ATOM 2732 N N . PHE A 1 331 ? 14.939 4.723 -25.796 1.00 94.94 331 PHE A N 1
ATOM 2733 C CA . PHE A 1 331 ? 13.589 4.812 -25.235 1.00 94.94 331 PHE A CA 1
ATOM 2734 C C . PHE A 1 331 ? 13.420 5.959 -24.226 1.00 94.94 331 PHE A C 1
ATOM 2736 O O . PHE A 1 331 ? 12.437 6.701 -24.285 1.00 94.94 331 PHE A O 1
ATOM 2743 N N . SER A 1 332 ? 14.353 6.081 -23.277 1.00 92.31 332 SER A N 1
ATOM 2744 C CA . SER A 1 332 ? 14.244 7.014 -22.147 1.00 92.31 332 SER A CA 1
ATOM 2745 C C . SER A 1 332 ? 14.590 8.457 -22.508 1.00 92.31 332 SER A C 1
ATOM 2747 O O . SER A 1 332 ? 14.057 9.375 -21.884 1.00 92.31 332 SER A O 1
ATOM 2749 N N . ALA A 1 333 ? 15.456 8.651 -23.504 1.00 90.00 333 ALA A N 1
ATOM 2750 C CA . ALA A 1 333 ? 15.809 9.954 -24.054 1.00 90.00 333 ALA A CA 1
ATOM 2751 C C . ALA A 1 333 ? 14.861 10.403 -25.174 1.00 90.00 333 ALA A C 1
ATOM 2753 O O . ALA A 1 333 ? 14.978 11.542 -25.611 1.00 90.00 333 ALA A O 1
ATOM 2754 N N . VAL A 1 334 ? 13.924 9.544 -25.602 1.00 91.25 334 VAL A N 1
ATOM 2755 C CA . VAL A 1 334 ? 12.976 9.836 -26.688 1.00 91.25 334 VAL A CA 1
ATOM 2756 C C . VAL A 1 334 ? 13.734 10.218 -27.965 1.00 91.25 334 VAL A C 1
ATOM 2758 O O . VAL A 1 334 ? 13.617 11.323 -28.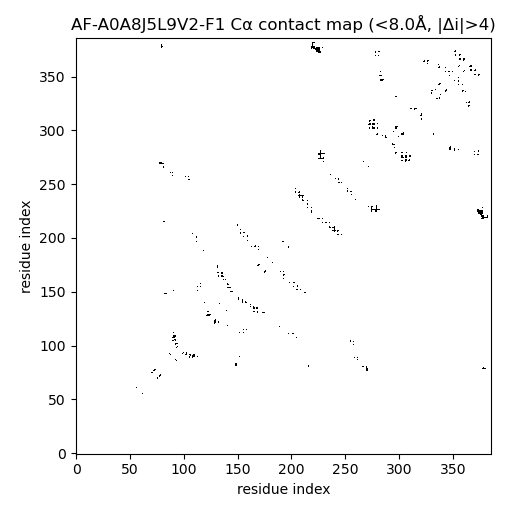487 1.00 91.25 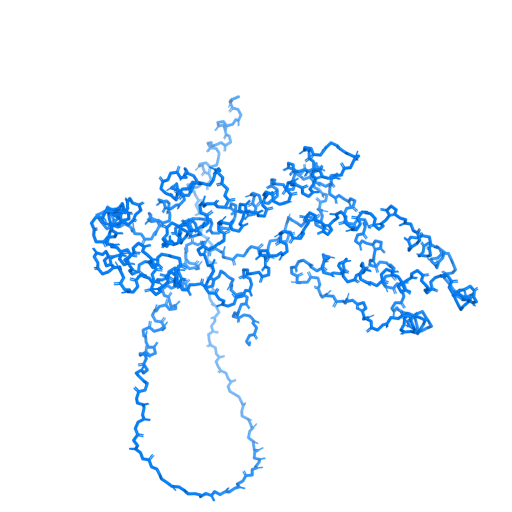334 VAL A O 1
ATOM 2761 N N . ILE A 1 335 ? 14.579 9.303 -28.433 1.00 91.19 335 ILE A N 1
ATOM 2762 C CA . ILE A 1 335 ? 15.355 9.452 -29.671 1.00 91.19 335 ILE A CA 1
ATOM 2763 C C . ILE A 1 335 ? 15.128 8.240 -30.580 1.00 91.19 335 ILE A C 1
ATOM 2765 O O . ILE A 1 335 ? 14.534 7.242 -30.158 1.00 91.19 335 ILE A O 1
ATOM 2769 N N . ASP A 1 336 ? 15.624 8.319 -31.814 1.00 91.69 336 ASP A N 1
ATOM 2770 C CA . ASP A 1 336 ? 15.392 7.320 -32.865 1.00 91.69 336 ASP A CA 1
ATOM 2771 C C . ASP A 1 336 ? 13.880 7.080 -33.069 1.00 91.69 336 ASP A C 1
ATOM 2773 O O . ASP A 1 336 ? 13.082 8.000 -32.922 1.00 91.69 336 ASP A O 1
ATOM 2777 N N . ASP A 1 337 ? 13.458 5.846 -33.342 1.00 92.75 337 ASP A N 1
ATOM 2778 C CA . ASP A 1 337 ? 12.048 5.496 -33.574 1.00 92.75 337 ASP A CA 1
ATOM 2779 C C . ASP A 1 337 ? 11.121 5.785 -32.373 1.00 92.75 337 ASP A C 1
ATOM 2781 O O . ASP A 1 337 ? 9.902 5.786 -32.513 1.00 92.75 337 ASP A O 1
ATOM 2785 N N . PHE A 1 338 ? 11.665 6.050 -31.178 1.00 93.75 338 PHE A N 1
ATOM 2786 C CA . PHE A 1 338 ? 10.862 6.424 -30.009 1.00 93.75 338 PHE A CA 1
ATOM 2787 C C . PHE A 1 338 ? 10.469 7.905 -29.968 1.00 93.75 338 PHE A C 1
ATOM 2789 O O . PHE A 1 338 ? 9.662 8.269 -29.108 1.00 93.75 338 PHE A O 1
ATOM 2796 N N . SER A 1 339 ? 11.043 8.743 -30.842 1.00 93.94 339 SER A N 1
ATOM 2797 C CA . SER A 1 339 ? 10.644 10.145 -31.028 1.00 93.94 339 SER A CA 1
ATOM 2798 C C . SER A 1 339 ? 9.556 10.328 -32.086 1.00 93.94 339 SER A C 1
ATOM 2800 O O . SER A 1 339 ? 9.128 11.460 -32.319 1.00 93.94 339 SER A O 1
ATOM 2802 N N . ASP A 1 340 ? 9.085 9.233 -32.693 1.00 94.88 340 ASP A N 1
ATOM 2803 C CA . ASP A 1 340 ? 7.956 9.250 -33.615 1.00 94.88 340 ASP A CA 1
ATOM 2804 C C . ASP A 1 340 ? 6.710 9.901 -32.982 1.00 94.88 340 ASP A C 1
ATOM 2806 O O . ASP A 1 340 ? 6.426 9.753 -31.786 1.00 94.88 340 ASP A O 1
ATOM 2810 N N . ASN A 1 341 ? 5.959 10.642 -33.799 1.00 93.62 341 ASN A N 1
ATOM 2811 C CA . ASN A 1 341 ? 4.818 11.429 -33.337 1.00 93.62 341 ASN A CA 1
ATOM 2812 C C . ASN A 1 341 ? 3.700 10.557 -32.753 1.00 93.62 341 ASN A C 1
ATOM 2814 O O . ASN A 1 341 ? 3.092 10.943 -31.749 1.00 93.62 341 ASN A O 1
ATOM 2818 N N . ASP A 1 342 ? 3.418 9.403 -33.359 1.00 94.31 342 ASP A N 1
ATOM 2819 C CA . ASP A 1 342 ? 2.387 8.491 -32.867 1.00 94.31 342 ASP A CA 1
ATOM 2820 C C . ASP A 1 342 ? 2.895 7.748 -31.627 1.00 94.31 342 ASP A C 1
ATOM 2822 O O . ASP A 1 342 ? 2.179 7.673 -30.624 1.00 94.31 342 ASP A O 1
ATOM 2826 N N . ALA A 1 343 ? 4.167 7.329 -31.619 1.00 93.19 343 ALA A N 1
ATOM 2827 C CA . ALA A 1 343 ? 4.800 6.753 -30.431 1.00 93.19 343 ALA A CA 1
ATOM 2828 C C . ALA A 1 343 ? 4.706 7.690 -29.220 1.00 93.19 343 ALA A C 1
ATOM 2830 O O . ALA A 1 343 ? 4.395 7.244 -28.114 1.00 93.19 343 ALA A O 1
ATOM 2831 N N . MET A 1 344 ? 4.927 8.992 -29.411 1.00 92.19 344 MET A N 1
ATOM 2832 C CA . MET A 1 344 ? 4.824 9.992 -28.350 1.00 92.19 344 MET A CA 1
ATOM 2833 C C . MET A 1 344 ? 3.390 10.251 -27.897 1.00 92.19 344 MET A C 1
ATOM 2835 O O . MET A 1 344 ? 3.143 10.320 -26.690 1.00 92.19 344 MET A O 1
ATOM 2839 N N . ARG A 1 345 ? 2.445 10.353 -28.837 1.00 91.50 345 ARG A N 1
ATOM 2840 C CA . ARG A 1 345 ? 1.022 10.559 -28.532 1.00 91.50 345 ARG A CA 1
ATOM 2841 C C . ARG A 1 345 ? 0.444 9.393 -27.728 1.00 91.50 345 ARG A C 1
ATOM 2843 O O . ARG A 1 345 ? -0.318 9.608 -26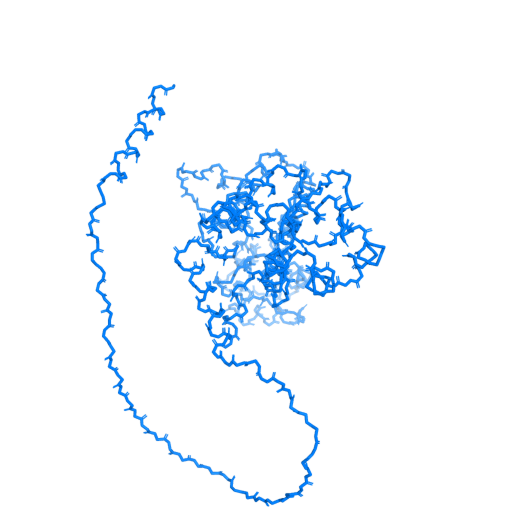.789 1.00 91.50 345 ARG A O 1
ATOM 2850 N N . ASP A 1 346 ? 0.848 8.170 -28.050 1.00 93.94 346 ASP A N 1
ATOM 2851 C CA . ASP A 1 346 ? 0.264 6.956 -27.483 1.00 93.94 346 ASP A CA 1
ATOM 2852 C C . ASP A 1 346 ? 0.715 6.643 -26.048 1.00 93.94 346 ASP A C 1
ATOM 2854 O O . ASP A 1 346 ? 0.103 5.799 -25.390 1.00 93.94 346 ASP A O 1
ATOM 2858 N N . ARG A 1 347 ? 1.763 7.307 -25.531 1.00 89.25 347 ARG A N 1
ATOM 2859 C CA . ARG A 1 347 ? 2.384 7.004 -24.223 1.00 89.25 347 ARG A CA 1
ATOM 2860 C C . ARG A 1 347 ? 1.398 6.991 -23.046 1.00 89.25 347 ARG A C 1
ATOM 2862 O O . ARG A 1 347 ? 1.603 6.213 -22.118 1.00 89.25 347 ARG A O 1
ATOM 2869 N N . GLY A 1 348 ? 0.352 7.820 -23.084 1.00 84.62 348 GLY A N 1
ATOM 2870 C CA . GLY A 1 348 ? -0.717 7.883 -22.070 1.00 84.62 348 GLY A CA 1
ATOM 2871 C C . GLY A 1 348 ? -2.078 7.340 -22.528 1.00 84.62 348 GLY A C 1
ATOM 2872 O O . GLY A 1 348 ? -2.959 7.094 -21.712 1.00 84.62 348 GLY A O 1
ATOM 2873 N N . LEU A 1 349 ? -2.257 7.092 -23.829 1.00 90.81 349 LEU A N 1
ATOM 2874 C CA . LEU A 1 349 ? -3.561 6.730 -24.405 1.00 90.81 349 LEU A CA 1
ATOM 2875 C C . LEU A 1 349 ? -3.848 5.224 -24.385 1.00 90.81 349 LEU A C 1
ATOM 2877 O O . LEU A 1 349 ? -4.958 4.790 -24.701 1.00 90.81 349 LEU A O 1
ATOM 2881 N N . MET A 1 350 ? -2.860 4.403 -24.032 1.00 93.25 350 MET A N 1
ATOM 2882 C CA . MET A 1 350 ? -3.011 2.953 -23.981 1.00 93.25 350 MET A CA 1
ATOM 2883 C C . MET A 1 350 ? -2.173 2.312 -22.880 1.00 93.25 350 MET A C 1
ATOM 2885 O O . MET A 1 350 ? -1.317 2.937 -22.260 1.00 93.25 350 MET A O 1
ATOM 2889 N N . SER A 1 351 ? -2.415 1.021 -22.637 1.00 92.88 351 SER A N 1
ATOM 2890 C CA . SER A 1 351 ? -1.633 0.292 -21.647 1.00 92.88 351 SER A CA 1
ATOM 2891 C C . SER A 1 351 ? -0.165 0.166 -22.078 1.00 92.88 351 SER A C 1
ATOM 2893 O O . SER A 1 351 ? 0.110 -0.037 -23.268 1.00 92.88 351 SER A O 1
ATOM 2895 N N . PRO A 1 352 ? 0.783 0.172 -21.122 1.00 95.19 352 PRO A N 1
ATOM 2896 C CA . PRO A 1 352 ? 2.209 0.042 -21.411 1.00 95.19 352 PRO A CA 1
ATOM 2897 C C . PRO A 1 352 ? 2.550 -1.158 -22.301 1.00 95.19 352 PRO A C 1
ATOM 2899 O O . PRO A 1 352 ? 3.343 -1.047 -23.230 1.00 95.19 352 PRO A O 1
ATOM 2902 N N . THR A 1 353 ? 1.906 -2.305 -22.075 1.00 95.00 353 THR A N 1
ATOM 2903 C CA . THR A 1 353 ? 2.105 -3.505 -22.898 1.00 95.00 353 THR A CA 1
ATOM 2904 C C . THR A 1 353 ? 1.724 -3.274 -24.361 1.00 95.00 353 THR A C 1
ATOM 2906 O O . THR A 1 353 ? 2.482 -3.665 -25.242 1.00 95.00 353 THR A O 1
ATOM 2909 N N . LYS A 1 354 ? 0.576 -2.635 -24.635 1.00 96.06 354 LYS A N 1
ATOM 2910 C CA . LYS A 1 354 ? 0.133 -2.348 -26.010 1.00 96.06 354 LYS A CA 1
ATOM 2911 C C . LYS A 1 354 ? 1.090 -1.383 -26.701 1.00 96.06 354 LYS A C 1
ATOM 2913 O O . LYS A 1 354 ? 1.483 -1.643 -27.833 1.00 96.06 354 LYS A O 1
ATOM 2918 N N . TRP A 1 355 ? 1.525 -0.349 -25.985 1.00 96.94 355 TRP A N 1
ATOM 2919 C CA . TRP A 1 355 ? 2.488 0.618 -26.499 1.00 96.94 355 TRP A CA 1
ATOM 2920 C C . TRP A 1 355 ? 3.788 -0.065 -26.937 1.00 96.94 355 TRP A C 1
ATOM 2922 O O . TRP A 1 355 ? 4.242 0.128 -28.061 1.00 96.94 355 TRP A O 1
ATOM 2932 N N . TRP A 1 356 ? 4.341 -0.954 -26.102 1.00 97.19 356 TRP A N 1
ATOM 2933 C CA . TRP A 1 356 ? 5.551 -1.703 -26.455 1.00 97.19 356 TRP A CA 1
ATOM 2934 C C . TRP A 1 356 ? 5.351 -2.663 -27.627 1.00 97.19 356 TRP A C 1
ATOM 2936 O O . TRP A 1 356 ? 6.304 -2.890 -28.365 1.00 97.19 356 TRP A O 1
ATOM 2946 N N . VAL A 1 357 ? 4.156 -3.228 -27.832 1.00 96.94 357 VAL A N 1
ATOM 2947 C CA . VAL A 1 357 ? 3.874 -4.067 -29.012 1.00 96.94 357 VAL A CA 1
ATOM 2948 C C . VAL A 1 357 ? 3.935 -3.247 -30.301 1.00 96.94 357 VAL A C 1
ATOM 2950 O O . VAL A 1 357 ? 4.508 -3.726 -31.275 1.00 96.94 357 VAL A O 1
ATOM 2953 N N . ILE A 1 358 ? 3.375 -2.036 -30.301 1.00 96.69 358 ILE A N 1
ATOM 2954 C CA . ILE A 1 358 ? 3.283 -1.185 -31.496 1.00 96.69 358 ILE A CA 1
ATOM 2955 C C . ILE A 1 358 ? 4.626 -0.500 -31.780 1.00 96.69 358 ILE A C 1
ATOM 2957 O O . ILE A 1 358 ? 5.156 -0.606 -32.881 1.00 96.69 358 ILE A O 1
ATOM 2961 N N . HIS A 1 359 ? 5.205 0.141 -30.764 1.00 96.25 359 HIS A N 1
ATOM 2962 C CA . HIS A 1 359 ? 6.315 1.088 -30.925 1.00 96.25 359 HIS A CA 1
ATOM 2963 C C . HIS A 1 359 ? 7.684 0.510 -30.536 1.00 96.25 359 HIS A C 1
ATOM 2965 O O . HIS A 1 359 ? 8.718 1.144 -30.709 1.00 96.25 359 HIS A O 1
ATOM 2971 N N . GLY A 1 360 ? 7.726 -0.712 -29.996 1.00 95.69 360 GLY A N 1
ATOM 2972 C CA . GLY A 1 360 ? 8.951 -1.311 -29.452 1.00 95.69 360 GLY A CA 1
ATOM 2973 C C . GLY A 1 360 ? 9.844 -2.051 -30.453 1.00 95.69 360 GLY A C 1
ATOM 2974 O O . GLY A 1 360 ? 10.898 -2.547 -30.050 1.00 95.69 360 GLY A O 1
ATOM 2975 N N . ALA A 1 361 ? 9.445 -2.171 -31.724 1.00 95.19 361 ALA A N 1
ATOM 2976 C CA . ALA A 1 361 ? 10.106 -3.044 -32.705 1.00 95.19 361 ALA A CA 1
ATOM 2977 C C . ALA A 1 361 ? 11.586 -2.686 -32.962 1.00 95.19 361 ALA A C 1
ATOM 2979 O O . ALA A 1 361 ? 12.407 -3.570 -33.206 1.00 95.19 361 ALA A O 1
ATOM 2980 N N . SER A 1 362 ? 11.946 -1.407 -32.828 1.00 93.25 362 SER A N 1
ATOM 2981 C CA . SER A 1 362 ? 13.313 -0.877 -32.968 1.00 93.25 362 SER A CA 1
ATOM 2982 C C . SER A 1 362 ? 14.272 -1.301 -31.841 1.00 93.25 362 SER A C 1
ATOM 2984 O O . SER A 1 362 ? 15.504 -1.166 -31.934 1.00 93.25 362 SER A O 1
ATOM 2986 N N . ALA A 1 363 ? 13.719 -1.853 -30.758 1.00 95.44 363 ALA A N 1
ATOM 2987 C CA . ALA A 1 363 ? 14.420 -2.246 -29.546 1.00 95.44 363 ALA A CA 1
ATOM 2988 C C . ALA A 1 363 ? 14.010 -3.657 -29.081 1.00 95.44 363 ALA A C 1
ATOM 2990 O O . ALA A 1 363 ? 13.556 -3.818 -27.948 1.00 95.44 363 ALA A O 1
ATOM 2991 N N . PRO A 1 364 ? 14.214 -4.714 -29.888 1.00 93.19 364 PRO A N 1
ATOM 2992 C CA . PRO A 1 364 ? 13.619 -6.035 -29.651 1.00 93.19 364 PRO A CA 1
ATOM 2993 C C . PRO A 1 364 ? 14.016 -6.666 -28.305 1.00 93.19 364 PRO A C 1
ATOM 2995 O O . PRO A 1 364 ? 13.203 -7.307 -27.637 1.00 93.19 364 PRO A O 1
ATOM 2998 N N . THR A 1 365 ? 15.257 -6.457 -27.856 1.00 91.38 365 THR A N 1
ATOM 2999 C CA . THR A 1 365 ? 15.736 -6.952 -26.553 1.00 91.38 365 THR A CA 1
ATOM 3000 C C . THR A 1 365 ? 15.061 -6.240 -25.380 1.00 91.38 365 THR A C 1
ATOM 3002 O O . THR A 1 365 ? 14.703 -6.881 -24.390 1.00 91.38 365 THR A O 1
ATOM 3005 N N . LEU A 1 366 ? 14.852 -4.928 -25.497 1.00 94.50 366 LEU A N 1
ATOM 3006 C CA . LEU A 1 366 ? 14.177 -4.117 -24.490 1.00 94.50 366 LEU A CA 1
ATOM 3007 C C . LEU A 1 366 ? 12.664 -4.350 -24.506 1.00 94.50 366 LEU A C 1
ATOM 3009 O O . LEU A 1 366 ? 12.073 -4.517 -23.446 1.00 94.50 366 LEU A O 1
ATOM 3013 N N . GLN A 1 367 ? 12.062 -4.449 -25.692 1.00 95.50 367 GLN A N 1
ATOM 3014 C CA . GLN A 1 367 ? 10.656 -4.782 -25.899 1.00 95.50 367 GLN A CA 1
ATOM 3015 C C . GLN A 1 367 ? 10.320 -6.128 -25.254 1.00 95.50 367 GLN A C 1
ATOM 3017 O O . GLN A 1 367 ? 9.363 -6.219 -24.491 1.00 95.50 367 GLN A O 1
ATOM 3022 N N . SER A 1 368 ? 11.139 -7.162 -25.482 1.00 92.31 368 SER A N 1
ATOM 3023 C CA . SER A 1 368 ? 10.943 -8.469 -24.843 1.00 92.31 368 SER A CA 1
ATOM 3024 C C . SER A 1 368 ? 10.939 -8.365 -23.314 1.00 92.31 368 SER A C 1
ATOM 3026 O O . SER A 1 368 ? 10.091 -8.961 -22.650 1.00 92.31 368 SER A O 1
ATOM 3028 N N . LEU A 1 369 ? 11.855 -7.577 -22.746 1.00 92.25 369 LEU A N 1
ATOM 3029 C CA . LEU A 1 369 ? 11.919 -7.340 -21.306 1.00 92.25 369 LEU A CA 1
ATOM 3030 C C . LEU A 1 369 ? 10.699 -6.554 -20.800 1.00 92.25 369 LEU A C 1
ATOM 3032 O O . LEU A 1 369 ? 10.107 -6.928 -19.789 1.00 92.25 369 LEU A O 1
ATOM 3036 N N . ALA A 1 370 ? 10.293 -5.506 -21.514 1.00 95.31 370 ALA A N 1
ATOM 3037 C CA . ALA A 1 370 ? 9.146 -4.677 -21.172 1.00 95.31 370 ALA A CA 1
ATOM 3038 C C . ALA A 1 370 ? 7.843 -5.483 -21.182 1.00 95.31 370 ALA A C 1
ATOM 3040 O O . ALA A 1 370 ? 7.104 -5.459 -20.204 1.00 95.31 370 ALA A O 1
ATOM 3041 N N . LEU A 1 371 ? 7.592 -6.282 -22.222 1.00 93.62 371 LEU A N 1
ATOM 3042 C CA . LEU A 1 371 ? 6.397 -7.125 -22.306 1.00 93.62 371 LEU A CA 1
ATOM 3043 C C . LEU A 1 371 ? 6.327 -8.156 -21.169 1.00 93.62 371 LEU A C 1
ATOM 3045 O O . LEU A 1 371 ? 5.241 -8.414 -20.652 1.00 93.62 371 LEU A O 1
ATOM 3049 N N . LYS A 1 372 ? 7.476 -8.693 -20.729 1.00 89.56 372 LYS A N 1
ATOM 3050 C CA . LYS A 1 372 ? 7.542 -9.607 -19.577 1.00 89.56 372 LYS A CA 1
ATOM 3051 C C . LYS A 1 372 ? 7.183 -8.933 -18.256 1.00 89.56 372 LYS A C 1
ATOM 3053 O O . LYS A 1 372 ? 6.587 -9.589 -17.416 1.00 89.56 372 LYS A O 1
ATOM 3058 N N . LEU A 1 373 ? 7.557 -7.669 -18.054 1.00 90.31 373 LEU A N 1
ATOM 3059 C CA . LEU A 1 373 ? 7.388 -6.975 -16.770 1.00 90.31 373 LEU A CA 1
ATOM 3060 C C . LEU A 1 373 ? 6.080 -6.187 -16.686 1.00 90.31 373 LEU A C 1
ATOM 3062 O O . LEU A 1 373 ? 5.415 -6.174 -15.655 1.00 90.31 373 LEU A O 1
ATOM 3066 N N . LEU A 1 374 ? 5.691 -5.527 -17.772 1.00 92.44 374 LEU A N 1
ATOM 3067 C CA . LEU A 1 374 ? 4.542 -4.624 -17.792 1.00 92.44 374 LEU A CA 1
ATOM 3068 C C . LEU A 1 374 ? 3.209 -5.363 -17.785 1.00 92.44 374 LEU A C 1
ATOM 3070 O O . LEU A 1 374 ? 2.209 -4.772 -17.398 1.00 92.44 374 LEU A O 1
ATOM 3074 N N . GLY A 1 375 ? 3.205 -6.636 -18.187 1.00 87.06 375 GLY A N 1
ATOM 3075 C CA . GLY A 1 375 ? 2.050 -7.526 -18.091 1.00 87.06 375 GLY A CA 1
ATOM 3076 C C . GLY A 1 375 ? 1.900 -8.223 -16.734 1.00 87.06 375 GLY A C 1
ATOM 3077 O O . GLY A 1 375 ? 0.959 -8.995 -16.573 1.00 87.06 375 GLY A O 1
ATOM 3078 N N . GLN A 1 376 ? 2.806 -7.996 -15.773 1.00 84.88 376 GLN A N 1
ATOM 3079 C CA . GLN A 1 376 ? 2.795 -8.724 -14.504 1.00 84.88 376 GLN A CA 1
ATOM 3080 C C . GLN A 1 376 ? 1.944 -8.036 -13.430 1.00 84.88 376 GLN A C 1
ATOM 3082 O O . GLN A 1 376 ? 2.097 -6.824 -13.200 1.00 84.88 376 GLN A O 1
ATOM 3087 N N . PRO A 1 377 ? 1.086 -8.797 -12.721 1.00 84.56 377 PRO A N 1
ATOM 3088 C CA . PRO A 1 377 ? 0.564 -8.338 -11.448 1.00 84.56 377 PRO A CA 1
ATOM 3089 C C . PRO A 1 377 ? 1.721 -8.194 -10.462 1.00 84.56 377 PRO A C 1
ATOM 3091 O O . PRO A 1 377 ? 2.795 -8.777 -10.632 1.00 84.56 377 PRO A O 1
ATOM 3094 N N . SER A 1 378 ? 1.504 -7.392 -9.429 1.00 80.06 378 SER A N 1
ATOM 3095 C CA . SER A 1 378 ? 2.496 -7.267 -8.374 1.00 80.06 378 SER A CA 1
ATOM 3096 C C . SER A 1 378 ? 2.368 -8.445 -7.401 1.00 80.06 378 SER A C 1
ATOM 3098 O O . SER A 1 378 ? 3.354 -9.120 -7.155 1.00 80.06 378 SER A O 1
ATOM 3100 N N . SER A 1 379 ? 1.165 -8.789 -6.931 1.00 71.25 379 SER A N 1
ATOM 3101 C CA . SER A 1 379 ? 0.969 -9.819 -5.903 1.00 71.25 379 SER A CA 1
ATOM 3102 C C . SER A 1 379 ? 0.872 -1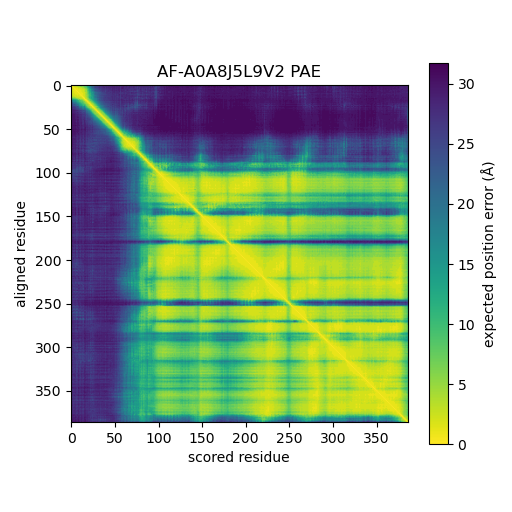1.254 -6.432 1.00 71.25 379 SER A C 1
ATOM 3104 O O . SER A 1 379 ? 0.313 -11.508 -7.494 1.00 71.25 379 SER A O 1
ATOM 3106 N N . SER A 1 380 ? 1.358 -12.212 -5.634 1.00 65.69 380 SER A N 1
ATOM 3107 C CA . SER A 1 380 ? 1.145 -13.656 -5.821 1.00 65.69 380 SER A CA 1
ATOM 3108 C C . SER A 1 380 ? -0.162 -14.162 -5.199 1.00 65.69 380 SER A C 1
ATOM 3110 O O . SER A 1 380 ? -0.558 -15.299 -5.446 1.00 65.69 380 SER A O 1
ATOM 3112 N N . SER A 1 381 ? -0.850 -13.328 -4.413 1.00 59.78 381 SER A N 1
ATOM 3113 C CA . SER A 1 381 ? -2.109 -13.666 -3.729 1.00 59.78 381 SER A CA 1
ATOM 3114 C C . SER A 1 381 ? -3.232 -14.073 -4.682 1.00 59.78 381 SER A C 1
ATOM 3116 O O . SER A 1 381 ? -4.095 -14.859 -4.301 1.00 59.78 381 SER A O 1
ATOM 3118 N N . SER A 1 382 ? -3.207 -13.593 -5.925 1.00 51.53 382 SER A N 1
ATOM 3119 C CA . SER A 1 382 ? -4.070 -14.038 -7.022 1.00 51.53 382 SER A CA 1
ATOM 3120 C C . SER A 1 382 ? -4.075 -15.559 -7.168 1.00 51.53 382 SER A C 1
ATOM 3122 O O . SER A 1 382 ? -5.123 -16.170 -7.347 1.00 51.53 382 SER A O 1
ATOM 3124 N N . CYS A 1 383 ? -2.902 -16.182 -7.026 1.00 52.22 383 CYS A N 1
ATOM 3125 C CA . CYS A 1 383 ? -2.728 -17.626 -7.138 1.00 52.22 383 CYS A CA 1
ATOM 3126 C C . CYS A 1 383 ? -3.218 -18.387 -5.896 1.00 52.22 383 CYS A C 1
ATOM 3128 O O . CYS A 1 383 ? -3.406 -19.595 -5.973 1.00 52.22 383 CYS A O 1
ATOM 3130 N N . GLU A 1 384 ? -3.425 -17.705 -4.764 1.00 50.09 384 GLU A N 1
ATOM 3131 C CA . GLU A 1 384 ? -3.882 -18.301 -3.499 1.00 50.09 384 GLU A CA 1
ATOM 3132 C C . GLU A 1 384 ? -5.413 -18.324 -3.358 1.00 50.09 384 GLU A C 1
ATOM 3134 O O . GLU A 1 384 ? -5.931 -18.894 -2.401 1.00 50.09 384 GLU A O 1
ATOM 3139 N N . ARG A 1 385 ? -6.146 -17.676 -4.275 1.00 52.69 385 ARG A N 1
ATOM 3140 C CA . ARG A 1 385 ? -7.620 -17.613 -4.270 1.00 52.69 385 ARG A CA 1
ATOM 3141 C C . ARG A 1 385 ? -8.290 -18.692 -5.137 1.00 52.69 385 ARG A C 1
ATOM 3143 O O . ARG A 1 385 ? -9.511 -18.640 -5.274 1.00 52.69 385 ARG A O 1
ATOM 3150 N N . ASN A 1 386 ? -7.509 -19.608 -5.719 1.00 34.62 386 ASN A N 1
ATOM 3151 C CA . ASN A 1 386 ? -7.983 -20.667 -6.620 1.00 34.62 386 ASN A CA 1
ATOM 3152 C C . ASN A 1 386 ? -8.306 -21.968 -5.894 1.00 34.62 386 ASN A C 1
ATOM 3154 O O . ASN A 1 386 ? -7.480 -22.387 -5.052 1.00 34.62 386 ASN A O 1
#

Solvent-accessible surface area (backbone atoms only — not comparable to full-atom values): 22779 Å² total; per-residue (Å²): 115,74,70,60,53,53,55,54,52,54,55,55,56,63,70,74,62,80,78,87,78,88,78,84,80,86,82,92,78,89,80,88,86,88,84,93,83,88,88,86,88,88,88,88,80,91,88,86,94,79,89,78,85,72,80,74,73,57,66,67,62,56,52,50,51,50,49,54,50,50,46,50,37,70,77,64,76,47,54,74,51,93,72,70,65,82,89,71,37,71,66,58,56,62,87,40,96,90,36,48,69,55,22,72,70,28,44,66,51,32,51,54,50,49,53,53,49,49,47,47,51,63,32,67,77,34,72,70,46,36,50,51,44,56,77,50,34,98,68,79,86,72,84,70,63,88,88,44,73,64,40,68,58,55,38,51,54,50,51,60,75,43,44,68,32,51,44,53,39,62,70,31,70,72,47,75,66,57,81,76,97,45,62,68,59,52,50,53,45,41,51,54,66,70,32,64,69,57,53,50,50,51,51,49,54,53,53,35,43,42,42,57,52,52,49,54,57,61,38,60,33,82,54,56,38,26,34,47,50,54,60,49,50,56,52,26,53,53,52,24,52,59,41,50,66,68,57,96,84,66,71,50,66,59,54,46,52,47,55,49,48,58,48,51,55,51,48,71,68,32,49,49,30,56,24,27,37,27,34,57,58,46,60,51,58,67,72,48,74,77,40,94,87,54,61,59,49,90,72,31,65,67,38,42,52,28,25,49,55,36,47,53,72,74,37,84,49,65,69,61,42,49,55,41,50,55,44,47,46,34,58,76,68,45,35,75,77,44,52,35,71,64,51,56,64,40,26,72,76,51,57,55,45,59,46,39,68,72,58,21,72,92,29,57,72,45,29,58,52,37,50,64,36,42,62,26,39,51,43,63,63,62,72,71,75,112

Radius of gyration: 28.04 Å; Cα contacts (8 Å, |Δi|>4): 305; chains: 1; bounding box: 71×65×75 Å

Secondary structure (DSSP, 8-state):
-HHHHHHHHHHHHHTS-------PPPPP----------------------S-------HHHHHHHHHHHHHHHHHTT----TT--GGG-TTS----TTTHHHHHHHHHHHHHHHHHHHHHHHHHTSHHHHHHHHHH-SSPPP---TTSTTHHHHHHHHHHHTHHHHHHHHHSHHHHT--SS-HHHHHHHHHHHT-HHHHHHHHHHHHHHHHHHHHHHHHTSSSS-GGGHHHHHHHHHHHHHHHHTT-SSS-HHHHHHHHHHHHHHHHHHS-HHHHHHHHHT----GGGGG-TT---TTT-HHHHHHHHHHHHHH--SHHHHHHHHHHHHHHHHT-GGGG-HHHHHTTTTS-HHHHHHHH-TT-HHHHHHHHHHHT--S-SGGGG--

Mean predicted aligned error: 14.51 Å

Foldseek 3Di:
DVVVVVVVVVVVVVVPDDDDDDDDDDDDDDDDDDDDDDDDDDDDDDDDDDDDPPPDPPPVVVVVLVVVVVCCPPVVVQDLPLFDDPQQDLQDHDDDPVCPLSCVLRVVSVVLLVLLVLLLCVQPVDPLSVVLLVVLDPDDQDDDDPRGGCRSLVNLVSSLVCLVSQLCSLPDPSNVVPPDDPVVSSVVSNCLSVDPVSVVSSVLVNQLCVLVVVLVVQLLDQFQCLLVSVVSLVVSLVSNLVSLVPDPDDPSVSSNVSVVVSSVVSCVSHLVLLNLLLVLLQLAPVSCVVDVPDDRSVPDPSSVVSPLVNLVVVDVDPVLSVLLVVLSCCCRVCHDLSVDPVLNVCSPVDQSLVSLVVRVPVRVSNSVVNNSRRRGRSDPVVVVVD

pLDDT: mean 74.19, std 22.52, range [23.38, 97.19]

Organism: Zingiber officinale (NCBI:txid94328)